Protein AF-0000000087671770 (afdb_homodimer)

Sequence (562 aa):
MTINLSKAALAAFFVLSLFALPAAAQTPSKLDEVLARGHLVLGTGSTNAPWHFKSADDKLQGFDIDMGHIIAKALFGDPDKIEFVNQSSDARIPNITTNKVDITCQFMTVTGERAQQIAFTIPYYREGVGLMLKADGQYADYAALKAAGSAVTISVLQNVYAESMVHAALPDAKVDQYDSVDLIYQALESGRSAAAATDQSSLAWYMTQNPGRYKDAGYGWNPQTYACGVKRGDQDWLNFVNTALHEAMTGVEFDFYAKSYKTWFGKDLAPPQIGFPVEYKMTINLSKAALAAFFVLSLFALPAAAQTPSKLDEVLARGHLVLGTGSTNAPWHFKSADDKLQGFDIDMGHIIAKALFGDPDKIEFVNQSSDARIPNITTNKVDITCQFMTVTGERAQQIAFTIPYYREGVGLMLKADGQYADYAALKAAGSAVTISVLQNVYAESMVHAALPDAKVDQYDSVDLIYQALESGRSAAAATDQSSLAWYMTQNPGRYKDAGYGWNPQTYACGVKRGDQDWLNFVNTALHEAMTGVEFDFYAKSYKTWFGKDLAPPQIGFPVEYK

Radius of gyration: 31.24 Å; Cα contacts (8 Å, |Δi|>4): 1085; chains: 2; bounding box: 127×88×53 Å

Solvent-accessible surface area (backbone atoms only — not comparable to full-atom values): 30451 Å² total; per-residue (Å²): 132,84,78,89,73,78,89,66,75,78,70,76,74,72,72,73,70,71,71,70,68,71,71,82,69,76,74,81,46,63,50,58,52,39,60,72,70,64,43,41,39,35,30,24,48,53,79,45,71,49,36,20,17,55,46,96,85,68,41,80,37,36,54,32,47,50,52,50,28,49,46,19,23,27,74,67,79,34,46,75,36,54,44,79,40,79,44,56,82,84,42,52,63,58,32,26,72,70,60,74,22,67,28,28,36,55,86,32,70,70,45,72,75,57,50,75,70,30,35,68,46,62,66,82,44,80,42,28,35,24,37,36,25,45,54,85,44,94,56,85,29,45,68,49,48,50,70,49,21,64,77,34,31,33,19,26,56,63,58,98,52,41,60,62,57,48,33,74,77,30,70,51,39,38,76,45,69,28,94,37,71,68,52,21,53,47,34,32,73,74,58,72,15,63,24,27,42,46,49,34,61,50,52,29,28,52,35,60,75,37,74,81,53,44,39,71,27,82,54,73,46,76,77,43,43,23,28,35,39,28,47,62,92,40,61,62,34,51,52,38,52,34,49,35,54,47,26,23,71,50,9,67,40,24,66,58,45,38,52,50,44,26,71,42,43,60,43,85,67,79,69,52,66,55,40,69,46,60,62,56,84,136,79,79,85,81,84,76,68,72,78,65,75,75,72,72,73,70,70,68,70,64,73,68,77,73,72,75,80,46,62,49,58,54,39,60,70,71,64,44,41,39,35,31,25,49,54,79,44,70,50,35,19,16,55,46,96,87,67,41,81,40,37,56,31,48,50,52,50,28,52,46,19,23,67,73,68,76,35,47,72,35,53,44,78,40,80,44,56,82,84,42,53,59,59,33,28,71,69,59,74,22,66,30,29,37,55,84,33,70,62,46,34,69,57,39,76,69,30,35,69,45,63,65,76,31,21,38,23,35,24,38,39,27,45,55,86,46,94,57,85,30,44,69,49,49,49,74,48,22,65,78,35,31,35,19,25,56,63,59,97,54,42,61,61,58,47,32,73,75,30,70,50,40,39,75,44,68,28,94,38,71,68,51,19,52,49,34,32,73,73,59,73,16,63,23,27,42,47,50,34,62,51,51,28,28,51,34,60,77,38,73,80,53,44,38,71,26,79,54,51,44,75,28,30,30,22,29,36,39,28,46,60,88,39,63,68,37,51,49,51,52,33,50,42,54,48,27,24,64,61,42,92,40,23,67,59,44,39,50,50,43,25,73,43,43,61,43,86,64,78,76,64,70,87,79,70,63,42,58,75,107

pLDDT: mean 91.3, std 18.32, range [25.52, 98.94]

InterPro domains:
  IPR001638 Solute-binding protein family 3/N-terminal domain of MltF [PF00497] (40-267)
  IPR001638 Solute-binding protein family 3/N-terminal domain of MltF [SM00062] (39-268)
  IPR018313 Solute-binding protein family 3, conserved site [PS01039] (62-75)
  IPR051455 Bacterial solute-binding protein 3 [PTHR30085] (9-272)

Structure (mmCIF, N/CA/C/O backbone):
data_AF-0000000087671770-model_v1
#
loop_
_entity.id
_entity.type
_entity.pdbx_description
1 polymer 'ABC transporter substrate-binding protein'
#
loop_
_atom_site.group_PDB
_atom_site.id
_atom_site.type_symbol
_atom_site.label_atom_id
_atom_site.label_alt_id
_atom_site.label_comp_id
_atom_site.label_asym_id
_atom_site.label_entity_id
_atom_site.label_seq_id
_atom_site.pdbx_PDB_ins_code
_atom_site.Cartn_x
_atom_site.Cartn_y
_atom_site.Cartn_z
_atom_site.occupancy
_atom_site.B_iso_or_equiv
_atom_site.auth_seq_id
_atom_site.auth_comp_id
_atom_site.auth_asym_id
_atom_site.auth_atom_id
_atom_site.pdbx_PDB_model_num
ATOM 1 N N . MET A 1 1 ? 83.062 46.969 -17.562 1 27.98 1 MET A N 1
ATOM 2 C CA . MET A 1 1 ? 83.75 45.938 -16.797 1 27.98 1 MET A CA 1
ATOM 3 C C . MET A 1 1 ? 82.688 44.875 -16.344 1 27.98 1 MET A C 1
ATOM 5 O O . MET A 1 1 ? 81.75 45.188 -15.641 1 27.98 1 MET A O 1
ATOM 9 N N . THR A 1 2 ? 82.312 43.938 -17.25 1 32.75 2 THR A N 1
ATOM 10 C CA . THR A 1 2 ? 81 43.531 -17.797 1 32.75 2 THR A CA 1
ATOM 11 C C . THR A 1 2 ? 80.375 42.438 -16.953 1 32.75 2 THR A C 1
ATOM 13 O O . THR A 1 2 ? 80.875 41.344 -16.828 1 32.75 2 THR A O 1
ATOM 16 N N . ILE A 1 3 ? 79.75 43 -15.742 1 35.75 3 ILE A N 1
ATOM 17 C CA . ILE A 1 3 ? 78.938 42.344 -14.727 1 35.75 3 ILE A CA 1
ATOM 18 C C . ILE A 1 3 ? 78 41.312 -15.383 1 35.75 3 ILE A C 1
ATOM 20 O O . ILE A 1 3 ? 77.312 41.625 -16.359 1 35.75 3 ILE A O 1
ATOM 24 N N . ASN A 1 4 ? 78.562 40.031 -15.383 1 28.97 4 ASN A N 1
ATOM 25 C CA . ASN A 1 4 ? 78 38.688 -15.609 1 28.97 4 ASN A CA 1
ATOM 26 C C . ASN A 1 4 ? 76.562 38.594 -15.039 1 28.97 4 ASN A C 1
ATOM 28 O O . ASN A 1 4 ? 76.375 38.688 -13.828 1 28.97 4 ASN A O 1
ATOM 32 N N . LEU A 1 5 ? 75.562 39 -15.828 1 27.34 5 LEU A N 1
ATOM 33 C CA . LEU A 1 5 ? 74.125 39.188 -15.891 1 27.34 5 LEU A CA 1
ATOM 34 C C . LEU A 1 5 ? 73.375 37.969 -15.336 1 27.34 5 LEU A C 1
ATOM 36 O O . LEU A 1 5 ? 72.5 38.125 -14.5 1 27.34 5 LEU A O 1
ATOM 40 N N . SER A 1 6 ? 73.125 36.812 -16.094 1 28.48 6 SER A N 1
ATOM 41 C CA . SER A 1 6 ? 71.812 36.438 -16.641 1 28.48 6 SER A CA 1
ATOM 42 C C . SER A 1 6 ? 71.125 35.438 -15.758 1 28.48 6 SER A C 1
ATOM 44 O O . SER A 1 6 ? 70.062 34.938 -16.109 1 28.48 6 SER A O 1
ATOM 46 N N . LYS A 1 7 ? 71.875 34.656 -14.867 1 34.53 7 LYS A N 1
ATOM 47 C CA . LYS A 1 7 ? 71.25 33.406 -14.469 1 34.53 7 LYS A CA 1
ATOM 48 C C . LYS A 1 7 ? 70 33.656 -13.641 1 34.53 7 LYS A C 1
ATOM 50 O O . LYS A 1 7 ? 70 33.5 -12.414 1 34.53 7 LYS A O 1
ATOM 55 N N . ALA A 1 8 ? 69.438 34.875 -13.766 1 25.52 8 ALA A N 1
ATOM 56 C CA . ALA A 1 8 ? 68.312 35.219 -12.891 1 25.52 8 ALA A CA 1
ATOM 57 C C . ALA A 1 8 ? 67.25 34.156 -12.938 1 25.52 8 ALA A C 1
ATOM 59 O O . ALA A 1 8 ? 66.812 33.656 -11.891 1 25.52 8 ALA A O 1
ATOM 60 N N . ALA A 1 9 ? 66.125 34.312 -13.789 1 27.47 9 ALA A N 1
ATOM 61 C CA . ALA A 1 9 ? 64.688 34.344 -13.461 1 27.47 9 ALA A CA 1
ATOM 62 C C . ALA A 1 9 ? 64.062 32.969 -13.648 1 27.47 9 ALA A C 1
ATOM 64 O O . ALA A 1 9 ? 63.562 32.656 -14.719 1 27.47 9 ALA A O 1
ATOM 65 N N . LEU A 1 10 ? 64.812 31.922 -13.734 1 28.8 10 LEU A N 1
ATOM 66 C CA . LEU A 1 10 ? 64 30.75 -14.016 1 28.8 10 LEU A CA 1
ATOM 67 C C . LEU A 1 10 ? 62.906 30.609 -12.992 1 28.8 10 LEU A C 1
ATOM 69 O O . LEU A 1 10 ? 63.125 30.25 -11.844 1 28.8 10 LEU A O 1
ATOM 73 N N . ALA A 1 11 ? 62.156 31.734 -12.75 1 30.91 11 ALA A N 1
ATOM 74 C CA . ALA A 1 11 ? 60.906 31.625 -11.977 1 30.91 11 ALA A CA 1
ATOM 75 C C . ALA A 1 11 ? 60.094 30.438 -12.445 1 30.91 11 ALA A C 1
ATOM 77 O O . ALA A 1 11 ? 59.656 30.375 -13.602 1 30.91 11 ALA A O 1
ATOM 78 N N . ALA A 1 12 ? 60.469 29.234 -12.062 1 29.27 12 ALA A N 1
ATOM 79 C CA . ALA A 1 12 ? 59.719 28 -12.125 1 29.27 12 ALA A CA 1
ATOM 80 C C . ALA A 1 12 ? 58.219 28.25 -11.82 1 29.27 12 ALA A C 1
ATOM 82 O O . ALA A 1 12 ? 57.875 28.703 -10.727 1 29.27 12 ALA A O 1
ATOM 83 N N . PHE A 1 13 ? 57.5 28.719 -12.844 1 34.47 13 PHE A N 1
ATOM 84 C CA . PHE A 1 13 ? 56.031 28.688 -12.883 1 34.47 13 PHE A CA 1
ATOM 85 C C . PHE A 1 13 ? 55.5 27.344 -12.406 1 34.47 13 PHE A C 1
ATOM 87 O O . PHE A 1 13 ? 55.688 26.328 -13.078 1 34.47 13 PHE A O 1
ATOM 94 N N . PHE A 1 14 ? 55.781 27 -11.172 1 36.31 14 PHE A N 1
ATOM 95 C CA . PHE A 1 14 ? 54.969 25.922 -10.648 1 36.31 14 PHE A CA 1
ATOM 96 C C . PHE A 1 14 ? 53.5 26.188 -10.953 1 36.31 14 PHE A C 1
ATOM 98 O O . PHE A 1 14 ? 52.875 27.094 -10.391 1 36.31 14 PHE A O 1
ATOM 105 N N . VAL A 1 15 ? 53.125 26.078 -12.211 1 36.25 15 VAL A N 1
ATOM 106 C CA . VAL A 1 15 ? 51.688 25.969 -12.508 1 36.25 15 VAL A CA 1
ATOM 107 C C . VAL A 1 15 ? 51.031 25 -11.539 1 36.25 15 VAL A C 1
ATOM 109 O O . VAL A 1 15 ? 51.312 23.797 -11.562 1 36.25 15 VAL A O 1
ATOM 112 N N . LEU A 1 16 ? 50.812 25.406 -10.258 1 37.56 16 LEU A N 1
ATOM 113 C CA . LEU A 1 16 ? 49.812 24.734 -9.43 1 37.56 16 LEU A CA 1
ATOM 114 C C . LEU A 1 16 ? 48.594 24.359 -10.258 1 37.56 16 LEU A C 1
ATOM 116 O O . LEU A 1 16 ? 47.844 25.25 -10.672 1 37.56 16 LEU A O 1
ATOM 120 N N . SER A 1 17 ? 48.75 23.484 -11.211 1 39.34 17 SER A N 1
ATOM 121 C CA . SER A 1 17 ? 47.531 22.875 -11.734 1 39.34 17 SER A CA 1
ATOM 122 C C . SER A 1 17 ? 46.531 22.609 -10.617 1 39.34 17 SER A C 1
ATOM 124 O O . SER A 1 17 ? 46.781 21.781 -9.742 1 39.34 17 SER A O 1
ATOM 126 N N . LEU A 1 18 ? 45.938 23.625 -10.094 1 38 18 LEU A N 1
ATOM 127 C CA . LEU A 1 18 ? 44.688 23.391 -9.367 1 38 18 LEU A CA 1
ATOM 128 C C . LEU A 1 18 ? 43.875 22.266 -9.992 1 38 18 LEU A C 1
ATOM 130 O O . LEU A 1 18 ? 43.344 22.406 -11.094 1 38 18 LEU A O 1
ATOM 134 N N . PHE A 1 19 ? 44.375 21.094 -9.852 1 38.56 19 PHE A N 1
ATOM 135 C CA . PHE A 1 19 ? 43.438 20 -10.086 1 38.56 19 PHE A CA 1
ATOM 136 C C . PHE A 1 19 ? 42.062 20.359 -9.531 1 38.56 19 PHE A C 1
ATOM 138 O O . PHE A 1 19 ? 41.875 20.484 -8.312 1 38.56 19 PHE A O 1
ATOM 145 N N . ALA A 1 20 ? 41.25 21.219 -10.203 1 37.53 20 ALA A N 1
ATOM 146 C CA . ALA A 1 20 ? 39.812 21.219 -9.953 1 37.53 20 ALA A CA 1
ATOM 147 C C . ALA A 1 20 ? 39.312 19.844 -9.547 1 37.53 20 ALA A C 1
ATOM 149 O O . ALA A 1 20 ? 39.344 18.906 -10.352 1 37.53 20 ALA A O 1
ATOM 150 N N . LEU A 1 21 ? 39.531 19.438 -8.344 1 39.88 21 LEU A N 1
ATOM 151 C CA . LEU A 1 21 ? 38.75 18.297 -7.871 1 39.88 21 LEU A CA 1
ATOM 152 C C . LEU A 1 21 ? 37.375 18.281 -8.508 1 39.88 21 LEU A C 1
ATOM 154 O O . LEU A 1 21 ? 36.625 19.266 -8.438 1 39.88 21 LEU A O 1
ATOM 158 N N . PRO A 1 22 ? 37.125 17.578 -9.641 1 40.12 22 PRO A N 1
ATOM 159 C CA . PRO A 1 22 ? 35.75 17.5 -10.086 1 40.12 22 PRO A CA 1
ATOM 160 C C . PRO A 1 22 ? 34.75 17.484 -8.922 1 40.12 22 PRO A C 1
ATOM 162 O O . PRO A 1 22 ? 35 16.828 -7.906 1 40.12 22 PRO A O 1
ATOM 165 N N . ALA A 1 23 ? 34.125 18.516 -8.562 1 36.34 23 ALA A N 1
ATOM 166 C CA . ALA A 1 23 ? 32.906 18.344 -7.797 1 36.34 23 ALA A CA 1
ATOM 167 C C . ALA A 1 23 ? 32.312 16.938 -7.996 1 36.34 23 ALA A C 1
ATOM 169 O O . ALA A 1 23 ? 32.125 16.5 -9.133 1 36.34 23 ALA A O 1
ATOM 170 N N . ALA A 1 24 ? 32.562 15.953 -7.227 1 40.19 24 ALA A N 1
ATOM 171 C CA . ALA A 1 24 ? 31.938 14.633 -7.238 1 40.19 24 ALA A CA 1
ATOM 172 C C . ALA A 1 24 ? 30.531 14.695 -7.828 1 40.19 24 ALA A C 1
ATOM 174 O O . ALA A 1 24 ? 29.594 15.117 -7.152 1 40.19 24 ALA A O 1
ATOM 175 N N . ALA A 1 25 ? 30.281 15.188 -9.125 1 43.53 25 ALA A N 1
ATOM 176 C CA . ALA A 1 25 ? 29.016 15.117 -9.867 1 43.53 25 ALA A CA 1
ATOM 177 C C . ALA A 1 25 ? 28.219 13.883 -9.461 1 43.53 25 ALA A C 1
ATOM 179 O O . ALA A 1 25 ? 28.703 12.758 -9.578 1 43.53 25 ALA A O 1
ATOM 180 N N . GLN A 1 26 ? 27.328 13.945 -8.523 1 53.81 26 GLN A N 1
ATOM 181 C CA . GLN A 1 26 ? 26.438 12.836 -8.156 1 53.81 26 GLN A CA 1
ATOM 182 C C . GLN A 1 26 ? 26 12.055 -9.383 1 53.81 26 GLN A C 1
ATOM 184 O O . GLN A 1 26 ? 25.594 12.641 -10.391 1 53.81 26 GLN A O 1
ATOM 189 N N . THR A 1 27 ? 26.609 10.922 -9.844 1 61.12 27 THR A N 1
ATOM 190 C CA . THR A 1 27 ? 26.125 10.039 -10.898 1 61.12 27 THR A CA 1
ATOM 191 C C . THR A 1 27 ? 24.594 10.055 -10.961 1 61.12 27 THR A C 1
ATOM 193 O O . THR A 1 27 ? 23.938 9.883 -9.945 1 61.12 27 THR A O 1
ATOM 196 N N . PRO A 1 28 ? 24.078 10.523 -12.148 1 79.31 28 PRO A N 1
ATOM 197 C CA . PRO A 1 28 ? 22.609 10.562 -12.289 1 79.31 28 PRO A CA 1
ATOM 198 C C . PRO A 1 28 ? 21.953 9.25 -11.891 1 79.31 28 PRO A C 1
ATOM 200 O O . PRO A 1 28 ? 22.484 8.172 -12.172 1 79.31 28 PRO A O 1
ATOM 203 N N . SER A 1 29 ? 20.891 9.336 -11.164 1 92.12 29 SER A N 1
ATOM 204 C CA . SER A 1 29 ? 20.094 8.195 -10.711 1 92.12 29 SER A CA 1
ATOM 205 C C . SER A 1 29 ? 19.391 7.512 -11.883 1 92.12 29 SER A C 1
ATOM 207 O O . SER A 1 29 ? 19.141 8.141 -12.914 1 92.12 29 SER A O 1
ATOM 209 N N . LYS A 1 30 ? 19.266 6.211 -11.844 1 96.56 30 LYS A N 1
ATOM 210 C CA . LYS A 1 30 ? 18.453 5.473 -12.812 1 96.56 30 LYS A CA 1
ATOM 211 C C . LYS A 1 30 ? 17.094 6.125 -13 1 96.56 30 LYS A C 1
ATOM 213 O O . LYS A 1 30 ? 16.547 6.129 -14.102 1 96.56 30 LYS A O 1
ATOM 218 N N . LEU A 1 31 ? 16.547 6.648 -11.945 1 98 31 LEU A N 1
ATOM 219 C CA . LEU A 1 31 ? 15.273 7.355 -12.031 1 98 31 LEU A CA 1
ATOM 220 C C . LEU A 1 31 ? 15.359 8.5 -13.031 1 98 31 LEU A C 1
ATOM 222 O O . LEU A 1 31 ? 14.5 8.625 -13.906 1 98 31 LEU A O 1
ATOM 226 N N . ASP A 1 32 ? 16.359 9.312 -12.961 1 97.44 32 ASP A N 1
ATOM 227 C CA . ASP A 1 32 ? 16.531 10.445 -13.867 1 97.44 32 ASP A CA 1
ATOM 228 C C . ASP A 1 32 ? 16.75 9.969 -15.297 1 97.44 32 ASP A C 1
ATOM 230 O O . ASP A 1 32 ? 16.219 10.562 -16.25 1 97.44 32 ASP A O 1
ATOM 234 N N . GLU A 1 33 ? 17.531 8.883 -15.422 1 97.62 33 GLU A N 1
ATOM 235 C CA . GLU A 1 33 ? 17.781 8.305 -16.734 1 97.62 33 GLU A CA 1
ATOM 236 C C . GLU A 1 33 ? 16.484 7.836 -17.391 1 97.62 33 GLU A C 1
ATOM 238 O O . GLU A 1 33 ? 16.234 8.125 -18.562 1 97.62 33 GLU A O 1
ATOM 243 N N . VAL A 1 34 ? 15.672 7.105 -16.656 1 98.62 34 VAL A N 1
ATOM 244 C CA . VAL A 1 34 ? 14.414 6.566 -17.188 1 98.62 34 VAL A CA 1
ATOM 245 C C . VAL A 1 34 ? 13.469 7.707 -17.547 1 98.62 34 VAL A C 1
ATOM 247 O O . VAL A 1 34 ? 12.836 7.68 -18.594 1 98.62 34 VAL A O 1
ATOM 250 N N . LEU A 1 35 ? 13.383 8.719 -16.688 1 98.25 35 LEU A N 1
ATOM 251 C CA . LEU A 1 35 ? 12.523 9.867 -16.953 1 98.25 35 LEU A CA 1
ATOM 252 C C . LEU A 1 35 ? 12.969 10.586 -18.219 1 98.25 35 LEU A C 1
ATOM 254 O O . LEU A 1 35 ? 12.133 10.953 -19.062 1 98.25 35 LEU A O 1
ATOM 258 N N . ALA A 1 36 ? 14.211 10.789 -18.391 1 97.81 36 ALA A N 1
ATOM 259 C CA . ALA A 1 36 ? 14.75 11.461 -19.562 1 97.81 36 ALA A CA 1
ATOM 260 C C . ALA A 1 36 ? 14.469 10.664 -20.828 1 97.81 36 ALA A C 1
ATOM 262 O O . ALA A 1 36 ? 14.164 11.234 -21.875 1 97.81 36 ALA A O 1
ATOM 263 N N . ARG A 1 37 ? 14.594 9.336 -20.766 1 98.12 37 ARG A N 1
ATOM 264 C CA . ARG A 1 37 ? 14.352 8.461 -21.922 1 98.12 37 ARG A CA 1
ATOM 265 C C . ARG A 1 37 ? 12.883 8.484 -22.328 1 98.12 37 ARG A C 1
ATOM 267 O O . ARG A 1 37 ? 12.555 8.344 -23.5 1 98.12 37 ARG A O 1
ATOM 274 N N . GLY A 1 38 ? 11.945 8.508 -21.359 1 98.5 38 GLY A N 1
ATOM 275 C CA . GLY A 1 38 ? 10.539 8.703 -21.656 1 98.5 38 GLY A CA 1
ATOM 276 C C . GLY A 1 38 ? 9.742 7.414 -21.656 1 98.5 38 GLY A C 1
ATOM 277 O O . GLY A 1 38 ? 8.562 7.402 -22.016 1 98.5 38 GLY A O 1
ATOM 278 N N . HIS A 1 39 ? 10.438 6.273 -21.344 1 98.81 39 HIS A N 1
ATOM 279 C CA . HIS A 1 39 ? 9.719 5.016 -21.156 1 98.81 39 HIS A CA 1
ATOM 280 C C . HIS A 1 39 ? 10.492 4.066 -20.25 1 98.81 39 HIS A C 1
ATOM 282 O O . HIS A 1 39 ? 11.711 4.188 -20.109 1 98.81 39 HIS A O 1
ATOM 288 N N . LEU A 1 40 ? 9.797 3.164 -19.594 1 98.88 40 LEU A N 1
ATOM 289 C CA . LEU A 1 40 ? 10.344 2.129 -18.734 1 98.88 40 LEU A CA 1
ATOM 290 C C . LEU A 1 40 ? 10.727 0.891 -19.531 1 98.88 40 LEU A C 1
ATOM 292 O O . LEU A 1 40 ? 9.977 0.467 -20.422 1 98.88 40 LEU A O 1
ATOM 296 N N . VAL A 1 41 ? 11.844 0.31 -19.312 1 98.94 41 VAL A N 1
ATOM 297 C CA . VAL A 1 41 ? 12.227 -0.979 -19.891 1 98.94 41 VAL A CA 1
ATOM 298 C C . VAL A 1 41 ? 12.164 -2.057 -18.812 1 98.94 41 VAL A C 1
ATOM 300 O O . VAL A 1 41 ? 12.953 -2.039 -17.859 1 98.94 41 VAL A O 1
ATOM 303 N N . LEU A 1 42 ? 11.25 -2.998 -18.953 1 98.94 42 LEU A N 1
ATOM 304 C CA . LEU A 1 42 ? 11.008 -4 -17.922 1 98.94 42 LEU A CA 1
ATOM 305 C C . LEU A 1 42 ? 11.227 -5.406 -18.469 1 98.94 42 LEU A C 1
ATOM 307 O O . LEU A 1 42 ? 10.656 -5.773 -19.5 1 98.94 42 LEU A O 1
ATOM 311 N N . GLY A 1 43 ? 12.102 -6.176 -17.797 1 98.94 43 GLY A N 1
ATOM 312 C CA . GLY A 1 43 ? 12.258 -7.586 -18.125 1 98.94 43 GLY A CA 1
ATOM 313 C C . GLY A 1 43 ? 11.172 -8.461 -17.516 1 98.94 43 GLY A C 1
ATOM 314 O O . GLY A 1 43 ? 10.859 -8.336 -16.344 1 98.94 43 GLY A O 1
ATOM 315 N N . THR A 1 44 ? 10.617 -9.344 -18.328 1 98.81 44 THR A N 1
ATOM 316 C CA . THR A 1 44 ? 9.594 -10.289 -17.891 1 98.81 44 THR A CA 1
ATOM 317 C C . THR A 1 44 ? 9.523 -11.492 -18.828 1 98.81 44 THR A C 1
ATOM 319 O O . THR A 1 44 ? 10.367 -11.641 -19.719 1 98.81 44 THR A O 1
ATOM 322 N N . GLY A 1 45 ? 8.641 -12.445 -18.5 1 98.38 45 GLY A N 1
ATOM 323 C CA . GLY A 1 45 ? 8.398 -13.586 -19.375 1 98.38 45 GLY A CA 1
ATOM 324 C C . GLY A 1 45 ? 7.086 -13.492 -20.141 1 98.38 45 GLY A C 1
ATOM 325 O O . GLY A 1 45 ? 6.418 -12.453 -20.109 1 98.38 45 GLY A O 1
ATOM 326 N N . SER A 1 46 ? 6.75 -14.609 -20.828 1 97.88 46 SER A N 1
ATOM 327 C CA . SER A 1 46 ? 5.539 -14.539 -21.641 1 97.88 46 SER A CA 1
ATOM 328 C C . SER A 1 46 ? 4.773 -15.859 -21.609 1 97.88 46 SER A C 1
ATOM 330 O O . SER A 1 46 ? 3.822 -16.047 -22.359 1 97.88 46 SER A O 1
ATOM 332 N N . THR A 1 47 ? 5.137 -16.844 -20.656 1 96.19 47 THR A N 1
ATOM 333 C CA . THR A 1 47 ? 4.566 -18.172 -20.812 1 96.19 47 THR A CA 1
ATOM 334 C C . THR A 1 47 ? 4.008 -18.672 -19.469 1 96.19 47 THR A C 1
ATOM 336 O O . THR A 1 47 ? 3.604 -19.828 -19.359 1 96.19 47 THR A O 1
ATOM 339 N N . ASN A 1 48 ? 3.998 -17.891 -18.484 1 96.25 48 ASN A N 1
ATOM 340 C CA . ASN A 1 48 ? 3.615 -18.344 -17.156 1 96.25 48 ASN A CA 1
ATOM 341 C C . ASN A 1 48 ? 2.365 -17.625 -16.656 1 96.25 48 ASN A C 1
ATOM 343 O O . ASN A 1 48 ? 2.463 -16.672 -15.867 1 96.25 48 ASN A O 1
ATOM 347 N N . ALA A 1 49 ? 1.239 -18.156 -16.953 1 96.19 49 ALA A N 1
ATOM 348 C CA . ALA A 1 49 ? -0.007 -17.609 -16.422 1 96.19 49 ALA A CA 1
ATOM 349 C C . ALA A 1 49 ? -0.146 -17.906 -14.938 1 96.19 49 ALA A C 1
ATOM 351 O O . ALA A 1 49 ? 0.222 -18.984 -14.477 1 96.19 49 ALA A O 1
ATOM 352 N N . PRO A 1 50 ? -0.668 -17 -14.203 1 98.12 50 PRO A N 1
ATOM 353 C CA . PRO A 1 50 ? -1.25 -15.711 -14.586 1 98.12 50 PRO A CA 1
ATOM 354 C C . PRO A 1 50 ? -0.274 -14.547 -14.422 1 98.12 50 PRO A C 1
ATOM 356 O O . PRO A 1 50 ? -0.695 -13.391 -14.32 1 98.12 50 PRO A O 1
ATOM 359 N N . TRP A 1 51 ? 0.969 -14.82 -14.375 1 98.56 51 TRP A N 1
ATOM 360 C CA . TRP A 1 51 ? 1.976 -13.828 -14.023 1 98.56 51 TRP A CA 1
ATOM 361 C C . TRP A 1 51 ? 2.406 -13.031 -15.25 1 98.56 51 TRP A C 1
ATOM 363 O O . TRP A 1 51 ? 2.447 -11.797 -15.211 1 98.56 51 TRP A O 1
ATOM 373 N N . HIS A 1 52 ? 2.807 -13.664 -16.25 1 98.75 52 HIS A N 1
ATOM 374 C CA . HIS A 1 52 ? 3.221 -13.133 -17.531 1 98.75 52 HIS A CA 1
ATOM 375 C C . HIS A 1 52 ? 2.988 -14.148 -18.656 1 98.75 52 HIS A C 1
ATOM 377 O O . HIS A 1 52 ? 3.641 -15.188 -18.688 1 98.75 52 HIS A O 1
ATOM 383 N N . PHE A 1 53 ? 2.119 -13.867 -19.562 1 98.12 53 PHE A N 1
ATOM 384 C CA . PHE A 1 53 ? 1.744 -14.773 -20.641 1 98.12 53 PHE A CA 1
ATOM 385 C C . PHE A 1 53 ? 1.061 -14.016 -21.766 1 98.12 53 PHE A C 1
ATOM 387 O O . PHE A 1 53 ? 0.739 -12.836 -21.625 1 98.12 53 PHE A O 1
ATOM 394 N N . LYS A 1 54 ? 0.868 -14.688 -22.844 1 98 54 LYS A N 1
ATOM 395 C CA . LYS A 1 54 ? 0.219 -14.078 -24 1 98 54 LYS A CA 1
ATOM 396 C C . LYS A 1 54 ? -1.263 -14.438 -24.062 1 98 54 LYS A C 1
ATOM 398 O O . LYS A 1 54 ? -1.637 -15.586 -23.812 1 98 54 LYS A O 1
ATOM 403 N N . SER A 1 55 ? -2.061 -13.484 -24.328 1 96.69 55 SER A N 1
ATOM 404 C CA . SER A 1 55 ? -3.471 -13.734 -24.609 1 96.69 55 SER A CA 1
ATOM 405 C C . SER A 1 55 ? -3.654 -14.422 -25.953 1 96.69 55 SER A C 1
ATOM 407 O O . SER A 1 55 ? -2.684 -14.641 -26.688 1 96.69 55 SER A O 1
ATOM 409 N N . ALA A 1 56 ? -4.914 -14.727 -26.25 1 94.56 56 ALA A N 1
ATOM 410 C CA . ALA A 1 56 ? -5.238 -15.32 -27.547 1 94.56 56 ALA A CA 1
ATOM 411 C C . ALA A 1 56 ? -4.875 -14.383 -28.688 1 94.56 56 ALA A C 1
ATOM 413 O O . ALA A 1 56 ? -4.523 -14.828 -29.781 1 94.56 56 ALA A O 1
ATOM 414 N N . ASP A 1 57 ? -4.93 -13.07 -28.516 1 95.81 57 ASP A N 1
ATOM 415 C CA . ASP A 1 57 ? -4.598 -12.062 -29.516 1 95.81 57 ASP A CA 1
ATOM 416 C C . ASP A 1 57 ? -3.115 -11.703 -29.453 1 95.81 57 ASP A C 1
ATOM 418 O O . ASP A 1 57 ? -2.711 -10.641 -29.922 1 95.81 57 ASP A O 1
ATOM 422 N N . ASP A 1 58 ? -2.32 -12.438 -28.734 1 95.88 58 ASP A N 1
ATOM 423 C CA . ASP A 1 58 ? -0.865 -12.344 -28.672 1 95.88 58 ASP A CA 1
ATOM 424 C C . ASP A 1 58 ? -0.423 -11.102 -27.906 1 95.88 58 ASP A C 1
ATOM 426 O O . ASP A 1 58 ? 0.631 -10.531 -28.188 1 95.88 58 ASP A O 1
ATOM 430 N N . LYS A 1 59 ? -1.304 -10.703 -27.031 1 97 59 LYS A N 1
ATOM 431 C CA . LYS A 1 59 ? -0.932 -9.578 -26.188 1 97 59 LYS A CA 1
ATOM 432 C C . LYS A 1 59 ? -0.375 -10.055 -24.844 1 97 59 LYS A C 1
ATOM 434 O O . LYS A 1 59 ? -0.927 -10.969 -24.234 1 97 59 LYS A O 1
ATOM 439 N N . LEU A 1 60 ? 0.732 -9.492 -24.484 1 98.44 60 LEU A N 1
ATOM 440 C CA . LEU A 1 60 ? 1.327 -9.805 -23.188 1 98.44 60 LEU A CA 1
ATOM 441 C C . LEU A 1 60 ? 0.444 -9.305 -22.047 1 98.44 60 LEU A C 1
ATOM 443 O O . LEU A 1 60 ? -0.014 -8.164 -22.078 1 98.44 60 LEU A O 1
ATOM 447 N N . GLN A 1 61 ? 0.198 -10.18 -21.078 1 98.62 61 GLN A N 1
ATOM 448 C CA . GLN A 1 61 ? -0.676 -9.852 -19.953 1 98.62 61 GLN A CA 1
ATOM 449 C C . GLN A 1 61 ? -0.291 -10.648 -18.703 1 98.62 61 GLN A C 1
ATOM 451 O O . GLN A 1 61 ? 0.565 -11.531 -18.766 1 98.62 61 GLN A O 1
ATOM 456 N N . GLY A 1 62 ? -0.913 -10.281 -17.578 1 98.75 62 GLY A N 1
ATOM 457 C CA . GLY A 1 62 ? -0.684 -10.969 -16.312 1 98.75 62 GLY A CA 1
ATOM 458 C C . GLY A 1 62 ? -0.325 -10.023 -15.188 1 98.75 62 GLY A C 1
ATOM 459 O O . GLY A 1 62 ? -0.145 -8.82 -15.406 1 98.75 62 GLY A O 1
ATOM 460 N N . PHE A 1 63 ? -0.156 -10.602 -14.031 1 98.88 63 PHE A N 1
ATOM 461 C CA . PHE A 1 63 ? 0.027 -9.812 -12.828 1 98.88 63 PHE A CA 1
ATOM 462 C C . PHE A 1 63 ? 1.371 -9.094 -12.844 1 98.88 63 PHE A C 1
ATOM 464 O O . PHE A 1 63 ? 1.468 -7.93 -12.445 1 98.88 63 PHE A O 1
ATOM 471 N N . ASP A 1 64 ? 2.432 -9.742 -13.312 1 98.94 64 ASP A N 1
ATOM 472 C CA . ASP A 1 64 ? 3.73 -9.094 -13.461 1 98.94 64 ASP A CA 1
ATOM 473 C C . ASP A 1 64 ? 3.648 -7.906 -14.422 1 98.94 64 ASP A C 1
ATOM 475 O O . ASP A 1 64 ? 4.254 -6.859 -14.172 1 98.94 64 ASP A O 1
ATOM 479 N N . ILE A 1 65 ? 2.971 -8.086 -15.5 1 98.94 65 ILE A N 1
ATOM 480 C CA . ILE A 1 65 ? 2.795 -7.043 -16.5 1 98.94 65 ILE A CA 1
ATOM 481 C C . ILE A 1 65 ? 2.059 -5.855 -15.891 1 98.94 65 ILE A C 1
ATOM 483 O O . ILE A 1 65 ? 2.445 -4.703 -16.094 1 98.94 65 ILE A O 1
ATOM 487 N N . ASP A 1 66 ? 1.037 -6.184 -15.117 1 98.94 66 ASP A N 1
ATOM 488 C CA . ASP A 1 66 ? 0.271 -5.129 -14.461 1 98.94 66 ASP A CA 1
ATOM 489 C C . ASP A 1 66 ? 1.144 -4.336 -13.484 1 98.94 66 ASP A C 1
ATOM 491 O O . ASP A 1 66 ? 0.986 -3.123 -13.344 1 98.94 66 ASP A O 1
ATOM 495 N N . MET A 1 67 ? 2.084 -5.023 -12.781 1 98.88 67 MET A N 1
ATOM 496 C CA . MET A 1 67 ? 3.033 -4.309 -11.93 1 98.88 67 MET A CA 1
ATOM 497 C C . MET A 1 67 ? 3.869 -3.334 -12.758 1 98.88 67 MET A C 1
ATOM 499 O O . MET A 1 67 ? 4.125 -2.209 -12.32 1 98.88 67 MET A O 1
ATOM 503 N N . GLY A 1 68 ? 4.273 -3.787 -13.922 1 98.88 68 GLY A N 1
ATOM 504 C CA . GLY A 1 68 ? 4.988 -2.896 -14.82 1 98.88 68 GLY A CA 1
ATOM 505 C C . GLY A 1 68 ? 4.199 -1.656 -15.195 1 98.88 68 GLY A C 1
ATOM 506 O O . GLY A 1 68 ? 4.73 -0.544 -15.164 1 98.88 68 GLY A O 1
ATOM 507 N N . HIS A 1 69 ? 2.943 -1.841 -15.516 1 98.88 69 HIS A N 1
ATOM 508 C CA . HIS A 1 69 ? 2.084 -0.722 -15.883 1 98.88 69 HIS A CA 1
ATOM 509 C C . HIS A 1 69 ? 1.903 0.242 -14.719 1 98.88 69 HIS A C 1
ATOM 511 O O . HIS A 1 69 ? 1.833 1.457 -14.914 1 98.88 69 HIS A O 1
ATOM 517 N N . ILE A 1 70 ? 1.814 -0.263 -13.508 1 98.81 70 ILE A N 1
ATOM 518 C CA . ILE A 1 70 ? 1.715 0.564 -12.312 1 98.81 70 ILE A CA 1
ATOM 519 C C . ILE A 1 70 ? 2.945 1.461 -12.203 1 98.81 70 ILE A C 1
ATOM 521 O O . ILE A 1 70 ? 2.824 2.666 -11.969 1 98.81 70 ILE A O 1
ATOM 525 N N . ILE A 1 71 ? 4.09 0.877 -12.422 1 98.94 71 ILE A N 1
ATOM 526 C CA . ILE A 1 71 ? 5.336 1.62 -12.289 1 98.94 71 ILE A CA 1
ATOM 527 C C . ILE A 1 71 ? 5.453 2.643 -13.414 1 98.94 71 ILE A C 1
ATOM 529 O O . ILE A 1 71 ? 5.844 3.787 -13.188 1 98.94 71 ILE A O 1
ATOM 533 N N . ALA A 1 72 ? 5.102 2.283 -14.633 1 98.94 72 ALA A N 1
ATOM 534 C CA . ALA A 1 72 ? 5.121 3.207 -15.758 1 98.94 72 ALA A CA 1
ATOM 535 C C . ALA A 1 72 ? 4.184 4.387 -15.523 1 98.94 72 ALA A C 1
ATOM 537 O O . ALA A 1 72 ? 4.535 5.535 -15.805 1 98.94 72 ALA A O 1
ATOM 538 N N . LYS A 1 73 ? 3.033 4.098 -15.07 1 98.81 73 LYS A N 1
ATOM 539 C CA . LYS A 1 73 ? 2.082 5.164 -14.766 1 98.81 73 LYS A CA 1
ATOM 540 C C . LYS A 1 73 ? 2.65 6.129 -13.734 1 98.81 73 LYS A C 1
ATOM 542 O O . LYS A 1 73 ? 2.482 7.344 -13.852 1 98.81 73 LYS A O 1
ATOM 547 N N . ALA A 1 74 ? 3.264 5.578 -12.688 1 98.69 74 ALA A N 1
ATOM 548 C CA . ALA A 1 74 ? 3.871 6.422 -11.664 1 98.69 74 ALA A CA 1
ATOM 549 C C . ALA A 1 74 ? 4.961 7.312 -12.258 1 98.69 74 ALA A C 1
ATOM 551 O O . ALA A 1 74 ? 5.156 8.445 -11.812 1 98.69 74 ALA A O 1
ATOM 552 N N . LEU A 1 75 ? 5.652 6.824 -13.25 1 98.62 75 LEU A N 1
ATOM 553 C CA . LEU A 1 75 ? 6.766 7.539 -13.859 1 98.62 75 LEU A CA 1
ATOM 554 C C . LEU A 1 75 ? 6.262 8.625 -14.797 1 98.62 75 LEU A C 1
ATOM 556 O O . LEU A 1 75 ? 6.82 9.727 -14.836 1 98.62 75 LEU A O 1
ATOM 560 N N . PHE A 1 76 ? 5.141 8.297 -15.57 1 98.5 76 PHE A N 1
ATOM 561 C CA . PHE A 1 76 ? 4.879 9.125 -16.734 1 98.5 76 PHE A CA 1
ATOM 562 C C . PHE A 1 76 ? 3.42 9.562 -16.781 1 98.5 76 PHE A C 1
ATOM 564 O O . PHE A 1 76 ? 3.008 10.289 -17.688 1 98.5 76 PHE A O 1
ATOM 571 N N . GLY A 1 77 ? 2.609 9.102 -15.844 1 97.62 77 GLY A N 1
ATOM 572 C CA . GLY A 1 77 ? 1.175 9.336 -15.906 1 97.62 77 GLY A CA 1
ATOM 573 C C . GLY A 1 77 ? 0.489 8.516 -16.984 1 97.62 77 GLY A C 1
ATOM 574 O O . GLY A 1 77 ? -0.712 8.672 -17.219 1 97.62 77 GLY A O 1
ATOM 575 N N . ASP A 1 78 ? 1.252 7.641 -17.625 1 98.31 78 ASP A N 1
ATOM 576 C CA . ASP A 1 78 ? 0.8 6.805 -18.719 1 98.31 78 ASP A CA 1
ATOM 577 C C . ASP A 1 78 ? 1.287 5.367 -18.562 1 98.31 78 ASP A C 1
ATOM 579 O O . ASP A 1 78 ? 2.479 5.086 -18.719 1 98.31 78 ASP A O 1
ATOM 583 N N . PRO A 1 79 ? 0.403 4.438 -18.281 1 98.56 79 PRO A N 1
ATOM 584 C CA . PRO A 1 79 ? 0.811 3.053 -18.031 1 98.56 79 PRO A CA 1
ATOM 585 C C . PRO A 1 79 ? 1.391 2.375 -19.281 1 98.56 79 PRO A C 1
ATOM 587 O O . PRO A 1 79 ? 1.987 1.3 -19.172 1 98.56 79 PRO A O 1
ATOM 590 N N . ASP A 1 80 ? 1.235 3.012 -20.453 1 98.44 80 ASP A N 1
ATOM 591 C CA . ASP A 1 80 ? 1.652 2.355 -21.688 1 98.44 80 ASP A CA 1
ATOM 592 C C . ASP A 1 80 ? 3.055 2.801 -22.094 1 98.44 80 ASP A C 1
ATOM 594 O O . ASP A 1 80 ? 3.611 2.293 -23.062 1 98.44 80 ASP A O 1
ATOM 598 N N . LYS A 1 81 ? 3.684 3.693 -21.359 1 98.81 81 LYS A N 1
ATOM 599 C CA . LYS A 1 81 ? 5.059 4.102 -21.625 1 98.81 81 LYS A CA 1
ATOM 600 C C . LYS A 1 81 ? 6.055 3.113 -21.031 1 98.81 81 LYS A C 1
ATOM 602 O O . LYS A 1 81 ? 6.844 3.469 -20.156 1 98.81 81 LYS A O 1
ATOM 607 N N . ILE A 1 82 ? 6.027 1.913 -21.594 1 98.88 82 ILE A N 1
ATOM 608 C CA . ILE A 1 82 ? 6.805 0.78 -21.109 1 98.88 82 ILE A CA 1
ATOM 609 C C . ILE A 1 82 ? 7.16 -0.142 -22.266 1 98.88 82 ILE A C 1
ATOM 611 O O . ILE A 1 82 ? 6.348 -0.362 -23.172 1 98.88 82 ILE A O 1
ATOM 615 N N . GLU A 1 83 ? 8.352 -0.55 -22.312 1 98.81 83 GLU A N 1
ATOM 616 C CA . GLU A 1 83 ? 8.844 -1.607 -23.188 1 98.81 83 GLU A CA 1
ATOM 617 C C . GLU A 1 83 ? 9.141 -2.881 -22.406 1 98.81 83 GLU A C 1
ATOM 619 O O . GLU A 1 83 ? 9.961 -2.875 -21.484 1 98.81 83 GLU A O 1
ATOM 624 N N . PHE A 1 84 ? 8.492 -3.945 -22.781 1 98.81 84 PHE A N 1
ATOM 625 C CA . PHE A 1 84 ? 8.742 -5.234 -22.156 1 98.81 84 PHE A CA 1
ATOM 626 C C . PHE A 1 84 ? 9.82 -6.008 -22.906 1 98.81 84 PHE A C 1
ATOM 628 O O . PHE A 1 84 ? 9.758 -6.133 -24.125 1 98.81 84 PHE A O 1
ATOM 635 N N . VAL A 1 85 ? 10.742 -6.473 -22.203 1 98.88 85 VAL A N 1
ATOM 636 C CA . VAL A 1 85 ? 11.773 -7.355 -22.734 1 98.88 85 VAL A CA 1
ATOM 637 C C . VAL A 1 85 ? 11.492 -8.797 -22.297 1 98.88 85 VAL A C 1
ATOM 639 O O . VAL A 1 85 ? 11.578 -9.125 -21.109 1 98.88 85 VAL A O 1
ATOM 642 N N . ASN A 1 86 ? 11.156 -9.594 -23.312 1 98.38 86 ASN A N 1
ATOM 643 C CA . ASN A 1 86 ? 10.945 -11.008 -23.016 1 98.38 86 ASN A CA 1
ATOM 644 C C . ASN A 1 86 ? 12.258 -11.711 -22.688 1 98.38 86 ASN A C 1
ATOM 646 O O . ASN A 1 86 ? 13.227 -11.625 -23.453 1 98.38 86 ASN A O 1
ATOM 650 N N . GLN A 1 87 ? 12.281 -12.328 -21.547 1 98.31 87 GLN A N 1
ATOM 651 C CA . GLN A 1 87 ? 13.516 -12.977 -21.109 1 98.31 87 GLN A CA 1
ATOM 652 C C . GLN A 1 87 ? 13.234 -14.305 -20.422 1 98.31 87 GLN A C 1
ATOM 654 O O . GLN A 1 87 ? 12.148 -14.508 -19.875 1 98.31 87 GLN A O 1
ATOM 659 N N . SER A 1 88 ? 14.203 -15.188 -20.516 1 96.94 88 SER A N 1
ATOM 660 C CA . SER A 1 88 ? 14.133 -16.438 -19.766 1 96.94 88 SER A CA 1
ATOM 661 C C . SER A 1 88 ? 14.391 -16.188 -18.281 1 96.94 88 SER A C 1
ATOM 663 O O . SER A 1 88 ? 14.867 -15.125 -17.891 1 96.94 88 SER A O 1
ATOM 665 N N . SER A 1 89 ? 14.055 -17.188 -17.484 1 95.25 89 SER A N 1
ATOM 666 C CA . SER A 1 89 ? 14.25 -17.078 -16.047 1 95.25 89 SER A CA 1
ATOM 667 C C . SER A 1 89 ? 15.719 -16.844 -15.703 1 95.25 89 SER A C 1
ATOM 669 O O . SER A 1 89 ? 16.031 -16.094 -14.781 1 95.25 89 SER A O 1
ATOM 671 N N . ASP A 1 90 ? 16.609 -17.422 -16.422 1 96.81 90 ASP A N 1
ATOM 672 C CA . ASP A 1 90 ? 18.031 -17.328 -16.125 1 96.81 90 ASP A CA 1
ATOM 673 C C . ASP A 1 90 ? 18.578 -15.961 -16.5 1 96.81 90 ASP A C 1
ATOM 675 O O . ASP A 1 90 ? 19.656 -15.578 -16.047 1 96.81 90 ASP A O 1
ATOM 679 N N . ALA A 1 91 ? 17.828 -15.227 -17.234 1 98.12 91 ALA A N 1
ATOM 680 C CA . ALA A 1 91 ? 18.297 -13.93 -17.719 1 98.12 91 ALA A CA 1
ATOM 681 C C . ALA A 1 91 ? 17.828 -12.805 -16.797 1 98.12 91 ALA A C 1
ATOM 683 O O . ALA A 1 91 ? 18.234 -11.648 -16.953 1 98.12 91 ALA A O 1
ATOM 684 N N . ARG A 1 92 ? 17.047 -13.062 -15.789 1 98.38 92 ARG A N 1
ATOM 685 C CA . ARG A 1 92 ? 16.453 -12.031 -14.938 1 98.38 92 ARG A CA 1
ATOM 686 C C . ARG A 1 92 ? 17.531 -11.18 -14.281 1 98.38 92 ARG A C 1
ATOM 688 O O . ARG A 1 92 ? 17.531 -9.953 -14.422 1 98.38 92 ARG A O 1
ATOM 695 N N . ILE A 1 93 ? 18.5 -11.836 -13.641 1 98.5 93 ILE A N 1
ATOM 696 C CA . ILE A 1 93 ? 19.5 -11.125 -12.859 1 98.5 93 ILE A CA 1
ATOM 697 C C . ILE A 1 93 ? 20.562 -10.523 -13.781 1 98.5 93 ILE A C 1
ATOM 699 O O . ILE A 1 93 ? 20.859 -9.328 -13.703 1 98.5 93 ILE A O 1
ATOM 703 N N . PRO A 1 94 ? 21.078 -11.289 -14.781 1 98.62 94 PRO A N 1
ATOM 704 C CA . PRO A 1 94 ? 22.047 -10.695 -15.695 1 98.62 94 PRO A CA 1
ATOM 705 C C . PRO A 1 94 ? 21.516 -9.469 -16.422 1 98.62 94 PRO A C 1
ATOM 707 O O . PRO A 1 94 ? 22.234 -8.484 -16.594 1 98.62 94 PRO A O 1
ATOM 710 N N . ASN A 1 95 ? 20.281 -9.445 -16.797 1 98.81 95 ASN A N 1
ATOM 711 C CA . ASN A 1 95 ? 19.719 -8.305 -17.531 1 98.81 95 ASN A CA 1
ATOM 712 C C . ASN A 1 95 ? 19.625 -7.066 -16.641 1 98.81 95 ASN A C 1
ATOM 714 O O . ASN A 1 95 ? 19.766 -5.941 -17.125 1 98.81 95 ASN A O 1
ATOM 718 N N . ILE A 1 96 ? 19.391 -7.23 -15.328 1 98.69 96 ILE A N 1
ATOM 719 C CA . ILE A 1 96 ? 19.391 -6.125 -14.383 1 98.69 96 ILE A CA 1
ATOM 720 C C . ILE A 1 96 ? 20.797 -5.578 -14.211 1 98.69 96 ILE A C 1
ATOM 722 O O . ILE A 1 96 ? 21.031 -4.375 -14.352 1 98.69 96 ILE A O 1
ATOM 726 N N . THR A 1 97 ? 21.797 -6.504 -14.023 1 98.31 97 THR A N 1
ATOM 727 C CA . THR A 1 97 ? 23.141 -6.094 -13.625 1 98.31 97 THR A CA 1
ATOM 728 C C . THR A 1 97 ? 23.891 -5.488 -14.805 1 98.31 97 THR A C 1
ATOM 730 O O . THR A 1 97 ? 24.797 -4.668 -14.609 1 98.31 97 THR A O 1
ATOM 733 N N . THR A 1 98 ? 23.5 -5.812 -16.016 1 98.06 98 THR A N 1
ATOM 734 C CA . THR A 1 98 ? 24.172 -5.281 -17.203 1 98.06 98 THR A CA 1
ATOM 735 C C . THR A 1 98 ? 23.406 -4.094 -17.766 1 98.06 98 THR A C 1
ATOM 737 O O . THR A 1 98 ? 23.734 -3.582 -18.844 1 98.06 98 THR A O 1
ATOM 740 N N . ASN A 1 99 ? 22.297 -3.736 -17.156 1 97.62 99 ASN A N 1
ATOM 741 C CA . ASN A 1 99 ? 21.5 -2.561 -17.5 1 97.62 99 ASN A CA 1
ATOM 742 C C . ASN A 1 99 ? 20.75 -2.756 -18.812 1 97.62 99 ASN A C 1
ATOM 744 O O . ASN A 1 99 ? 20.422 -1.785 -19.484 1 97.62 99 ASN A O 1
ATOM 748 N N . LYS A 1 100 ? 20.547 -3.998 -19.109 1 98.44 100 LYS A N 1
ATOM 749 C CA . LYS A 1 100 ? 19.688 -4.258 -20.266 1 98.44 100 LYS A CA 1
ATOM 750 C C . LYS A 1 100 ? 18.25 -3.865 -19.969 1 98.44 100 LYS A C 1
ATOM 752 O O . LYS A 1 100 ? 17.5 -3.514 -20.875 1 98.44 100 LYS A O 1
ATOM 757 N N . VAL A 1 101 ? 17.891 -3.984 -18.766 1 98.88 101 VAL A N 1
ATOM 758 C CA . VAL A 1 101 ? 16.562 -3.557 -18.312 1 98.88 101 VAL A CA 1
ATOM 759 C C . VAL A 1 101 ? 16.703 -2.645 -17.094 1 98.88 101 VAL A C 1
ATOM 761 O O . VAL A 1 101 ? 17.703 -2.699 -16.375 1 98.88 101 VAL A O 1
ATOM 764 N N . ASP A 1 102 ? 15.672 -1.812 -16.891 1 98.88 102 ASP A N 1
ATOM 765 C CA . ASP A 1 102 ? 15.641 -0.941 -15.719 1 98.88 102 ASP A CA 1
ATOM 766 C C . ASP A 1 102 ? 15.219 -1.714 -14.469 1 98.88 102 ASP A C 1
ATOM 768 O O . ASP A 1 102 ? 15.617 -1.367 -13.352 1 98.88 102 ASP A O 1
ATOM 772 N N . ILE A 1 103 ? 14.391 -2.67 -14.727 1 98.94 103 ILE A N 1
ATOM 773 C CA . ILE A 1 103 ? 13.742 -3.434 -13.672 1 98.94 103 ILE A CA 1
ATOM 774 C C . ILE A 1 103 ? 13.242 -4.77 -14.227 1 98.94 103 ILE A C 1
ATOM 776 O O . ILE A 1 103 ? 12.938 -4.875 -15.414 1 98.94 103 ILE A O 1
ATOM 780 N N . THR A 1 104 ? 13.211 -5.766 -13.391 1 98.94 104 THR A N 1
ATOM 781 C CA . THR A 1 104 ? 12.586 -7.043 -13.719 1 98.94 104 THR A CA 1
ATOM 782 C C . THR A 1 104 ? 11.43 -7.344 -12.773 1 98.94 104 THR A C 1
ATOM 784 O O . THR A 1 104 ? 11.57 -7.238 -11.555 1 98.94 104 THR A O 1
ATOM 787 N N . CYS A 1 105 ? 10.297 -7.617 -13.305 1 98.88 105 CYS A N 1
ATOM 788 C CA . CYS A 1 105 ? 9.156 -8.219 -12.617 1 98.88 105 CYS A CA 1
ATOM 789 C C . CYS A 1 105 ? 8.727 -9.508 -13.305 1 98.88 105 CYS A C 1
ATOM 791 O O . CYS A 1 105 ? 8.133 -9.477 -14.383 1 98.88 105 CYS A O 1
ATOM 793 N N . GLN A 1 106 ? 9.07 -10.57 -12.641 1 98.56 106 GLN A N 1
ATOM 794 C CA . GLN A 1 106 ? 8.906 -11.867 -13.297 1 98.56 106 GLN A CA 1
ATOM 795 C C . GLN A 1 106 ? 8.82 -12.992 -12.266 1 98.56 106 GLN A C 1
ATOM 797 O O . GLN A 1 106 ? 9.633 -13.922 -12.289 1 98.56 106 GLN A O 1
ATOM 802 N N . PHE A 1 107 ? 7.793 -12.945 -11.445 1 96.31 107 PHE A N 1
ATOM 803 C CA . PHE A 1 107 ? 7.527 -13.961 -10.438 1 96.31 107 PHE A CA 1
ATOM 804 C C . PHE A 1 107 ? 8.82 -14.453 -9.797 1 96.31 107 PHE A C 1
ATOM 806 O O . PHE A 1 107 ? 9.047 -15.656 -9.68 1 96.31 107 PHE A O 1
ATOM 813 N N . MET A 1 108 ? 9.641 -13.539 -9.492 1 97.5 108 MET A N 1
ATOM 814 C CA . MET A 1 108 ? 10.938 -13.883 -8.93 1 97.5 108 MET A CA 1
ATOM 815 C C . MET A 1 108 ? 10.859 -14.016 -7.414 1 97.5 108 MET A C 1
ATOM 817 O O . MET A 1 108 ? 10.477 -13.07 -6.723 1 97.5 108 MET A O 1
ATOM 821 N N . THR A 1 109 ? 11.219 -15.195 -6.949 1 98 109 THR A N 1
ATOM 822 C CA . THR A 1 109 ? 11.281 -15.43 -5.508 1 98 109 THR A CA 1
ATOM 823 C C . THR A 1 109 ? 12.43 -14.648 -4.883 1 98 109 THR A C 1
ATOM 825 O O . THR A 1 109 ? 13.539 -14.625 -5.422 1 98 109 THR A O 1
ATOM 828 N N . VAL A 1 110 ? 12.195 -13.977 -3.783 1 98.5 110 VAL A N 1
ATOM 829 C CA . VAL A 1 110 ? 13.227 -13.281 -3.02 1 98.5 110 VAL A CA 1
ATOM 830 C C . VAL A 1 110 ? 14.031 -14.289 -2.201 1 98.5 110 VAL A C 1
ATOM 832 O O . VAL A 1 110 ? 13.477 -15.023 -1.385 1 98.5 110 VAL A O 1
ATOM 835 N N . THR A 1 111 ? 15.352 -14.344 -2.443 1 98.06 111 THR A N 1
ATOM 836 C CA . THR A 1 111 ? 16.266 -15.18 -1.663 1 98.06 111 THR A CA 1
ATOM 837 C C . THR A 1 111 ? 17.516 -14.406 -1.29 1 98.06 111 THR A C 1
ATOM 839 O O . THR A 1 111 ? 17.828 -13.383 -1.899 1 98.06 111 THR A O 1
ATOM 842 N N . GLY A 1 112 ? 18.172 -14.945 -0.306 1 97.88 112 GLY A N 1
ATOM 843 C CA . GLY A 1 112 ? 19.438 -14.344 0.074 1 97.88 112 GLY A CA 1
ATOM 844 C C . GLY A 1 112 ? 20.469 -14.367 -1.037 1 97.88 112 GLY A C 1
ATOM 845 O O . GLY A 1 112 ? 21.188 -13.391 -1.249 1 97.88 112 GLY A O 1
ATOM 846 N N . GLU A 1 113 ? 20.516 -15.438 -1.728 1 97.56 113 GLU A N 1
ATOM 847 C CA . GLU A 1 113 ? 21.453 -15.578 -2.832 1 97.56 113 GLU A CA 1
ATOM 848 C C . GLU A 1 113 ? 21.203 -14.531 -3.91 1 97.56 113 GLU A C 1
ATOM 850 O O . GLU A 1 113 ? 22.141 -13.891 -4.391 1 97.56 113 GLU A O 1
ATOM 855 N N . ARG A 1 114 ? 20.031 -14.359 -4.352 1 98 114 ARG A N 1
ATOM 856 C CA . ARG A 1 114 ? 19.672 -13.375 -5.371 1 98 114 ARG A CA 1
ATOM 857 C C . ARG A 1 114 ? 19.891 -11.953 -4.855 1 98 114 ARG A C 1
ATOM 859 O O . ARG A 1 114 ? 20.344 -11.078 -5.605 1 98 114 ARG A O 1
ATOM 866 N N . ALA A 1 115 ? 19.609 -11.758 -3.553 1 98.44 115 ALA A N 1
ATOM 867 C CA . ALA A 1 115 ? 19.719 -10.43 -2.947 1 98.44 115 ALA A CA 1
ATOM 868 C C . ALA A 1 115 ? 21.172 -9.969 -2.875 1 98.44 115 ALA A C 1
ATOM 870 O O . ALA A 1 115 ? 21.438 -8.781 -2.699 1 98.44 115 ALA A O 1
ATOM 871 N N . GLN A 1 116 ? 22.109 -10.828 -2.994 1 98.25 116 GLN A N 1
ATOM 872 C CA . GLN A 1 116 ? 23.516 -10.461 -3.072 1 98.25 116 GLN A CA 1
ATOM 873 C C . GLN A 1 116 ? 23.828 -9.758 -4.391 1 98.25 116 GLN A C 1
ATOM 875 O O . GLN A 1 116 ? 24.797 -9 -4.484 1 98.25 116 GLN A O 1
ATOM 880 N N . GLN A 1 117 ? 23.031 -10.039 -5.309 1 98.31 117 GLN A N 1
ATOM 881 C CA . GLN A 1 117 ? 23.359 -9.625 -6.668 1 98.31 117 GLN A CA 1
ATOM 882 C C . GLN A 1 117 ? 22.516 -8.422 -7.09 1 98.31 117 GLN A C 1
ATOM 884 O O . GLN A 1 117 ? 22.953 -7.598 -7.891 1 98.31 117 GLN A O 1
ATOM 889 N N . ILE A 1 118 ? 21.328 -8.344 -6.637 1 98.75 118 ILE A N 1
ATOM 890 C CA . ILE A 1 118 ? 20.391 -7.281 -7.023 1 98.75 118 ILE A CA 1
ATOM 891 C C . ILE A 1 118 ? 19.688 -6.742 -5.785 1 98.75 118 ILE A C 1
ATOM 893 O O . ILE A 1 118 ? 19.812 -7.309 -4.695 1 98.75 118 ILE A O 1
ATOM 897 N N . ALA A 1 119 ? 19 -5.602 -5.914 1 98.75 119 ALA A N 1
ATOM 898 C CA . ALA A 1 119 ? 18.125 -5.07 -4.879 1 98.75 119 ALA A CA 1
ATOM 899 C C . ALA A 1 119 ? 16.672 -5.422 -5.16 1 98.75 119 ALA A C 1
ATOM 901 O O . ALA A 1 119 ? 16.172 -5.184 -6.262 1 98.75 119 ALA A O 1
ATOM 902 N N . PHE A 1 120 ? 16.031 -5.988 -4.156 1 98.88 120 PHE A N 1
ATOM 903 C CA . PHE A 1 120 ? 14.609 -6.309 -4.301 1 98.88 120 PHE A CA 1
ATOM 904 C C . PHE A 1 120 ? 13.742 -5.145 -3.84 1 98.88 120 PHE A C 1
ATOM 906 O O . PHE A 1 120 ? 14.086 -4.445 -2.887 1 98.88 120 PHE A O 1
ATOM 913 N N . THR A 1 121 ? 12.711 -4.977 -4.512 1 98.81 121 THR A N 1
ATOM 914 C CA . THR A 1 121 ? 11.656 -4.082 -4.047 1 98.81 121 THR A CA 1
ATOM 915 C C . THR A 1 121 ? 10.875 -4.711 -2.898 1 98.81 121 THR A C 1
ATOM 917 O O . THR A 1 121 ? 11.125 -5.859 -2.523 1 98.81 121 THR A O 1
ATOM 920 N N . ILE A 1 122 ? 9.898 -3.889 -2.35 1 97.81 122 ILE A N 1
ATOM 921 C CA . ILE A 1 122 ? 8.891 -4.5 -1.492 1 97.81 122 ILE A CA 1
ATOM 922 C C . ILE A 1 122 ? 8.117 -5.555 -2.279 1 97.81 122 ILE A C 1
ATOM 924 O O . ILE A 1 122 ? 8.055 -5.496 -3.51 1 97.81 122 ILE A O 1
ATOM 928 N N . PRO A 1 123 ? 7.598 -6.527 -1.564 1 97.75 123 PRO A N 1
ATOM 929 C CA . PRO A 1 123 ? 6.863 -7.582 -2.266 1 97.75 123 PRO A CA 1
ATOM 930 C C . PRO A 1 123 ? 5.543 -7.094 -2.855 1 97.75 123 PRO A C 1
ATOM 932 O O . PRO A 1 123 ? 4.902 -6.199 -2.291 1 97.75 123 PRO A O 1
ATOM 935 N N . TYR A 1 124 ? 5.176 -7.68 -3.988 1 98.25 124 TYR A N 1
ATOM 936 C CA . TYR A 1 124 ? 3.852 -7.387 -4.527 1 98.25 124 TYR A CA 1
ATOM 937 C C . TYR A 1 124 ? 2.953 -8.617 -4.465 1 98.25 124 TYR A C 1
ATOM 939 O O . TYR A 1 124 ? 1.757 -8.531 -4.758 1 98.25 124 TYR A O 1
ATOM 947 N N . TYR A 1 125 ? 3.545 -9.75 -4.012 1 98.25 125 TYR A N 1
ATOM 948 C CA . TYR A 1 125 ? 2.734 -10.953 -3.846 1 98.25 125 TYR A CA 1
ATOM 949 C C . TYR A 1 125 ? 3.416 -11.945 -2.914 1 98.25 125 TYR A C 1
ATOM 951 O O . TYR A 1 125 ? 4.633 -12.133 -2.98 1 98.25 125 TYR A O 1
ATOM 959 N N . ARG A 1 126 ? 2.648 -12.57 -2.025 1 97.12 126 ARG A N 1
ATOM 960 C CA . ARG A 1 126 ? 3.098 -13.695 -1.206 1 97.12 126 ARG A CA 1
ATOM 961 C C . ARG A 1 126 ? 2.549 -15.016 -1.736 1 97.12 126 ARG A C 1
ATOM 963 O O . ARG A 1 126 ? 1.339 -15.242 -1.706 1 97.12 126 ARG A O 1
ATOM 970 N N . GLU A 1 127 ? 3.467 -15.773 -2.146 1 97.25 127 GLU A N 1
ATOM 971 C CA . GLU A 1 127 ? 3.109 -17.062 -2.721 1 97.25 127 GLU A CA 1
ATOM 972 C C . GLU A 1 127 ? 3.256 -18.188 -1.693 1 97.25 127 GLU A C 1
ATOM 974 O O . GLU A 1 127 ? 3.893 -18 -0.654 1 97.25 127 GLU A O 1
ATOM 979 N N . GLY A 1 128 ? 2.66 -19.297 -2.018 1 97.31 128 GLY A N 1
ATOM 980 C CA . GLY A 1 128 ? 2.742 -20.547 -1.272 1 97.31 128 GLY A CA 1
ATOM 981 C C . GLY A 1 128 ? 2.037 -21.703 -1.959 1 97.31 128 GLY A C 1
ATOM 982 O O . GLY A 1 128 ? 1.588 -21.578 -3.1 1 97.31 128 GLY A O 1
ATOM 983 N N . VAL A 1 129 ? 2.023 -22.828 -1.275 1 97.81 129 VAL A N 1
ATOM 984 C CA . VAL A 1 129 ? 1.336 -24 -1.792 1 97.81 129 VAL A CA 1
ATOM 985 C C . VAL A 1 129 ? -0.09 -24.047 -1.246 1 97.81 129 VAL A C 1
ATOM 987 O O . VAL A 1 129 ? -0.33 -23.703 -0.089 1 97.81 129 VAL A O 1
ATOM 990 N N . GLY A 1 130 ? -1.032 -24.406 -2.119 1 98.12 130 GLY A N 1
ATOM 991 C CA . GLY A 1 130 ? -2.414 -24.594 -1.71 1 98.12 130 GLY A CA 1
ATOM 992 C C . GLY A 1 130 ? -2.986 -25.938 -2.148 1 98.12 130 GLY A C 1
ATOM 993 O O . GLY A 1 130 ? -2.283 -26.75 -2.746 1 98.12 130 GLY A O 1
ATOM 994 N N . LEU A 1 131 ? -4.211 -26.125 -1.785 1 98.69 131 LEU A N 1
ATOM 995 C CA . LEU A 1 131 ? -4.973 -27.312 -2.152 1 98.69 131 LEU A CA 1
ATOM 996 C C . LEU A 1 131 ? -6.266 -26.922 -2.863 1 98.69 131 LEU A C 1
ATOM 998 O O . LEU A 1 131 ? -7.02 -26.078 -2.377 1 98.69 131 LEU A O 1
ATOM 1002 N N . MET A 1 132 ? -6.465 -27.484 -3.977 1 98.69 132 MET A N 1
ATOM 1003 C CA . MET A 1 132 ? -7.707 -27.281 -4.715 1 98.69 132 MET A CA 1
ATOM 1004 C C . MET A 1 132 ? -8.594 -28.516 -4.656 1 98.69 132 MET A C 1
ATOM 1006 O O . MET A 1 132 ? -8.109 -29.641 -4.848 1 98.69 132 MET A O 1
ATOM 1010 N N . LEU A 1 133 ? -9.805 -28.344 -4.367 1 98.69 133 LEU A N 1
ATOM 1011 C CA . LEU A 1 133 ? -10.828 -29.375 -4.297 1 98.69 133 LEU A CA 1
ATOM 1012 C C . LEU A 1 133 ? -11.859 -29.203 -5.406 1 98.69 133 LEU A C 1
ATOM 1014 O O . LEU A 1 133 ? -12 -28.109 -5.965 1 98.69 133 LEU A O 1
ATOM 1018 N N . LYS A 1 134 ? -12.523 -30.266 -5.684 1 98.12 134 LYS A N 1
ATOM 1019 C CA . LYS A 1 134 ? -13.727 -30.109 -6.484 1 98.12 134 LYS A CA 1
ATOM 1020 C C . LYS A 1 134 ? -14.844 -29.453 -5.668 1 98.12 134 LYS A C 1
ATOM 1022 O O . LYS A 1 134 ? -15.016 -29.75 -4.484 1 98.12 134 LYS A O 1
ATOM 1027 N N . ALA A 1 135 ? -15.594 -28.609 -6.309 1 97.06 135 ALA A N 1
ATOM 1028 C CA . ALA A 1 135 ? -16.656 -27.891 -5.605 1 97.06 135 ALA A CA 1
ATOM 1029 C C . ALA A 1 135 ? -17.672 -28.875 -5.012 1 97.06 135 ALA A C 1
ATOM 1031 O O . ALA A 1 135 ? -18.188 -28.641 -3.92 1 97.06 135 ALA A O 1
ATOM 1032 N N . ASP A 1 136 ? -17.922 -29.953 -5.668 1 95.56 136 ASP A N 1
ATOM 1033 C CA . ASP A 1 136 ? -18.875 -30.953 -5.238 1 95.56 136 ASP A CA 1
ATOM 1034 C C . ASP A 1 136 ? -18.172 -32.188 -4.688 1 95.56 136 ASP A C 1
ATOM 1036 O O . ASP A 1 136 ? -18.766 -33.281 -4.656 1 95.56 136 ASP A O 1
ATOM 1040 N N . GLY A 1 137 ? -16.969 -32 -4.32 1 94.31 137 GLY A N 1
ATOM 1041 C CA . GLY A 1 137 ? -16.172 -33.125 -3.854 1 94.31 137 GLY A CA 1
ATOM 1042 C C . GLY A 1 137 ? -16.547 -33.594 -2.457 1 94.31 137 GLY A C 1
ATOM 1043 O O . GLY A 1 137 ? -17.375 -32.969 -1.797 1 94.31 137 GLY A O 1
ATOM 1044 N N . GLN A 1 138 ? -15.938 -34.656 -2.082 1 95.06 138 GLN A N 1
ATOM 1045 C CA . GLN A 1 138 ? -16.234 -35.312 -0.824 1 95.06 138 GLN A CA 1
ATOM 1046 C C . GLN A 1 138 ? -15.797 -34.469 0.371 1 95.06 138 GLN A C 1
ATOM 1048 O O . GLN A 1 138 ? -16.438 -34.5 1.422 1 95.06 138 GLN A O 1
ATOM 1053 N N . TYR A 1 139 ? -14.656 -33.781 0.25 1 97.5 139 TYR A N 1
ATOM 1054 C CA . TYR A 1 139 ? -14.07 -33.062 1.372 1 97.5 139 TYR A CA 1
ATOM 1055 C C . TYR A 1 139 ? -14.344 -31.562 1.265 1 97.5 139 TYR A C 1
ATOM 1057 O O . TYR A 1 139 ? -14.18 -30.969 0.196 1 97.5 139 TYR A O 1
ATOM 1065 N N . ALA A 1 140 ? -14.68 -31 2.381 1 96.94 140 ALA A N 1
ATOM 1066 C CA . ALA A 1 140 ? -15.164 -29.625 2.387 1 96.94 140 ALA A CA 1
ATOM 1067 C C . ALA A 1 140 ? -14.008 -28.641 2.363 1 96.94 140 ALA A C 1
ATOM 1069 O O . ALA A 1 140 ? -14.125 -27.547 1.78 1 96.94 140 ALA A O 1
ATOM 1070 N N . ASP A 1 141 ? -12.922 -29.016 3.053 1 98.19 141 ASP A N 1
ATOM 1071 C CA . ASP A 1 141 ? -11.836 -28.047 3.244 1 98.19 141 ASP A CA 1
ATOM 1072 C C . ASP A 1 141 ? -10.586 -28.734 3.785 1 98.19 141 ASP A C 1
ATOM 1074 O O . ASP A 1 141 ? -10.516 -29.969 3.83 1 98.19 141 ASP A O 1
ATOM 1078 N N . TYR A 1 142 ? -9.578 -27.953 4.117 1 98.5 142 TYR A N 1
ATOM 1079 C CA . TYR A 1 142 ? -8.297 -28.453 4.602 1 98.5 142 TYR A CA 1
ATOM 1080 C C . TYR A 1 142 ? -8.477 -29.297 5.859 1 98.5 142 TYR A C 1
ATOM 1082 O O . TYR A 1 142 ? -7.859 -30.344 6.004 1 98.5 142 TYR A O 1
ATOM 1090 N N . ALA A 1 143 ? -9.312 -28.797 6.758 1 98.44 143 ALA A N 1
ATOM 1091 C CA . ALA A 1 143 ? -9.539 -29.516 8.008 1 98.44 143 ALA A CA 1
ATOM 1092 C C . ALA A 1 143 ? -10.102 -30.906 7.742 1 98.44 143 ALA A C 1
ATOM 1094 O O . ALA A 1 143 ? -9.695 -31.875 8.391 1 98.44 143 ALA A O 1
ATOM 1095 N N . ALA A 1 144 ? -11.008 -31 6.828 1 98.38 144 ALA A N 1
ATOM 1096 C CA . ALA A 1 144 ? -11.586 -32.281 6.461 1 98.38 144 ALA A CA 1
ATOM 1097 C C . ALA A 1 144 ? -10.531 -33.219 5.867 1 98.38 144 ALA A C 1
ATOM 1099 O O . ALA A 1 144 ? -10.508 -34.406 6.164 1 98.38 144 ALA A O 1
ATOM 1100 N N . LEU A 1 145 ? -9.648 -32.688 5.031 1 98.5 145 LEU A N 1
ATOM 1101 C CA . LEU A 1 145 ? -8.57 -33.469 4.445 1 98.5 145 LEU A CA 1
ATOM 1102 C C . LEU A 1 145 ? -7.629 -34 5.531 1 98.5 145 LEU A C 1
ATOM 1104 O O . LEU A 1 145 ? -7.242 -35.188 5.508 1 98.5 145 LEU A O 1
ATOM 1108 N N . LYS A 1 146 ? -7.281 -33.094 6.406 1 98.19 146 LYS A N 1
ATOM 1109 C CA . LYS A 1 146 ? -6.367 -33.469 7.48 1 98.19 146 LYS A CA 1
ATOM 1110 C C . LYS A 1 146 ? -6.961 -34.562 8.359 1 98.19 146 LYS A C 1
ATOM 1112 O O . LYS A 1 146 ? -6.273 -35.531 8.719 1 98.19 146 LYS A O 1
ATOM 1117 N N . ALA A 1 147 ? -8.195 -34.438 8.68 1 98.12 147 ALA A N 1
ATOM 1118 C CA . ALA A 1 147 ? -8.891 -35.406 9.516 1 98.12 147 ALA A CA 1
ATOM 1119 C C . ALA A 1 147 ? -8.961 -36.781 8.82 1 98.12 147 ALA A C 1
ATOM 1121 O O . ALA A 1 147 ? -8.898 -37.812 9.477 1 98.12 147 ALA A O 1
ATOM 1122 N N . ALA A 1 148 ? -9.047 -36.844 7.535 1 97.88 148 ALA A N 1
ATOM 1123 C CA . ALA A 1 148 ? -9.18 -38.062 6.766 1 97.88 148 ALA A CA 1
ATOM 1124 C C . ALA A 1 148 ? -7.855 -38.844 6.734 1 97.88 148 ALA A C 1
ATOM 1126 O O . ALA A 1 148 ? -7.832 -40.031 6.477 1 97.88 148 ALA A O 1
ATOM 1127 N N . GLY A 1 149 ? -6.82 -38.062 6.902 1 96.94 149 GLY A N 1
ATOM 1128 C CA . GLY A 1 149 ? -5.523 -38.688 7.055 1 96.94 149 GLY A CA 1
ATOM 1129 C C . GLY A 1 149 ? -5.129 -39.531 5.859 1 96.94 149 GLY A C 1
ATOM 1130 O O . GLY A 1 149 ? -5.145 -39.062 4.723 1 96.94 149 GLY A O 1
ATOM 1131 N N . SER A 1 150 ? -4.949 -40.781 6.125 1 97.31 150 SER A N 1
ATOM 1132 C CA . SER A 1 150 ? -4.418 -41.688 5.109 1 97.31 150 SER A CA 1
ATOM 1133 C C . SER A 1 150 ? -5.492 -42.094 4.109 1 97.31 150 SER A C 1
ATOM 1135 O O . SER A 1 150 ? -5.203 -42.75 3.104 1 97.31 150 SER A O 1
ATOM 1137 N N . ALA A 1 151 ? -6.668 -41.656 4.238 1 97.56 151 ALA A N 1
ATOM 1138 C CA . ALA A 1 151 ? -7.754 -41.969 3.318 1 97.56 151 ALA A CA 1
ATOM 1139 C C . ALA A 1 151 ? -7.715 -41.062 2.086 1 97.56 151 ALA A C 1
ATOM 1141 O O . ALA A 1 151 ? -8.383 -41.344 1.088 1 97.56 151 ALA A O 1
ATOM 1142 N N . VAL A 1 152 ? -6.941 -40 2.17 1 97.81 152 VAL A N 1
ATOM 1143 C CA . VAL A 1 152 ? -6.961 -39.094 1.038 1 97.81 152 VAL A CA 1
ATOM 1144 C C . VAL A 1 152 ? -5.652 -39.188 0.259 1 97.81 152 VAL A C 1
ATOM 1146 O O . VAL A 1 152 ? -4.602 -39.469 0.837 1 97.81 152 VAL A O 1
ATOM 1149 N N . THR A 1 153 ? -5.785 -39 -1.005 1 98.56 153 THR A N 1
ATOM 1150 C CA . THR A 1 153 ? -4.664 -38.875 -1.933 1 98.56 153 THR A CA 1
ATOM 1151 C C . THR A 1 153 ? -4.578 -37.469 -2.508 1 98.56 153 THR A C 1
ATOM 1153 O O . THR A 1 153 ? -5.594 -36.906 -2.904 1 98.56 153 THR A O 1
ATOM 1156 N N . ILE A 1 154 ? -3.391 -36.969 -2.475 1 98.81 154 ILE A N 1
ATOM 1157 C CA . ILE A 1 154 ? -3.139 -35.625 -3.002 1 98.81 154 ILE A CA 1
ATOM 1158 C C . ILE A 1 154 ? -2.291 -35.719 -4.27 1 98.81 154 ILE A C 1
ATOM 1160 O O . ILE A 1 154 ? -1.245 -36.375 -4.277 1 98.81 154 ILE A O 1
ATOM 1164 N N . SER A 1 155 ? -2.746 -35.125 -5.34 1 98.69 155 SER A N 1
ATOM 1165 C CA . SER A 1 155 ? -1.952 -35.062 -6.566 1 98.69 155 SER A CA 1
ATOM 1166 C C . SER A 1 155 ? -1.005 -33.844 -6.551 1 98.69 155 SER A C 1
ATOM 1168 O O . SER A 1 155 ? -1.396 -32.75 -6.168 1 98.69 155 SER A O 1
ATOM 1170 N N . VAL A 1 156 ? 0.26 -34.062 -6.926 1 98.19 156 VAL A N 1
ATOM 1171 C CA . VAL A 1 156 ? 1.284 -33.031 -6.934 1 98.19 156 VAL A CA 1
ATOM 1172 C C . VAL A 1 156 ? 2.215 -33.219 -8.133 1 98.19 156 VAL A C 1
ATOM 1174 O O . VAL A 1 156 ? 2.252 -34.312 -8.719 1 98.19 156 VAL A O 1
ATOM 1177 N N . LEU A 1 157 ? 2.859 -32.156 -8.539 1 96.88 157 LEU A N 1
ATOM 1178 C CA . LEU A 1 157 ? 3.885 -32.281 -9.57 1 96.88 157 LEU A CA 1
ATOM 1179 C C . LEU A 1 157 ? 5.09 -33.062 -9.055 1 96.88 157 LEU A C 1
ATOM 1181 O O . LEU A 1 157 ? 5.523 -32.844 -7.918 1 96.88 157 LEU A O 1
ATOM 1185 N N . GLN A 1 158 ? 5.598 -33.844 -9.891 1 96.19 158 GLN A N 1
ATOM 1186 C CA . GLN A 1 158 ? 6.734 -34.688 -9.531 1 96.19 158 GLN A CA 1
ATOM 1187 C C . GLN A 1 158 ? 7.98 -33.844 -9.273 1 96.19 158 GLN A C 1
ATOM 1189 O O . GLN A 1 158 ? 8.328 -33 -10.086 1 96.19 158 GLN A O 1
ATOM 1194 N N . ASN A 1 159 ? 8.594 -34.062 -8.094 1 93.25 159 ASN A N 1
ATOM 1195 C CA . ASN A 1 159 ? 9.898 -33.5 -7.746 1 93.25 159 ASN A CA 1
ATOM 1196 C C . ASN A 1 159 ? 10.469 -34.156 -6.496 1 93.25 159 ASN A C 1
ATOM 1198 O O . ASN A 1 159 ? 9.805 -34.969 -5.852 1 93.25 159 ASN A O 1
ATOM 1202 N N . VAL A 1 160 ? 11.664 -33.906 -6.113 1 93 160 VAL A N 1
ATOM 1203 C CA . VAL A 1 160 ? 12.359 -34.625 -5.051 1 93 160 VAL A CA 1
ATOM 1204 C C . VAL A 1 160 ? 11.766 -34.25 -3.695 1 93 160 VAL A C 1
ATOM 1206 O O . VAL A 1 160 ? 11.953 -34.938 -2.707 1 93 160 VAL A O 1
ATOM 1209 N N . TYR A 1 161 ? 11.031 -33.125 -3.609 1 93.5 161 TYR A N 1
ATOM 1210 C CA . TYR A 1 161 ? 10.508 -32.688 -2.328 1 93.5 161 TYR A CA 1
ATOM 1211 C C . TYR A 1 161 ? 8.992 -32.812 -2.273 1 93.5 161 TYR A C 1
ATOM 1213 O O . TYR A 1 161 ? 8.352 -32.375 -1.316 1 93.5 161 TYR A O 1
ATOM 1221 N N . ALA A 1 162 ? 8.406 -33.406 -3.256 1 95.56 162 ALA A N 1
ATOM 1222 C CA . ALA A 1 162 ? 6.953 -33.438 -3.395 1 95.56 162 ALA A CA 1
ATOM 1223 C C . ALA A 1 162 ? 6.301 -34.062 -2.164 1 95.56 162 ALA A C 1
ATOM 1225 O O . ALA A 1 162 ? 5.371 -33.5 -1.593 1 95.56 162 ALA A O 1
ATOM 1226 N N . GLU A 1 163 ? 6.746 -35.188 -1.737 1 96.62 163 GLU A N 1
ATOM 1227 C CA . GLU A 1 163 ? 6.156 -35.906 -0.605 1 96.62 163 GLU A CA 1
ATOM 1228 C C . GLU A 1 163 ? 6.301 -35.094 0.684 1 96.62 163 GLU A C 1
ATOM 1230 O O . GLU A 1 163 ? 5.328 -34.938 1.422 1 96.62 163 GLU A O 1
ATOM 1235 N N . SER A 1 164 ? 7.508 -34.625 0.903 1 97.44 164 SER A N 1
ATOM 1236 C CA . SER A 1 164 ? 7.727 -33.844 2.121 1 97.44 164 SER A CA 1
ATOM 1237 C C . SER A 1 164 ? 6.898 -32.562 2.115 1 97.44 164 SER A C 1
ATOM 1239 O O . SER A 1 164 ? 6.41 -32.125 3.16 1 97.44 164 SER A O 1
ATOM 1241 N N . MET A 1 165 ? 6.785 -32.031 0.986 1 97.19 165 MET A N 1
ATOM 1242 C CA . MET A 1 165 ? 5.992 -30.797 0.856 1 97.19 165 MET A CA 1
ATOM 1243 C C . MET A 1 165 ? 4.535 -31.047 1.235 1 97.19 165 MET A C 1
ATOM 1245 O O . MET A 1 165 ? 3.961 -30.312 2.037 1 97.19 165 MET A O 1
ATOM 1249 N N . VAL A 1 166 ? 3.957 -32.125 0.749 1 98.31 166 VAL A N 1
ATOM 1250 C CA . VAL A 1 166 ? 2.564 -32.438 1.048 1 98.31 166 VAL A CA 1
ATOM 1251 C C . VAL A 1 166 ? 2.426 -32.812 2.52 1 98.31 166 VAL A C 1
ATOM 1253 O O . VAL A 1 166 ? 1.511 -32.344 3.205 1 98.31 166 VAL A O 1
ATOM 1256 N N . HIS A 1 167 ? 3.34 -33.562 3.02 1 98.19 167 HIS A N 1
ATOM 1257 C CA . HIS A 1 167 ? 3.254 -34.094 4.379 1 98.19 167 HIS A CA 1
ATOM 1258 C C . HIS A 1 167 ? 3.43 -32.969 5.406 1 98.19 167 HIS A C 1
ATOM 1260 O O . HIS A 1 167 ? 3.02 -33.125 6.559 1 98.19 167 HIS A O 1
ATOM 1266 N N . ALA A 1 168 ? 4.039 -31.891 5.02 1 98 168 ALA A N 1
ATOM 1267 C CA . ALA A 1 168 ? 4.152 -30.734 5.914 1 98 168 ALA A CA 1
ATOM 1268 C C . ALA A 1 168 ? 2.773 -30.203 6.293 1 98 168 ALA A C 1
ATOM 1270 O O . ALA A 1 168 ? 2.578 -29.703 7.402 1 98 168 ALA A O 1
ATOM 1271 N N . ALA A 1 169 ? 1.817 -30.391 5.438 1 98.19 169 ALA A N 1
ATOM 1272 C CA . ALA A 1 169 ? 0.462 -29.906 5.695 1 98.19 169 ALA A CA 1
ATOM 1273 C C . ALA A 1 169 ? -0.47 -31.062 6.055 1 98.19 169 ALA A C 1
ATOM 1275 O O . ALA A 1 169 ? -1.378 -30.906 6.875 1 98.19 169 ALA A O 1
ATOM 1276 N N . LEU A 1 170 ? -0.188 -32.188 5.355 1 98.5 170 LEU A N 1
ATOM 1277 C CA . LEU A 1 170 ? -1.006 -33.375 5.531 1 98.5 170 LEU A CA 1
ATOM 1278 C C . LEU A 1 170 ? -0.132 -34.594 5.809 1 98.5 170 LEU A C 1
ATOM 1280 O O . LEU A 1 170 ? 0.106 -35.406 4.91 1 98.5 170 LEU A O 1
ATOM 1284 N N . PRO A 1 171 ? 0.216 -34.75 7.066 1 98.12 171 PRO A N 1
ATOM 1285 C CA . PRO A 1 171 ? 1.254 -35.719 7.418 1 98.12 171 PRO A CA 1
ATOM 1286 C C . PRO A 1 171 ? 0.877 -37.156 7.043 1 98.12 171 PRO A C 1
ATOM 1288 O O . PRO A 1 171 ? 1.751 -37.938 6.723 1 98.12 171 PRO A O 1
ATOM 1291 N N . ASP A 1 172 ? -0.419 -37.438 7.023 1 98.06 172 ASP A N 1
ATOM 1292 C CA . ASP A 1 172 ? -0.809 -38.844 6.871 1 98.06 172 ASP A CA 1
ATOM 1293 C C . ASP A 1 172 ? -1.373 -39.094 5.477 1 98.06 172 ASP A C 1
ATOM 1295 O O . ASP A 1 172 ? -1.709 -40.25 5.137 1 98.06 172 ASP A O 1
ATOM 1299 N N . ALA A 1 173 ? -1.455 -38.094 4.621 1 98.62 173 ALA A N 1
ATOM 1300 C CA . ALA A 1 173 ? -2.066 -38.219 3.301 1 98.62 173 ALA A CA 1
ATOM 1301 C C . ALA A 1 173 ? -1.174 -39.062 2.373 1 98.62 173 ALA A C 1
ATOM 1303 O O . ALA A 1 173 ? 0.049 -39.062 2.531 1 98.62 173 ALA A O 1
ATOM 1304 N N . LYS A 1 174 ? -1.803 -39.688 1.439 1 98.44 174 LYS A N 1
ATOM 1305 C CA . LYS A 1 174 ? -1.059 -40.281 0.334 1 98.44 174 LYS A CA 1
ATOM 1306 C C . LYS A 1 174 ? -0.713 -39.25 -0.725 1 98.44 174 LYS A C 1
ATOM 1308 O O . LYS A 1 174 ? -1.451 -38.281 -0.914 1 98.44 174 LYS A O 1
ATOM 1313 N N . VAL A 1 175 ? 0.436 -39.438 -1.388 1 98.62 175 VAL A N 1
ATOM 1314 C CA . VAL A 1 175 ? 0.899 -38.469 -2.381 1 98.62 175 VAL A CA 1
ATOM 1315 C C . VAL A 1 175 ? 1.022 -39.156 -3.742 1 98.62 175 VAL A C 1
ATOM 1317 O O . VAL A 1 175 ? 1.701 -40.188 -3.875 1 98.62 175 VAL A O 1
ATOM 1320 N N . ASP A 1 176 ? 0.306 -38.688 -4.707 1 98.31 176 ASP A N 1
ATOM 1321 C CA . ASP A 1 176 ? 0.423 -39.125 -6.094 1 98.31 176 ASP A CA 1
ATOM 1322 C C . ASP A 1 176 ? 1.093 -38.062 -6.953 1 98.31 176 ASP A C 1
ATOM 1324 O O . ASP A 1 176 ? 0.631 -36.906 -7.004 1 98.31 176 ASP A O 1
ATOM 1328 N N . GLN A 1 177 ? 2.189 -38.406 -7.621 1 98.19 177 GLN A N 1
ATOM 1329 C CA . GLN A 1 177 ? 2.996 -37.469 -8.359 1 98.19 177 GLN A CA 1
ATOM 1330 C C . GLN A 1 177 ? 2.77 -37.594 -9.867 1 98.19 177 GLN A C 1
ATOM 1332 O O . GLN A 1 177 ? 2.65 -38.719 -10.383 1 98.19 177 GLN A O 1
ATOM 1337 N N . TYR A 1 178 ? 2.713 -36.562 -10.492 1 98 178 TYR A N 1
ATOM 1338 C CA . TYR A 1 178 ? 2.486 -36.5 -11.938 1 98 178 TYR A CA 1
ATOM 1339 C C . TYR A 1 178 ? 3.531 -35.656 -12.633 1 98 178 TYR A C 1
ATOM 1341 O O . TYR A 1 178 ? 4.199 -34.844 -11.984 1 98 178 TYR A O 1
ATOM 1349 N N . ASP A 1 179 ? 3.619 -35.719 -13.984 1 96.12 179 ASP A N 1
ATOM 1350 C CA . ASP A 1 179 ? 4.711 -35.094 -14.727 1 96.12 179 ASP A CA 1
ATOM 1351 C C . ASP A 1 179 ? 4.301 -33.75 -15.266 1 96.12 179 ASP A C 1
ATOM 1353 O O . ASP A 1 179 ? 5.121 -33.031 -15.852 1 96.12 179 ASP A O 1
ATOM 1357 N N . SER A 1 180 ? 3.012 -33.438 -15.094 1 94.5 180 SER A N 1
ATOM 1358 C CA . SER A 1 180 ? 2.561 -32.156 -15.586 1 94.5 180 SER A CA 1
ATOM 1359 C C . SER A 1 180 ? 1.404 -31.609 -14.75 1 94.5 180 SER A C 1
ATOM 1361 O O . SER A 1 180 ? 0.689 -32.375 -14.102 1 94.5 180 SER A O 1
ATOM 1363 N N . VAL A 1 181 ? 1.255 -30.297 -14.859 1 91.56 181 VAL A N 1
ATOM 1364 C CA . VAL A 1 181 ? 0.195 -29.625 -14.117 1 91.56 181 VAL A CA 1
ATOM 1365 C C . VAL A 1 181 ? -1.168 -30.078 -14.625 1 91.56 181 VAL A C 1
ATOM 1367 O O . VAL A 1 181 ? -2.09 -30.312 -13.844 1 91.56 181 VAL A O 1
ATOM 1370 N N . ASP A 1 182 ? -1.314 -30.281 -15.859 1 93.75 182 ASP A N 1
ATOM 1371 C CA . ASP A 1 182 ? -2.568 -30.75 -16.438 1 93.75 182 ASP A CA 1
ATOM 1372 C C . ASP A 1 182 ? -2.975 -32.094 -15.836 1 93.75 182 ASP A C 1
ATOM 1374 O O . ASP A 1 182 ? -4.148 -32.312 -15.531 1 93.75 182 ASP A O 1
ATOM 1378 N N . LEU A 1 183 ? -2.023 -32.906 -15.656 1 96.75 183 LEU A N 1
ATOM 1379 C CA . LEU A 1 183 ? -2.299 -34.25 -15.148 1 96.75 183 LEU A CA 1
ATOM 1380 C C . LEU A 1 183 ? -2.689 -34.219 -13.672 1 96.75 183 LEU A C 1
ATOM 1382 O O . LEU A 1 183 ? -3.496 -35.031 -13.211 1 96.75 183 LEU A O 1
ATOM 1386 N N . ILE A 1 184 ? -2.121 -33.281 -12.938 1 97.38 184 ILE A N 1
ATOM 1387 C CA . ILE A 1 184 ? -2.504 -33.156 -11.539 1 97.38 184 ILE A CA 1
ATOM 1388 C C . ILE A 1 184 ? -3.965 -32.719 -11.438 1 97.38 184 ILE A C 1
ATOM 1390 O O . ILE A 1 184 ? -4.707 -33.219 -10.578 1 97.38 184 ILE A O 1
ATOM 1394 N N . TYR A 1 185 ? -4.441 -31.906 -12.273 1 97.5 185 TYR A N 1
ATOM 1395 C CA . TYR A 1 185 ? -5.828 -31.453 -12.281 1 97.5 185 TYR A CA 1
ATOM 1396 C C . TYR A 1 185 ? -6.754 -32.562 -12.781 1 97.5 185 TYR A C 1
ATOM 1398 O O . TYR A 1 185 ? -7.875 -32.688 -12.297 1 97.5 185 TYR A O 1
ATOM 1406 N N . GLN A 1 186 ? -6.273 -33.312 -13.758 1 97.19 186 GLN A N 1
ATOM 1407 C CA . GLN A 1 186 ? -7.059 -34.438 -14.273 1 97.19 186 GLN A CA 1
ATOM 1408 C C . GLN A 1 186 ? -7.281 -35.5 -13.195 1 97.19 186 GLN A C 1
ATOM 1410 O O . GLN A 1 186 ? -8.352 -36.094 -13.125 1 97.19 186 GLN A O 1
ATOM 1415 N N . ALA A 1 187 ? -6.246 -35.719 -12.422 1 98.06 187 ALA A N 1
ATOM 1416 C CA . ALA A 1 187 ? -6.379 -36.656 -11.32 1 98.06 187 ALA A CA 1
ATOM 1417 C C . ALA A 1 187 ? -7.48 -36.219 -10.352 1 98.06 187 ALA A C 1
ATOM 1419 O O . ALA A 1 187 ? -8.258 -37.031 -9.883 1 98.06 187 ALA A O 1
ATOM 1420 N N . LEU A 1 188 ? -7.559 -34.969 -10.07 1 98.25 188 LEU A N 1
ATOM 1421 C CA . LEU A 1 188 ? -8.617 -34.438 -9.219 1 98.25 188 LEU A CA 1
ATOM 1422 C C . LEU A 1 188 ? -9.977 -34.562 -9.898 1 98.25 188 LEU A C 1
ATOM 1424 O O . LEU A 1 188 ? -10.938 -35 -9.273 1 98.25 188 LEU A O 1
ATOM 1428 N N . GLU A 1 189 ? -10.039 -34.25 -11.156 1 96.62 189 GLU A N 1
ATOM 1429 C CA . GLU A 1 189 ? -11.289 -34.281 -11.914 1 96.62 189 GLU A CA 1
ATOM 1430 C C . GLU A 1 189 ? -11.867 -35.688 -11.961 1 96.62 189 GLU A C 1
ATOM 1432 O O . GLU A 1 189 ? -13.086 -35.875 -11.836 1 96.62 189 GLU A O 1
ATOM 1437 N N . SER A 1 190 ? -11.047 -36.656 -12.078 1 96.25 190 SER A N 1
ATOM 1438 C CA . SER A 1 190 ? -11.477 -38.031 -12.227 1 96.25 190 SER A CA 1
ATOM 1439 C C . SER A 1 190 ? -11.766 -38.688 -10.875 1 96.25 190 SER A C 1
ATOM 1441 O O . SER A 1 190 ? -12.266 -39.812 -10.812 1 96.25 190 SER A O 1
ATOM 1443 N N . GLY A 1 191 ? -11.32 -38 -9.828 1 96 191 GLY A N 1
ATOM 1444 C CA . GLY A 1 191 ? -11.57 -38.531 -8.5 1 96 191 GLY A CA 1
ATOM 1445 C C . GLY A 1 191 ? -10.445 -39.406 -7.988 1 96 191 GLY A C 1
ATOM 1446 O O . GLY A 1 191 ? -10.547 -40 -6.914 1 96 191 GLY A O 1
ATOM 1447 N N . ARG A 1 192 ? -9.406 -39.469 -8.734 1 97 192 ARG A N 1
ATOM 1448 C CA . ARG A 1 192 ? -8.234 -40.219 -8.305 1 97 192 ARG A CA 1
ATOM 1449 C C . ARG A 1 192 ? -7.551 -39.562 -7.113 1 97 192 ARG A C 1
ATOM 1451 O O . ARG A 1 192 ? -6.895 -40.25 -6.316 1 97 192 ARG A O 1
ATOM 1458 N N . SER A 1 193 ? -7.66 -38.312 -7.031 1 98.44 193 SER A N 1
ATOM 1459 C CA . SER A 1 193 ? -7.164 -37.562 -5.879 1 98.44 193 SER A CA 1
ATOM 1460 C C . SER A 1 193 ? -8.266 -36.719 -5.25 1 98.44 193 SER A C 1
ATOM 1462 O O . SER A 1 193 ? -9.242 -36.344 -5.918 1 98.44 193 SER A O 1
ATOM 1464 N N . ALA A 1 194 ? -8.07 -36.5 -3.992 1 98.5 194 ALA A N 1
ATOM 1465 C CA . ALA A 1 194 ? -9.039 -35.719 -3.25 1 98.5 194 ALA A CA 1
ATOM 1466 C C . ALA A 1 194 ? -8.781 -34.219 -3.438 1 98.5 194 ALA A C 1
ATOM 1468 O O . ALA A 1 194 ? -9.695 -33.406 -3.312 1 98.5 194 ALA A O 1
ATOM 1469 N N . ALA A 1 195 ? -7.551 -33.875 -3.688 1 98.75 195 ALA A N 1
ATOM 1470 C CA . ALA A 1 195 ? -7.125 -32.5 -3.912 1 98.75 195 ALA A CA 1
ATOM 1471 C C . ALA A 1 195 ? -5.863 -32.438 -4.77 1 98.75 195 ALA A C 1
ATOM 1473 O O . ALA A 1 195 ? -5.125 -33.438 -4.855 1 98.75 195 ALA A O 1
ATOM 1474 N N . ALA A 1 196 ? -5.688 -31.375 -5.422 1 98.69 196 ALA A N 1
ATOM 1475 C CA . ALA A 1 196 ? -4.441 -31.062 -6.117 1 98.69 196 ALA A CA 1
ATOM 1476 C C . ALA A 1 196 ? -3.635 -30.031 -5.344 1 98.69 196 ALA A C 1
ATOM 1478 O O . ALA A 1 196 ? -4.188 -29.031 -4.855 1 98.69 196 ALA A O 1
ATOM 1479 N N . ALA A 1 197 ? -2.326 -30.281 -5.203 1 98.44 197 ALA A N 1
ATOM 1480 C CA . ALA A 1 197 ? -1.455 -29.344 -4.496 1 98.44 197 ALA A CA 1
ATOM 1481 C C . ALA A 1 197 ? -0.428 -28.719 -5.441 1 98.44 197 ALA A C 1
ATOM 1483 O O . ALA A 1 197 ? 0.298 -29.438 -6.133 1 98.44 197 ALA A O 1
ATOM 1484 N N . THR A 1 198 ? -0.357 -27.469 -5.527 1 97 198 THR A N 1
ATOM 1485 C CA . THR A 1 198 ? 0.659 -26.703 -6.23 1 97 198 THR A CA 1
ATOM 1486 C C . THR A 1 198 ? 0.624 -25.234 -5.793 1 97 198 THR A C 1
ATOM 1488 O O . THR A 1 198 ? 0.036 -24.906 -4.758 1 97 198 THR A O 1
ATOM 1491 N N . ASP A 1 199 ? 1.312 -24.344 -6.477 1 96.44 199 ASP A N 1
ATOM 1492 C CA . ASP A 1 199 ? 1.321 -22.922 -6.137 1 96.44 199 ASP A CA 1
ATOM 1493 C C . ASP A 1 199 ? -0.1 -22.375 -6.043 1 96.44 199 ASP A C 1
ATOM 1495 O O . ASP A 1 199 ? -0.912 -22.578 -6.949 1 96.44 199 ASP A O 1
ATOM 1499 N N . GLN A 1 200 ? -0.355 -21.734 -4.961 1 97.31 200 GLN A N 1
ATOM 1500 C CA . GLN A 1 200 ? -1.701 -21.219 -4.719 1 97.31 200 GLN A CA 1
ATOM 1501 C C . GLN A 1 200 ? -2.135 -20.266 -5.828 1 97.31 200 GLN A C 1
ATOM 1503 O O . GLN A 1 200 ? -3.312 -20.219 -6.188 1 97.31 200 GLN A O 1
ATOM 1508 N N . SER A 1 201 ? -1.244 -19.484 -6.395 1 97.62 201 SER A N 1
ATOM 1509 C CA . SER A 1 201 ? -1.574 -18.578 -7.488 1 97.62 201 SER A CA 1
ATOM 1510 C C . SER A 1 201 ? -2.037 -19.344 -8.719 1 97.62 201 SER A C 1
ATOM 1512 O O . SER A 1 201 ? -2.965 -18.906 -9.414 1 97.62 201 SER A O 1
ATOM 1514 N N . SER A 1 202 ? -1.384 -20.438 -8.992 1 96.56 202 SER A N 1
ATOM 1515 C CA . SER A 1 202 ? -1.782 -21.281 -10.117 1 96.56 202 SER A CA 1
ATOM 1516 C C . SER A 1 202 ? -3.176 -21.859 -9.898 1 96.56 202 SER A C 1
ATOM 1518 O O . SER A 1 202 ? -3.984 -21.906 -10.828 1 96.56 202 SER A O 1
ATOM 1520 N N . LEU A 1 203 ? -3.439 -22.328 -8.688 1 98 203 LEU A N 1
ATOM 1521 C CA . LEU A 1 203 ? -4.758 -22.859 -8.352 1 98 203 LEU A CA 1
ATOM 1522 C C . LEU A 1 203 ? -5.832 -21.781 -8.508 1 98 203 LEU A C 1
ATOM 1524 O O . LEU A 1 203 ? -6.887 -22.031 -9.086 1 98 203 LEU A O 1
ATOM 1528 N N . ALA A 1 204 ? -5.527 -20.578 -7.98 1 98.06 204 ALA A N 1
ATOM 1529 C CA . ALA A 1 204 ? -6.473 -19.469 -8.086 1 98.06 204 ALA A CA 1
ATOM 1530 C C . ALA A 1 204 ? -6.785 -19.156 -9.547 1 98.06 204 ALA A C 1
ATOM 1532 O O . ALA A 1 204 ? -7.945 -18.953 -9.906 1 98.06 204 ALA A O 1
ATOM 1533 N N . TRP A 1 205 ? -5.773 -19.125 -10.367 1 97.75 205 TRP A N 1
ATOM 1534 C CA . TRP A 1 205 ? -5.949 -18.859 -11.789 1 97.75 205 TRP A CA 1
ATOM 1535 C C . TRP A 1 205 ? -6.809 -19.938 -12.445 1 97.75 205 TRP A C 1
ATOM 1537 O O . TRP A 1 205 ? -7.723 -19.625 -13.211 1 97.75 205 TRP A O 1
ATOM 1547 N N . TYR A 1 206 ? -6.512 -21.188 -12.141 1 97.56 206 TYR A N 1
ATOM 1548 C CA . TYR A 1 206 ? -7.281 -22.281 -12.703 1 97.56 206 TYR A CA 1
ATOM 1549 C C . TYR A 1 206 ? -8.75 -22.172 -12.312 1 97.56 206 TYR A C 1
ATOM 1551 O O . TYR A 1 206 ? -9.633 -22.406 -13.148 1 97.56 206 TYR A O 1
ATOM 1559 N N . MET A 1 207 ? -9.008 -21.859 -11.133 1 97.69 207 MET A N 1
ATOM 1560 C CA . MET A 1 207 ? -10.383 -21.703 -10.664 1 97.69 207 MET A CA 1
ATOM 1561 C C . MET A 1 207 ? -11.078 -20.547 -11.375 1 97.69 207 MET A C 1
ATOM 1563 O O . MET A 1 207 ? -12.273 -20.625 -11.664 1 97.69 207 MET A O 1
ATOM 1567 N N . THR A 1 208 ? -10.336 -19.438 -11.594 1 97.19 208 THR A N 1
ATOM 1568 C CA . THR A 1 208 ? -10.898 -18.312 -12.336 1 97.19 208 THR A CA 1
ATOM 1569 C C . THR A 1 208 ? -11.297 -18.75 -13.742 1 97.19 208 THR A C 1
ATOM 1571 O O . THR A 1 208 ? -12.273 -18.25 -14.297 1 97.19 208 THR A O 1
ATOM 1574 N N . GLN A 1 209 ? -10.539 -19.672 -14.297 1 96.25 209 GLN A N 1
ATOM 1575 C CA . GLN A 1 209 ? -10.797 -20.141 -15.648 1 96.25 209 GLN A CA 1
ATOM 1576 C C . GLN A 1 209 ? -11.938 -21.156 -15.672 1 96.25 209 GLN A C 1
ATOM 1578 O O . GLN A 1 209 ? -12.477 -21.484 -16.734 1 96.25 209 GLN A O 1
ATOM 1583 N N . ASN A 1 210 ? -12.242 -21.734 -14.555 1 96.75 210 ASN A N 1
ATOM 1584 C CA . ASN A 1 210 ? -13.266 -22.766 -14.422 1 96.75 210 ASN A CA 1
ATOM 1585 C C . ASN A 1 210 ? -14.25 -22.453 -13.297 1 96.75 210 ASN A C 1
ATOM 1587 O O . ASN A 1 210 ? -14.32 -23.172 -12.305 1 96.75 210 ASN A O 1
ATOM 1591 N N . PRO A 1 211 ? -15.039 -21.422 -13.477 1 96.38 211 PRO A N 1
ATOM 1592 C CA . PRO A 1 211 ? -15.898 -20.922 -12.398 1 96.38 211 PRO A CA 1
ATOM 1593 C C . PRO A 1 211 ? -16.875 -21.984 -11.891 1 96.38 211 PRO A C 1
ATOM 1595 O O . PRO A 1 211 ? -17.516 -22.672 -12.695 1 96.38 211 PRO A O 1
ATOM 1598 N N . GLY A 1 212 ? -16.875 -22.125 -10.594 1 96.69 212 GLY A N 1
ATOM 1599 C CA . GLY A 1 212 ? -17.875 -22.953 -9.93 1 96.69 212 GLY A CA 1
ATOM 1600 C C . GLY A 1 212 ? -17.5 -24.422 -9.867 1 96.69 212 GLY A C 1
ATOM 1601 O O . GLY A 1 212 ? -18.188 -25.219 -9.242 1 96.69 212 GLY A O 1
ATOM 1602 N N . ARG A 1 213 ? -16.391 -24.844 -10.484 1 97.25 213 ARG A N 1
ATOM 1603 C CA . ARG A 1 213 ? -16.047 -26.266 -10.602 1 97.25 213 ARG A CA 1
ATOM 1604 C C . ARG A 1 213 ? -15.133 -26.703 -9.469 1 97.25 213 ARG A C 1
ATOM 1606 O O . ARG A 1 213 ? -15.133 -27.875 -9.086 1 97.25 213 ARG A O 1
ATOM 1613 N N . TYR A 1 214 ? -14.375 -25.734 -8.977 1 98.19 214 TYR A N 1
ATOM 1614 C CA . TYR A 1 214 ? -13.383 -26.047 -7.949 1 98.19 214 TYR A CA 1
ATOM 1615 C C . TYR A 1 214 ? -13.461 -25.047 -6.801 1 98.19 214 TYR A C 1
ATOM 1617 O O . TYR A 1 214 ? -14.133 -24.016 -6.906 1 98.19 214 TYR A O 1
ATOM 1625 N N . LYS A 1 215 ? -12.797 -25.406 -5.695 1 97.69 215 LYS A N 1
ATOM 1626 C CA . LYS A 1 215 ? -12.711 -24.5 -4.559 1 97.69 215 LYS A CA 1
ATOM 1627 C C . LYS A 1 215 ? -11.383 -24.656 -3.83 1 97.69 215 LYS A C 1
ATOM 1629 O O . LYS A 1 215 ? -10.758 -25.719 -3.881 1 97.69 215 LYS A O 1
ATOM 1634 N N . ASP A 1 216 ? -10.938 -23.609 -3.244 1 98 216 ASP A N 1
ATOM 1635 C CA . ASP A 1 216 ? -9.758 -23.594 -2.393 1 98 216 ASP A CA 1
ATOM 1636 C C . ASP A 1 216 ? -10.031 -24.266 -1.052 1 98 216 ASP A C 1
ATOM 1638 O O . ASP A 1 216 ? -11.094 -24.062 -0.455 1 98 216 ASP A O 1
ATOM 1642 N N . ALA A 1 217 ? -9.117 -25.031 -0.599 1 98.38 217 ALA A N 1
ATOM 1643 C CA . ALA A 1 217 ? -9.312 -25.766 0.647 1 98.38 217 ALA A CA 1
ATOM 1644 C C . ALA A 1 217 ? -9.203 -24.844 1.854 1 98.38 217 ALA A C 1
ATOM 1646 O O . ALA A 1 217 ? -9.586 -25.219 2.967 1 98.38 217 ALA A O 1
ATOM 1647 N N . GLY A 1 218 ? -8.617 -23.703 1.689 1 97.5 218 GLY A N 1
ATOM 1648 C CA . GLY A 1 218 ? -8.625 -22.703 2.738 1 97.5 218 GLY A CA 1
ATOM 1649 C C . GLY A 1 218 ? -7.363 -22.703 3.58 1 97.5 218 GLY A C 1
ATOM 1650 O O . GLY A 1 218 ? -7.367 -22.203 4.711 1 97.5 218 GLY A O 1
ATOM 1651 N N . TYR A 1 219 ? -6.273 -23.297 3.031 1 97.75 219 TYR A N 1
ATOM 1652 C CA . TYR A 1 219 ? -5.008 -23.359 3.756 1 97.75 219 TYR A CA 1
ATOM 1653 C C . TYR A 1 219 ? -3.826 -23.234 2.801 1 97.75 219 TYR A C 1
ATOM 1655 O O . TYR A 1 219 ? -3.83 -23.812 1.713 1 97.75 219 TYR A O 1
ATOM 1663 N N . GLY A 1 220 ? -2.834 -22.438 3.197 1 97.56 220 GLY A N 1
ATOM 1664 C CA . GLY A 1 220 ? -1.592 -22.266 2.461 1 97.56 220 GLY A CA 1
ATOM 1665 C C . GLY A 1 220 ? -0.357 -22.453 3.32 1 97.56 220 GLY A C 1
ATOM 1666 O O . GLY A 1 220 ? -0.374 -22.172 4.52 1 97.56 220 GLY A O 1
ATOM 1667 N N . TRP A 1 221 ? 0.67 -23.031 2.734 1 97.81 221 TRP A N 1
ATOM 1668 C CA . TRP A 1 221 ? 1.922 -23.234 3.457 1 97.81 221 TRP A CA 1
ATOM 1669 C C . TRP A 1 221 ? 3.121 -23.062 2.529 1 97.81 221 TRP A C 1
ATOM 1671 O O . TRP A 1 221 ? 2.957 -22.828 1.329 1 97.81 221 TRP A O 1
ATOM 1681 N N . ASN A 1 222 ? 4.359 -23.031 3.104 1 96.06 222 ASN A N 1
ATOM 1682 C CA . ASN A 1 222 ? 5.59 -22.812 2.355 1 96.06 222 ASN A CA 1
ATOM 1683 C C . ASN A 1 222 ? 5.609 -21.438 1.694 1 96.06 222 ASN A C 1
ATOM 1685 O O . ASN A 1 222 ? 5.738 -21.344 0.473 1 96.06 222 ASN A O 1
ATOM 1689 N N . PRO A 1 223 ? 5.531 -20.469 2.523 1 96.5 223 PRO A N 1
ATOM 1690 C CA . PRO A 1 223 ? 5.457 -19.109 1.973 1 96.5 223 PRO A CA 1
ATOM 1691 C C . PRO A 1 223 ? 6.715 -18.719 1.197 1 96.5 223 PRO A C 1
ATOM 1693 O O . PRO A 1 223 ? 7.824 -19.09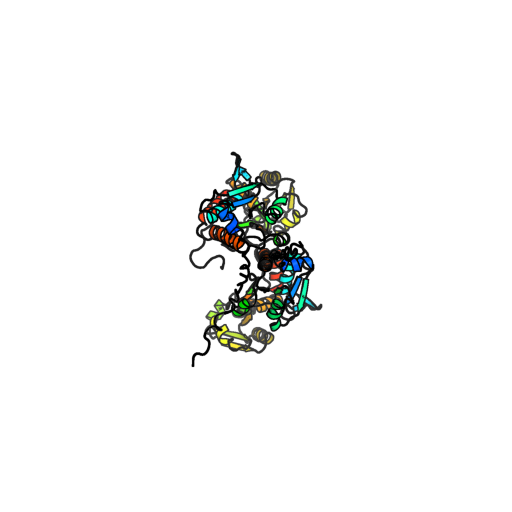4 1.579 1 96.5 223 PRO A O 1
ATOM 1696 N N . GLN A 1 224 ? 6.508 -18 0.093 1 96.56 224 GLN A N 1
ATOM 1697 C CA . GLN A 1 224 ? 7.527 -17.359 -0.73 1 96.56 224 GLN A CA 1
ATOM 1698 C C . GLN A 1 224 ? 7.133 -15.922 -1.085 1 96.56 224 GLN A C 1
ATOM 1700 O O . GLN A 1 224 ? 5.949 -15.617 -1.234 1 96.56 224 GLN A O 1
ATOM 1705 N N . THR A 1 225 ? 8.164 -15.078 -1.234 1 97.88 225 THR A N 1
ATOM 1706 C CA . THR A 1 225 ? 7.918 -13.68 -1.571 1 97.88 225 THR A CA 1
ATOM 1707 C C . THR A 1 225 ? 8.281 -13.406 -3.027 1 97.88 225 THR A C 1
ATOM 1709 O O . THR A 1 225 ? 9.344 -13.82 -3.498 1 97.88 225 THR A O 1
ATOM 1712 N N . TYR A 1 226 ? 7.355 -12.797 -3.721 1 98.44 226 TYR A N 1
ATOM 1713 C CA . TYR A 1 226 ? 7.66 -12.281 -5.055 1 98.44 226 TYR A CA 1
ATOM 1714 C C . TYR A 1 226 ? 7.828 -10.773 -5.035 1 98.44 226 TYR A C 1
ATOM 1716 O O . TYR A 1 226 ? 6.992 -10.055 -4.48 1 98.44 226 TYR A O 1
ATOM 1724 N N . ALA A 1 227 ? 8.883 -10.305 -5.582 1 98.88 227 ALA A N 1
ATOM 1725 C CA . ALA A 1 227 ? 9.211 -8.891 -5.707 1 98.88 227 ALA A CA 1
ATOM 1726 C C . ALA A 1 227 ? 9.859 -8.594 -7.059 1 98.88 227 ALA A C 1
ATOM 1728 O O . ALA A 1 227 ? 10.289 -9.516 -7.762 1 98.88 227 ALA A O 1
ATOM 1729 N N . CYS A 1 228 ? 9.898 -7.348 -7.465 1 98.88 228 CYS A N 1
ATOM 1730 C CA . CYS A 1 228 ? 10.734 -6.926 -8.586 1 98.88 228 CYS A CA 1
ATOM 1731 C C . CYS A 1 228 ? 12.188 -6.777 -8.156 1 98.88 228 CYS A C 1
ATOM 1733 O O . CYS A 1 228 ? 12.477 -6.703 -6.961 1 98.88 228 CYS A O 1
ATOM 1735 N N . GLY A 1 229 ? 13.008 -6.805 -9.133 1 98.88 229 GLY A N 1
ATOM 1736 C CA . GLY A 1 229 ? 14.43 -6.605 -8.891 1 98.88 229 GLY A CA 1
ATOM 1737 C C . GLY A 1 229 ? 15.016 -5.445 -9.68 1 98.88 229 GLY A C 1
ATOM 1738 O O . GLY A 1 229 ? 14.648 -5.227 -10.836 1 98.88 229 GLY A O 1
ATOM 1739 N N . VAL A 1 230 ? 15.914 -4.68 -9.078 1 98.88 230 VAL A N 1
ATOM 1740 C CA . VAL A 1 230 ? 16.641 -3.605 -9.742 1 98.88 230 VAL A CA 1
ATOM 1741 C C . VAL A 1 230 ? 18.125 -3.723 -9.43 1 98.88 230 VAL A C 1
ATOM 1743 O O . VAL A 1 230 ? 18.531 -4.5 -8.562 1 98.88 230 VAL A O 1
ATOM 1746 N N . LYS A 1 231 ? 18.891 -2.996 -10.18 1 98.44 231 LYS A N 1
ATOM 1747 C CA . LYS A 1 231 ? 20.328 -2.984 -9.93 1 98.44 231 LYS A CA 1
ATOM 1748 C C . LYS A 1 231 ? 20.641 -2.371 -8.57 1 98.44 231 LYS A C 1
ATOM 1750 O O . LYS A 1 231 ? 20.031 -1.382 -8.172 1 98.44 231 LYS A O 1
ATOM 1755 N N . ARG A 1 232 ? 21.625 -2.928 -7.875 1 97.19 232 ARG A N 1
ATOM 1756 C CA . ARG A 1 232 ? 22.078 -2.35 -6.609 1 97.19 232 ARG A CA 1
ATOM 1757 C C . ARG A 1 232 ? 22.734 -0.991 -6.832 1 97.19 232 ARG A C 1
ATOM 1759 O O . ARG A 1 232 ? 23.219 -0.699 -7.93 1 97.19 232 ARG A O 1
ATOM 1766 N N . GLY A 1 233 ? 22.719 -0.151 -5.688 1 95.12 233 GLY A N 1
ATOM 1767 C CA . GLY A 1 233 ? 23.547 1.041 -5.695 1 95.12 233 GLY A CA 1
ATOM 1768 C C . GLY A 1 233 ? 22.781 2.311 -5.988 1 95.12 233 GLY A C 1
ATOM 1769 O O . GLY A 1 233 ? 23.312 3.414 -5.883 1 95.12 233 GLY A O 1
ATOM 1770 N N . ASP A 1 234 ? 21.578 2.17 -6.422 1 95.62 234 ASP A N 1
ATOM 1771 C CA . ASP A 1 234 ? 20.781 3.354 -6.703 1 95.62 234 ASP A CA 1
ATOM 1772 C C . ASP A 1 234 ? 19.547 3.408 -5.801 1 95.62 234 ASP A C 1
ATOM 1774 O O . ASP A 1 234 ? 18.453 3.002 -6.207 1 95.62 234 ASP A O 1
ATOM 1778 N N . GLN A 1 235 ? 19.703 4.059 -4.703 1 95.69 235 GLN A N 1
ATOM 1779 C CA . GLN A 1 235 ? 18.625 4.074 -3.705 1 95.69 235 GLN A CA 1
ATOM 1780 C C . GLN A 1 235 ? 17.469 4.945 -4.156 1 95.69 235 GLN A C 1
ATOM 1782 O O . GLN A 1 235 ? 16.312 4.68 -3.807 1 95.69 235 GLN A O 1
ATOM 1787 N N . ASP A 1 236 ? 17.688 5.949 -4.891 1 96.62 236 ASP A N 1
ATOM 1788 C CA . ASP A 1 236 ? 16.609 6.785 -5.395 1 96.62 236 ASP A CA 1
ATOM 1789 C C . ASP A 1 236 ? 15.664 5.98 -6.281 1 96.62 236 ASP A C 1
ATOM 1791 O O . ASP A 1 236 ? 14.438 6.098 -6.16 1 96.62 236 ASP A O 1
ATOM 1795 N N . TRP A 1 237 ? 16.25 5.145 -7.145 1 98.25 237 TRP A N 1
ATOM 1796 C CA . TRP A 1 237 ? 15.453 4.293 -8.023 1 98.25 237 TRP A CA 1
ATOM 1797 C C . TRP A 1 237 ? 14.656 3.27 -7.223 1 98.25 237 TRP A C 1
ATOM 1799 O O . TRP A 1 237 ? 13.445 3.133 -7.406 1 98.25 237 TRP A O 1
ATOM 1809 N N . LEU A 1 238 ? 15.312 2.637 -6.301 1 98.56 238 LEU A N 1
ATOM 1810 C CA . LEU A 1 238 ? 14.641 1.64 -5.473 1 98.56 238 LEU A CA 1
ATOM 1811 C C . LEU A 1 238 ? 13.531 2.277 -4.641 1 98.56 238 LEU A C 1
ATOM 1813 O O . LEU A 1 238 ? 12.43 1.735 -4.555 1 98.56 238 LEU A O 1
ATOM 1817 N N . ASN A 1 239 ? 13.773 3.471 -4.078 1 98.25 239 ASN A N 1
ATOM 1818 C CA . ASN A 1 239 ? 12.773 4.172 -3.287 1 98.25 239 ASN A CA 1
ATOM 1819 C C . ASN A 1 239 ? 11.555 4.543 -4.129 1 98.25 239 ASN A C 1
ATOM 1821 O O . ASN A 1 239 ? 10.414 4.422 -3.67 1 98.25 239 ASN A O 1
ATOM 1825 N N . PHE A 1 240 ? 11.828 4.984 -5.359 1 98.62 240 PHE A N 1
ATOM 1826 C CA . PHE A 1 240 ? 10.734 5.359 -6.242 1 98.62 240 PHE A CA 1
ATOM 1827 C C . PHE A 1 240 ? 9.844 4.16 -6.539 1 98.62 240 PHE A C 1
ATOM 1829 O O . PHE A 1 240 ? 8.617 4.238 -6.402 1 98.62 240 PHE A O 1
ATOM 1836 N N . VAL A 1 241 ? 10.477 3.027 -6.91 1 98.88 241 VAL A N 1
ATOM 1837 C CA . VAL A 1 241 ? 9.711 1.84 -7.273 1 98.88 241 VAL A CA 1
ATOM 1838 C C . VAL A 1 241 ? 8.945 1.328 -6.055 1 98.88 241 VAL A C 1
ATOM 1840 O O . VAL A 1 241 ? 7.777 0.943 -6.164 1 98.88 241 VAL A O 1
ATOM 1843 N N . ASN A 1 242 ? 9.594 1.338 -4.891 1 98.62 242 ASN A N 1
ATOM 1844 C CA . ASN A 1 242 ? 8.906 0.949 -3.662 1 98.62 242 ASN A CA 1
ATOM 1845 C C . ASN A 1 242 ? 7.688 1.822 -3.398 1 98.62 242 ASN A C 1
ATOM 1847 O O . ASN A 1 242 ? 6.637 1.321 -2.986 1 98.62 242 ASN A O 1
ATOM 1851 N N . THR A 1 243 ? 7.805 3.096 -3.637 1 98.62 243 THR A N 1
ATOM 1852 C CA . THR A 1 243 ? 6.695 4.02 -3.438 1 98.62 243 THR A CA 1
ATOM 1853 C C . THR A 1 243 ? 5.547 3.699 -4.391 1 98.62 243 THR A C 1
ATOM 1855 O O . THR A 1 243 ? 4.387 3.65 -3.977 1 98.62 243 THR A O 1
ATOM 1858 N N . ALA A 1 244 ? 5.879 3.467 -5.652 1 98.69 244 ALA A N 1
ATOM 1859 C CA . ALA A 1 244 ? 4.863 3.135 -6.645 1 98.69 244 ALA A CA 1
ATOM 1860 C C . ALA A 1 244 ? 4.105 1.867 -6.254 1 98.69 244 ALA A C 1
ATOM 1862 O O . ALA A 1 244 ? 2.873 1.837 -6.285 1 98.69 244 ALA A O 1
ATOM 1863 N N . LEU A 1 245 ? 4.859 0.839 -5.84 1 98.62 245 LEU A N 1
ATOM 1864 C CA . LEU A 1 245 ? 4.234 -0.427 -5.473 1 98.62 245 LEU A CA 1
ATOM 1865 C C . LEU A 1 245 ? 3.451 -0.29 -4.172 1 98.62 245 LEU A C 1
ATOM 1867 O O . LEU A 1 245 ? 2.369 -0.865 -4.031 1 98.62 245 LEU A O 1
ATOM 1871 N N . HIS A 1 246 ? 3.982 0.463 -3.248 1 97.81 246 HIS A N 1
ATOM 1872 C CA . HIS A 1 246 ? 3.279 0.693 -1.991 1 97.81 246 HIS A CA 1
ATOM 1873 C C . HIS A 1 246 ? 1.929 1.362 -2.23 1 97.81 246 HIS A C 1
ATOM 1875 O O . HIS A 1 246 ? 0.91 0.922 -1.692 1 97.81 246 HIS A O 1
ATOM 1881 N N . GLU A 1 247 ? 1.887 2.414 -3.035 1 97.62 247 GLU A N 1
ATOM 1882 C CA . GLU A 1 247 ? 0.653 3.152 -3.291 1 97.62 247 GLU A CA 1
ATOM 1883 C C . GLU A 1 247 ? -0.33 2.316 -4.105 1 97.62 247 GLU A C 1
ATOM 1885 O O . GLU A 1 247 ? -1.545 2.496 -3.996 1 97.62 247 GLU A O 1
ATOM 1890 N N . ALA A 1 248 ? 0.223 1.377 -4.883 1 97.94 248 ALA A N 1
ATOM 1891 C CA . ALA A 1 248 ? -0.64 0.438 -5.594 1 97.94 248 ALA A CA 1
ATOM 1892 C C . ALA A 1 248 ? -1.371 -0.481 -4.617 1 97.94 248 ALA A C 1
ATOM 1894 O O . ALA A 1 248 ? -2.51 -0.88 -4.867 1 97.94 248 ALA A O 1
ATOM 1895 N N . MET A 1 249 ? -0.762 -0.768 -3.504 1 96.88 249 MET A N 1
ATOM 1896 C CA . MET A 1 249 ? -1.327 -1.773 -2.609 1 96.88 249 MET A CA 1
ATOM 1897 C C . MET A 1 249 ? -2.117 -1.116 -1.482 1 96.88 249 MET A C 1
ATOM 1899 O O . MET A 1 249 ? -3.027 -1.727 -0.919 1 96.88 249 MET A O 1
ATOM 1903 N N . THR A 1 250 ? -1.796 0.229 -1.217 1 96.31 250 THR A N 1
ATOM 1904 C CA . THR A 1 250 ? -2.42 0.789 -0.023 1 96.31 250 THR A CA 1
ATOM 1905 C C . THR A 1 250 ? -2.916 2.207 -0.287 1 96.31 250 THR A C 1
ATOM 1907 O O . THR A 1 250 ? -3.596 2.801 0.555 1 96.31 250 THR A O 1
ATOM 1910 N N . GLY A 1 251 ? -2.594 2.738 -1.446 1 96.38 251 GLY A N 1
ATOM 1911 C CA . GLY A 1 251 ? -2.812 4.164 -1.628 1 96.38 251 GLY A CA 1
ATOM 1912 C C . GLY A 1 251 ? -3.59 4.492 -2.889 1 96.38 251 GLY A C 1
ATOM 1913 O O . GLY A 1 251 ? -4.574 3.822 -3.209 1 96.38 251 GLY A O 1
ATOM 1914 N N . VAL A 1 252 ? -3.166 5.539 -3.562 1 96.19 252 VAL A N 1
ATOM 1915 C CA . VAL A 1 252 ? -3.939 6.219 -4.598 1 96.19 252 VAL A CA 1
ATOM 1916 C C . VAL A 1 252 ? -4.168 5.273 -5.773 1 96.19 252 VAL A C 1
ATOM 1918 O O . VAL A 1 252 ? -5.125 5.438 -6.535 1 96.19 252 VAL A O 1
ATOM 1921 N N . GLU A 1 253 ? -3.309 4.258 -5.883 1 96.75 253 GLU A N 1
ATOM 1922 C CA . GLU A 1 253 ? -3.418 3.365 -7.031 1 96.75 253 GLU A CA 1
ATOM 1923 C C . GLU A 1 253 ? -4.012 2.02 -6.629 1 96.75 253 GLU A C 1
ATOM 1925 O O . GLU A 1 253 ? -3.885 1.035 -7.359 1 96.75 253 GLU A O 1
ATOM 1930 N N . PHE A 1 254 ? -4.695 1.921 -5.484 1 97.56 254 PHE A N 1
ATOM 1931 C CA . PHE A 1 254 ? -5.195 0.667 -4.934 1 97.56 254 PHE A CA 1
ATOM 1932 C C . PHE A 1 254 ? -6.195 0.018 -5.883 1 97.56 254 PHE A C 1
ATOM 1934 O O . PHE A 1 254 ? -6.176 -1.199 -6.074 1 97.56 254 PHE A O 1
ATOM 1941 N N . ASP A 1 255 ? -7.059 0.793 -6.535 1 95.88 255 ASP A N 1
ATOM 1942 C CA . ASP A 1 255 ? -8.125 0.255 -7.367 1 95.88 255 ASP A CA 1
ATOM 1943 C C . ASP A 1 255 ? -7.566 -0.541 -8.539 1 95.88 255 ASP A C 1
ATOM 1945 O O . ASP A 1 255 ? -8.117 -1.58 -8.914 1 95.88 255 ASP A O 1
ATOM 1949 N N . PHE A 1 256 ? -6.48 -0.022 -9.07 1 97.19 256 PHE A N 1
ATOM 1950 C CA . PHE A 1 256 ? -5.871 -0.737 -10.188 1 97.19 256 PHE A CA 1
ATOM 1951 C C . PHE A 1 256 ? -5.312 -2.08 -9.727 1 97.19 256 PHE A C 1
ATOM 1953 O O . PHE A 1 256 ? -5.547 -3.105 -10.367 1 97.19 256 PHE A O 1
ATOM 1960 N N . TYR A 1 257 ? -4.555 -2.088 -8.656 1 98.44 257 TYR A N 1
ATOM 1961 C CA . TYR A 1 257 ? -3.992 -3.322 -8.117 1 98.44 257 TYR A CA 1
ATOM 1962 C C . TYR A 1 257 ? -5.094 -4.309 -7.754 1 98.44 257 TYR A C 1
ATOM 1964 O O . TYR A 1 257 ? -5.012 -5.492 -8.094 1 98.44 257 TYR A O 1
ATOM 1972 N N . ALA A 1 258 ? -6.117 -3.836 -7.129 1 98.12 258 ALA A N 1
ATOM 1973 C CA . ALA A 1 258 ? -7.223 -4.684 -6.695 1 98.12 258 ALA A CA 1
ATOM 1974 C C . ALA A 1 258 ? -7.938 -5.309 -7.895 1 98.12 258 ALA A C 1
ATOM 1976 O O . ALA A 1 258 ? -8.289 -6.488 -7.867 1 98.12 258 ALA A O 1
ATOM 1977 N N . LYS A 1 259 ? -8.172 -4.508 -8.891 1 98 259 LYS A N 1
ATOM 1978 C CA . LYS A 1 259 ? -8.797 -5.027 -10.109 1 98 259 LYS A CA 1
ATOM 1979 C C . LYS A 1 259 ? -7.93 -6.105 -10.75 1 98 259 LYS A C 1
ATOM 1981 O O . LYS A 1 259 ? -8.438 -7.145 -11.188 1 98 259 LYS A O 1
ATOM 1986 N N . SER A 1 260 ? -6.645 -5.848 -10.859 1 98.62 260 SER A N 1
ATOM 1987 C CA . SER A 1 260 ? -5.711 -6.836 -11.398 1 98.62 260 SER A CA 1
ATOM 1988 C C . SER A 1 260 ? -5.734 -8.117 -10.578 1 98.62 260 SER A C 1
ATOM 1990 O O . SER A 1 260 ? -5.812 -9.219 -11.133 1 98.62 260 SER A O 1
ATOM 1992 N N . TYR A 1 261 ? -5.676 -7.988 -9.234 1 98.69 261 TYR A N 1
ATOM 1993 C CA . TYR A 1 261 ? -5.691 -9.125 -8.32 1 98.69 261 TYR A CA 1
ATOM 1994 C C . TYR A 1 261 ? -6.938 -9.984 -8.539 1 98.69 261 TYR A C 1
ATOM 1996 O O . TYR A 1 261 ? -6.848 -11.211 -8.602 1 98.69 261 TYR A O 1
ATOM 2004 N N . LYS A 1 262 ? -8.047 -9.344 -8.711 1 98.31 262 LYS A N 1
ATOM 2005 C CA . LYS A 1 262 ? -9.305 -10.055 -8.953 1 98.31 262 LYS A CA 1
ATOM 2006 C C . LYS A 1 262 ? -9.281 -10.758 -10.305 1 98.31 262 LYS A C 1
ATOM 2008 O O . LYS A 1 262 ? -9.719 -11.906 -10.422 1 98.31 262 LYS A O 1
ATOM 2013 N N . THR A 1 263 ? -8.773 -10.055 -11.25 1 98.31 263 THR A N 1
ATOM 2014 C CA . THR A 1 263 ? -8.734 -10.602 -12.602 1 98.31 263 THR A CA 1
ATOM 2015 C C . THR A 1 263 ? -7.922 -11.891 -12.648 1 98.31 263 THR A C 1
ATOM 2017 O O . THR A 1 263 ? -8.359 -12.891 -13.227 1 98.31 263 THR A O 1
ATOM 2020 N N . TRP A 1 264 ? -6.805 -11.875 -11.945 1 98.44 264 TRP A N 1
ATOM 2021 C CA . TRP A 1 264 ? -5.859 -12.961 -12.156 1 98.44 264 TRP A CA 1
ATOM 2022 C C . TRP A 1 264 ? -6.008 -14.031 -11.078 1 98.44 264 TRP A C 1
ATOM 2024 O O . TRP A 1 264 ? -5.711 -15.203 -11.305 1 98.44 264 TRP A O 1
ATOM 2034 N N . PHE A 1 265 ? -6.543 -13.695 -9.898 1 98.06 265 PHE A N 1
ATOM 2035 C CA . PHE A 1 265 ? -6.547 -14.648 -8.797 1 98.06 265 PHE A CA 1
ATOM 2036 C C . PHE A 1 265 ? -7.953 -14.836 -8.25 1 98.06 265 PHE A C 1
ATOM 2038 O O . PHE A 1 265 ? -8.164 -15.625 -7.32 1 98.06 265 PHE A O 1
ATOM 2045 N N . GLY A 1 266 ? -8.93 -14.031 -8.711 1 97.31 266 GLY A N 1
ATOM 2046 C CA . GLY A 1 266 ? -10.336 -14.289 -8.492 1 97.31 266 GLY A CA 1
ATOM 2047 C C . GLY A 1 266 ? -10.828 -13.828 -7.129 1 97.31 266 GLY A C 1
ATOM 2048 O O . GLY A 1 266 ? -11.906 -14.227 -6.684 1 97.31 266 GLY A O 1
ATOM 2049 N N . LYS A 1 267 ? -10.062 -13.055 -6.488 1 96.31 267 LYS A N 1
ATOM 2050 C CA . LYS A 1 267 ? -10.445 -12.625 -5.145 1 96.31 267 LYS A CA 1
ATOM 2051 C C . LYS A 1 267 ? -10.562 -11.109 -5.062 1 96.31 267 LYS A C 1
ATOM 2053 O O . LYS A 1 267 ? -9.727 -10.383 -5.613 1 96.31 267 LYS A O 1
ATOM 2058 N N . ASP A 1 268 ? -11.602 -10.648 -4.375 1 96 268 ASP A N 1
ATOM 2059 C CA . ASP A 1 268 ? -11.766 -9.227 -4.082 1 96 268 ASP A CA 1
ATOM 2060 C C . ASP A 1 268 ? -10.922 -8.812 -2.879 1 96 268 ASP A C 1
ATOM 2062 O O . ASP A 1 268 ? -10.859 -9.531 -1.881 1 96 268 ASP A O 1
ATOM 2066 N N . LEU A 1 269 ? -10.32 -7.68 -3.033 1 95.94 269 LEU A N 1
ATOM 2067 C CA . LEU A 1 269 ? -9.578 -7.102 -1.916 1 95.94 269 LEU A CA 1
ATOM 2068 C C . LEU A 1 269 ? -10.375 -5.977 -1.262 1 95.94 269 LEU A C 1
ATOM 2070 O O . LEU A 1 269 ? -10.922 -5.113 -1.953 1 95.94 269 LEU A O 1
ATOM 2074 N N . ALA A 1 270 ? -10.438 -6.016 0.051 1 92.5 270 ALA A N 1
ATOM 2075 C CA . ALA A 1 270 ? -11.023 -4.883 0.762 1 92.5 270 ALA A CA 1
ATOM 2076 C C . ALA A 1 270 ? -10.109 -3.66 0.689 1 92.5 270 ALA A C 1
ATOM 2078 O O . ALA A 1 270 ? -8.891 -3.787 0.785 1 92.5 270 ALA A O 1
ATOM 2079 N N . PRO A 1 271 ? -10.703 -2.477 0.545 1 92.44 271 PRO A N 1
ATOM 2080 C CA . PRO A 1 271 ? -9.844 -1.288 0.572 1 92.44 271 PRO A CA 1
ATOM 2081 C C . PRO A 1 271 ? -9.117 -1.116 1.902 1 92.44 271 PRO A C 1
ATOM 2083 O O . PRO A 1 271 ? -9.625 -1.522 2.947 1 92.44 271 PRO A O 1
ATOM 2086 N N . PRO A 1 272 ? -7.934 -0.475 1.776 1 93.62 272 PRO A N 1
ATOM 2087 C CA . PRO A 1 272 ? -7.223 -0.202 3.025 1 93.62 272 PRO A CA 1
ATOM 2088 C C . PRO A 1 272 ? -8.031 0.664 3.99 1 93.62 272 PRO A C 1
ATOM 2090 O O . PRO A 1 272 ? -8.688 1.614 3.564 1 93.62 272 PRO A O 1
ATOM 2093 N N . GLN A 1 273 ? -7.98 0.285 5.227 1 92.38 273 GLN A N 1
ATOM 2094 C CA . GLN A 1 273 ? -8.664 1.069 6.25 1 92.38 273 GLN A CA 1
ATOM 2095 C C . GLN A 1 273 ? -8.07 2.473 6.355 1 92.38 273 GLN A C 1
ATOM 2097 O O . GLN A 1 273 ? -6.852 2.641 6.332 1 92.38 273 GLN A O 1
ATOM 2102 N N . ILE A 1 274 ? -8.945 3.408 6.461 1 93.69 274 ILE A N 1
ATOM 2103 C CA . ILE A 1 274 ? -8.523 4.801 6.566 1 93.69 274 ILE A CA 1
ATOM 2104 C C . ILE A 1 274 ? -8.133 5.117 8.008 1 93.69 274 ILE A C 1
ATOM 2106 O O . ILE A 1 274 ? -8.727 4.586 8.945 1 93.69 274 ILE A O 1
ATOM 2110 N N . GLY A 1 275 ? -7.141 6.027 8.234 1 95.12 275 GLY A N 1
ATOM 2111 C CA . GLY A 1 275 ? -6.633 6.395 9.547 1 95.12 275 GLY A CA 1
ATOM 2112 C C . GLY A 1 275 ? -5.191 5.969 9.766 1 95.12 275 GLY A C 1
ATOM 2113 O O . GLY A 1 275 ? -4.312 6.305 8.969 1 95.12 275 GLY A O 1
ATOM 2114 N N . PHE A 1 276 ? -5.031 5.227 10.859 1 94.25 276 PHE A N 1
ATOM 2115 C CA . PHE A 1 276 ? -3.721 4.68 11.188 1 94.25 276 PHE A CA 1
ATOM 2116 C C . PHE A 1 276 ? -3.248 3.725 10.102 1 94.25 276 PHE A C 1
ATOM 2118 O O . PHE A 1 276 ? -3.994 2.84 9.672 1 94.25 276 PHE A O 1
ATOM 2125 N N . PRO A 1 277 ? -1.996 3.912 9.57 1 93.38 277 PRO A N 1
ATOM 2126 C CA . PRO A 1 277 ? -1.533 3.043 8.484 1 93.38 277 PRO A CA 1
ATOM 2127 C C . PRO A 1 277 ? -1.528 1.566 8.875 1 93.38 277 PRO A C 1
ATOM 2129 O O . PRO A 1 277 ? -0.828 1.174 9.812 1 93.38 277 PRO A O 1
ATOM 2132 N N . VAL A 1 278 ? -2.207 0.781 8.125 1 85.81 278 VAL A N 1
ATOM 2133 C CA . VAL A 1 278 ? -2.535 -0.598 8.477 1 85.81 278 VAL A CA 1
ATOM 2134 C C . VAL A 1 278 ? -1.26 -1.438 8.516 1 85.81 278 VAL A C 1
ATOM 2136 O O . VAL A 1 278 ? -1.202 -2.459 9.203 1 85.81 278 VAL A O 1
ATOM 2139 N N . GLU A 1 279 ? -0.283 -1.038 7.766 1 86.94 279 GLU A N 1
ATOM 2140 C CA . GLU A 1 279 ? 0.987 -1.7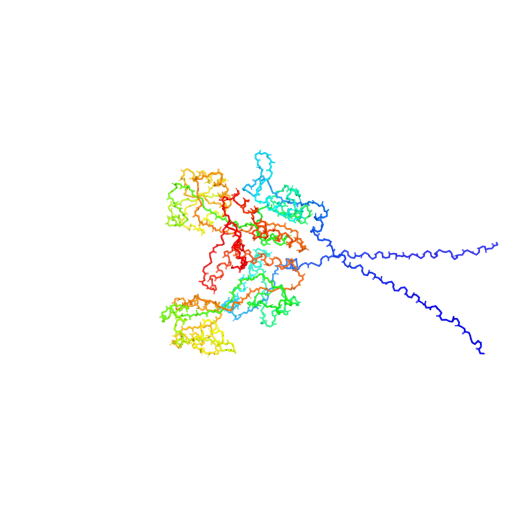6 7.77 1 86.94 279 GLU A CA 1
ATOM 2141 C C . GLU A 1 279 ? 1.618 -1.763 9.156 1 86.94 279 GLU A C 1
ATOM 2143 O O . GLU A 1 279 ? 2.492 -2.582 9.445 1 86.94 279 GLU A O 1
ATOM 2148 N N . TYR A 1 280 ? 1.172 -0.935 10.023 1 86.19 280 TYR A N 1
ATOM 2149 C CA . TYR A 1 280 ? 1.758 -0.833 11.352 1 86.19 280 TYR A CA 1
ATOM 2150 C C . TYR A 1 280 ? 0.75 -1.235 12.422 1 86.19 280 TYR A C 1
ATOM 2152 O O . TYR A 1 280 ? 0.921 -0.906 13.602 1 86.19 280 TYR A O 1
ATOM 2160 N N . LYS A 1 281 ? -0.379 -1.851 12.008 1 79.25 281 LYS A N 1
ATOM 2161 C CA . LYS A 1 281 ? -1.417 -2.256 12.945 1 79.25 281 LYS A CA 1
ATOM 2162 C C . LYS A 1 281 ? -1.52 -3.777 13.031 1 79.25 281 LYS A C 1
ATOM 2164 O O . LYS A 1 281 ? -1.28 -4.477 12.047 1 79.25 281 LYS A O 1
ATOM 2169 N N . MET B 1 1 ? 94.75 -1.697 0.031 1 26.62 1 MET B N 1
ATOM 2170 C CA . MET B 1 1 ? 93.562 -2.295 0.635 1 26.62 1 MET B CA 1
ATOM 2171 C C . MET B 1 1 ? 92.562 -1.225 1.012 1 26.62 1 MET B C 1
ATOM 2173 O O . MET B 1 1 ? 91.562 -1.516 1.67 1 26.62 1 MET B O 1
ATOM 2177 N N . THR B 1 2 ? 92.938 -0.005 0.793 1 28.56 2 THR B N 1
ATOM 2178 C CA . THR B 1 2 ? 92.375 1.269 1.216 1 28.56 2 THR B CA 1
ATOM 2179 C C . THR 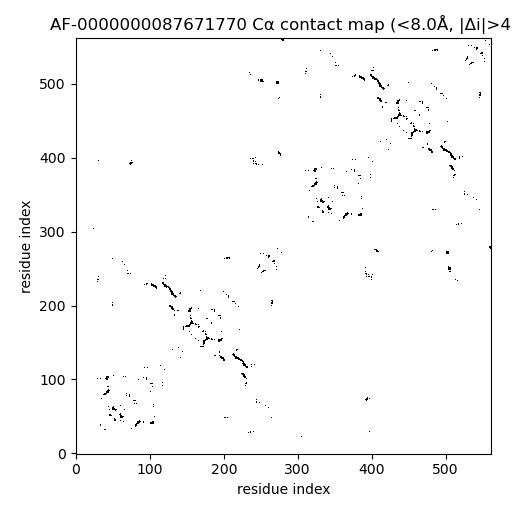B 1 2 ? 91.125 1.626 0.364 1 28.56 2 THR B C 1
ATOM 2181 O O . THR B 1 2 ? 91.25 2.438 -0.559 1 28.56 2 THR B O 1
ATOM 2184 N N . ILE B 1 3 ? 90.562 0.49 -0.395 1 29.97 3 ILE B N 1
ATOM 2185 C CA . ILE B 1 3 ? 89.438 0.998 -1.24 1 29.97 3 ILE B CA 1
ATOM 2186 C C . ILE B 1 3 ? 88.5 1.866 -0.41 1 29.97 3 ILE B C 1
ATOM 2188 O O . ILE B 1 3 ? 88.375 1.633 0.789 1 29.97 3 ILE B O 1
ATOM 2192 N N . ASN B 1 4 ? 88 2.873 -1.057 1 28.47 4 ASN B N 1
ATOM 2193 C CA . ASN B 1 4 ? 87.062 4 -1.304 1 28.47 4 ASN B CA 1
ATOM 2194 C C . ASN B 1 4 ? 85.625 3.672 -0.92 1 28.47 4 ASN B C 1
ATOM 2196 O O . ASN B 1 4 ? 85.062 2.711 -1.43 1 28.47 4 ASN B O 1
ATOM 2200 N N . LEU B 1 5 ? 85.188 4.199 0.244 1 29.98 5 LEU B N 1
ATOM 2201 C CA . LEU B 1 5 ? 83.938 4.234 1.062 1 29.98 5 LEU B CA 1
ATOM 2202 C C . LEU B 1 5 ? 82.75 4.59 0.217 1 29.98 5 LEU B C 1
ATOM 2204 O O . LEU B 1 5 ? 81.688 3.924 0.298 1 29.98 5 LEU B O 1
ATOM 2208 N N . SER B 1 6 ? 82.5 5.922 -0.281 1 29.06 6 SER B N 1
ATOM 2209 C CA . SER B 1 6 ? 81.312 6.746 0.112 1 29.06 6 SER B CA 1
ATOM 2210 C C . SER B 1 6 ? 80.188 6.629 -0.891 1 29.06 6 SER B C 1
ATOM 2212 O O . SER B 1 6 ? 79.875 7.574 -1.625 1 29.06 6 SER B O 1
ATOM 2214 N N . LYS B 1 7 ? 80.125 5.801 -1.883 1 31.14 7 LYS B N 1
ATOM 2215 C CA . LYS B 1 7 ? 79.125 5.863 -2.939 1 31.14 7 LYS B CA 1
ATOM 2216 C C . LYS B 1 7 ? 77.75 5.758 -2.365 1 31.14 7 LYS B C 1
ATOM 2218 O O . LYS B 1 7 ? 76.75 5.727 -3.111 1 31.14 7 LYS B O 1
ATOM 2223 N N . ALA B 1 8 ? 77.625 5.262 -1.177 1 27.48 8 ALA B N 1
ATOM 2224 C CA . ALA B 1 8 ? 76.375 4.613 -0.926 1 27.48 8 ALA B CA 1
ATOM 2225 C C . ALA B 1 8 ? 75.188 5.637 -0.872 1 27.48 8 ALA B C 1
ATOM 2227 O O . ALA B 1 8 ? 74.062 5.293 -1.067 1 27.48 8 ALA B O 1
ATOM 2228 N N . ALA B 1 9 ? 75.375 6.828 -0.306 1 29.09 9 ALA B N 1
ATOM 2229 C CA . ALA B 1 9 ? 74.25 7.312 0.449 1 29.09 9 ALA B CA 1
ATOM 2230 C C . ALA B 1 9 ? 73.188 7.914 -0.479 1 29.09 9 ALA B C 1
ATOM 2232 O O . ALA B 1 9 ? 72.25 8.531 -0.019 1 29.09 9 ALA B O 1
ATOM 2233 N N . LEU B 1 10 ? 73.562 8.203 -1.734 1 30.03 10 LEU B N 1
ATOM 2234 C CA . LEU B 1 10 ? 72.562 9.086 -2.301 1 30.03 10 LEU B CA 1
ATOM 2235 C C . LEU B 1 10 ? 71.188 8.367 -2.402 1 30.03 10 LEU B C 1
ATOM 2237 O O . LEU B 1 10 ? 71 7.562 -3.311 1 30.03 10 LEU B O 1
ATOM 2241 N N . ALA B 1 11 ? 70.938 7.531 -1.462 1 31.78 11 ALA B N 1
ATOM 2242 C CA . ALA B 1 11 ? 69.562 6.973 -1.557 1 31.78 11 ALA B CA 1
ATOM 2243 C C . ALA B 1 11 ? 68.562 8.07 -1.834 1 31.78 11 ALA B C 1
ATOM 2245 O O . ALA B 1 11 ? 68.5 9.07 -1.117 1 31.78 11 ALA B O 1
ATOM 2246 N N . ALA B 1 12 ? 68.25 8.242 -3.141 1 31.38 12 ALA B N 1
ATOM 2247 C CA . ALA B 1 12 ? 67.125 8.938 -3.756 1 31.38 12 ALA B CA 1
ATOM 2248 C C . ALA B 1 12 ? 65.875 8.812 -2.895 1 31.38 12 ALA B C 1
ATOM 2250 O O . ALA B 1 12 ? 65.375 7.703 -2.598 1 31.38 12 ALA B O 1
ATOM 2251 N N . PHE B 1 13 ? 65.75 9.695 -1.918 1 34.34 13 PHE B N 1
ATOM 2252 C CA . PHE B 1 13 ? 64.5 10.008 -1.221 1 34.34 13 PHE B CA 1
ATOM 2253 C C . PHE B 1 13 ? 63.312 10.133 -2.205 1 34.34 13 PHE B C 1
ATOM 2255 O O . PHE B 1 13 ? 63.25 11.117 -2.939 1 34.34 13 PHE B O 1
ATOM 2262 N N . PHE B 1 14 ? 63.125 9.062 -3.088 1 38.19 14 PHE B N 1
ATOM 2263 C CA . PHE B 1 14 ? 61.812 9.148 -3.742 1 38.19 14 PHE B CA 1
ATOM 2264 C C . PHE B 1 14 ? 60.75 9.523 -2.738 1 38.19 14 PHE B C 1
ATOM 2266 O O . PHE B 1 14 ? 60.438 8.75 -1.826 1 38.19 14 PHE B O 1
ATOM 2273 N N . VAL B 1 15 ? 60.594 10.789 -2.404 1 36.34 15 VAL B N 1
ATOM 2274 C CA . VAL B 1 15 ? 59.406 11.305 -1.758 1 36.34 15 VAL B CA 1
ATOM 2275 C C . VAL B 1 15 ? 58.156 10.711 -2.42 1 36.34 15 VAL B C 1
ATOM 2277 O O . VAL B 1 15 ? 57.875 10.984 -3.588 1 36.34 15 VAL B O 1
ATOM 2280 N N . LEU B 1 16 ? 57.875 9.414 -2.191 1 40.22 16 LEU B N 1
ATOM 2281 C CA . LEU B 1 16 ? 56.5 8.93 -2.4 1 40.22 16 LEU B CA 1
ATOM 2282 C C . LEU B 1 16 ? 55.469 10 -2.037 1 40.22 16 LEU B C 1
ATOM 2284 O O . LEU B 1 16 ? 55.312 10.328 -0.86 1 40.22 16 LEU B O 1
ATOM 2288 N N . SER B 1 17 ? 55.406 11.039 -2.799 1 38.62 17 SER B N 1
ATOM 2289 C CA . SER B 1 17 ? 54.188 11.828 -2.693 1 38.62 17 SER B CA 1
ATOM 2290 C C . SER B 1 17 ? 52.938 10.938 -2.648 1 38.62 17 SER B C 1
ATOM 2292 O O . SER B 1 17 ? 52.594 10.312 -3.646 1 38.62 17 SER B O 1
ATOM 2294 N N . LEU B 1 18 ? 52.812 10.188 -1.593 1 39.81 18 LEU B N 1
ATOM 2295 C CA . LEU B 1 18 ? 51.469 9.68 -1.33 1 39.81 18 LEU B CA 1
ATOM 2296 C C . LEU B 1 18 ? 50.438 10.711 -1.725 1 39.81 18 LEU B C 1
ATOM 2298 O O . LEU B 1 18 ? 50.281 11.734 -1.058 1 39.81 18 LEU B O 1
ATOM 2302 N N . PHE B 1 19 ? 50.312 10.93 -2.984 1 42.12 19 PHE B N 1
ATOM 2303 C CA . PHE B 1 19 ? 49.062 11.578 -3.357 1 42.12 19 PHE B CA 1
ATOM 2304 C C . PHE B 1 19 ? 47.906 11.078 -2.49 1 42.12 19 PHE B C 1
ATOM 2306 O O . PHE B 1 19 ? 47.531 9.914 -2.561 1 42.12 19 PHE B O 1
ATOM 2313 N N . ALA B 1 20 ? 47.781 11.586 -1.22 1 40.75 20 ALA B N 1
ATOM 2314 C CA . ALA B 1 20 ? 46.5 11.484 -0.534 1 40.75 20 ALA B CA 1
ATOM 2315 C C . ALA B 1 20 ? 45.344 11.547 -1.526 1 40.75 20 ALA B C 1
ATOM 2317 O O . ALA B 1 20 ? 45.062 12.609 -2.086 1 40.75 20 ALA B O 1
ATOM 2318 N N . LEU B 1 21 ? 45.188 10.594 -2.381 1 41.53 21 LEU B N 1
ATOM 2319 C CA . LEU B 1 21 ? 43.875 10.562 -2.979 1 41.53 21 LEU B CA 1
ATOM 2320 C C . LEU B 1 21 ? 42.844 11.125 -2.016 1 41.53 21 LEU B C 1
ATOM 2322 O O . LEU B 1 21 ? 42.75 10.703 -0.86 1 41.53 21 LEU B O 1
ATOM 2326 N N . PRO B 1 22 ? 42.469 12.461 -1.974 1 37.69 22 PRO B N 1
ATOM 2327 C CA . PRO B 1 22 ? 41.375 12.805 -1.044 1 37.69 22 PRO B CA 1
ATOM 2328 C C . PRO B 1 22 ? 40.375 11.672 -0.872 1 37.69 22 PRO B C 1
ATOM 2330 O O . PRO B 1 22 ? 39.969 11.055 -1.856 1 37.69 22 PRO B O 1
ATOM 2333 N N . ALA B 1 23 ? 40.438 10.797 0.13 1 40.34 23 ALA B N 1
ATOM 2334 C CA . ALA B 1 23 ? 39.219 10.07 0.502 1 40.34 23 ALA B CA 1
ATOM 2335 C C . ALA B 1 23 ? 38 10.758 -0.052 1 40.34 23 ALA B C 1
ATOM 2337 O O . ALA B 1 23 ? 37.812 11.961 0.133 1 40.34 23 ALA B O 1
ATOM 2338 N N . ALA B 1 24 ? 37.5 10.438 -1.169 1 43.75 24 ALA B N 1
ATOM 2339 C CA . ALA B 1 24 ? 36.219 10.961 -1.593 1 43.75 24 ALA B CA 1
ATOM 2340 C C . ALA B 1 24 ? 35.406 11.477 -0.401 1 43.75 24 ALA B C 1
ATOM 2342 O O . ALA B 1 24 ? 35 10.695 0.449 1 43.75 24 ALA B O 1
ATOM 2343 N N . ALA B 1 25 ? 35.719 12.508 0.271 1 44.47 25 ALA B N 1
ATOM 2344 C CA . ALA B 1 25 ? 34.969 13.164 1.338 1 44.47 25 ALA B CA 1
ATOM 2345 C C . ALA B 1 25 ? 33.469 12.93 1.177 1 44.47 25 ALA B C 1
ATOM 2347 O O . ALA B 1 25 ? 32.875 13.359 0.183 1 44.47 25 ALA B O 1
ATOM 2348 N N . GLN B 1 26 ? 32.906 11.773 1.518 1 52.34 26 GLN B N 1
ATOM 2349 C CA . GLN B 1 26 ? 31.469 11.531 1.548 1 52.34 26 GLN B CA 1
ATOM 2350 C C . GLN B 1 26 ? 30.719 12.797 1.927 1 52.34 26 GLN B C 1
ATOM 2352 O O . GLN B 1 26 ? 31.078 13.492 2.881 1 52.34 26 GLN B O 1
ATOM 2357 N N . THR B 1 27 ? 30.156 13.602 1 1 62.16 27 THR B N 1
ATOM 2358 C CA . THR B 1 27 ? 29.281 14.734 1.267 1 62.16 27 THR B CA 1
ATOM 2359 C C . THR B 1 27 ? 28.469 14.5 2.543 1 62.16 27 THR B C 1
ATOM 2361 O O . THR B 1 27 ? 27.859 13.445 2.719 1 62.16 27 THR B O 1
ATOM 2364 N N . PRO B 1 28 ? 28.734 15.383 3.568 1 77.88 28 PRO B N 1
ATOM 2365 C CA . PRO B 1 28 ? 27.984 15.211 4.812 1 77.88 28 PRO B CA 1
ATOM 2366 C C . PRO B 1 28 ? 26.484 15.023 4.574 1 77.88 28 PRO B C 1
ATOM 2368 O O . PRO B 1 28 ? 25.922 15.633 3.666 1 77.88 28 PRO B O 1
ATOM 2371 N N . SER B 1 29 ? 25.891 14.062 5.312 1 91.81 29 SER B N 1
ATOM 2372 C CA . SER B 1 29 ? 24.469 13.766 5.25 1 91.81 29 SER B CA 1
ATOM 2373 C C . SER B 1 29 ? 23.641 14.906 5.832 1 91.81 29 SER B C 1
ATOM 2375 O O . SER B 1 29 ? 24.141 15.688 6.652 1 91.81 29 SER B O 1
ATOM 2377 N N . LYS B 1 30 ? 22.484 15.133 5.34 1 96.56 30 LYS B N 1
ATOM 2378 C CA . LYS B 1 30 ? 21.531 16.078 5.91 1 96.56 30 LYS B CA 1
ATOM 2379 C C . LYS B 1 30 ? 21.359 15.852 7.41 1 96.56 30 LYS B C 1
ATOM 2381 O O . LYS B 1 30 ? 21.188 16.812 8.172 1 96.56 30 LYS B O 1
ATOM 2386 N N . LEU B 1 31 ? 21.422 14.641 7.836 1 97.88 31 LEU B N 1
ATOM 2387 C CA . LEU B 1 31 ? 21.328 14.312 9.258 1 97.88 31 LEU B CA 1
ATOM 2388 C C . LEU B 1 31 ? 22.422 15.016 10.047 1 97.88 31 LEU B C 1
ATOM 2390 O O . LEU B 1 31 ? 22.156 15.664 11.062 1 97.88 31 LEU B O 1
ATOM 2394 N N . ASP B 1 32 ? 23.641 14.922 9.562 1 97.56 32 ASP B N 1
ATOM 2395 C CA . ASP B 1 32 ? 24.75 15.562 10.242 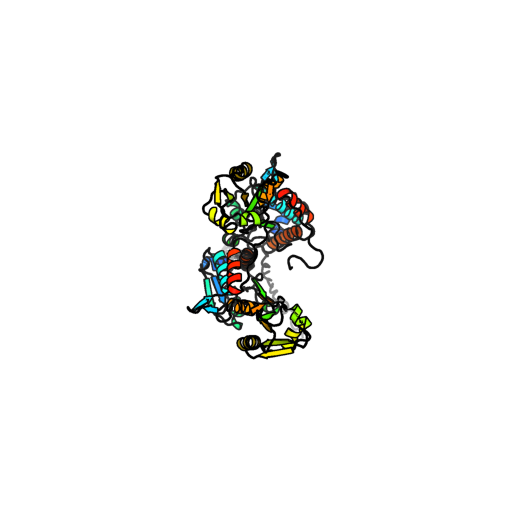1 97.56 32 ASP B CA 1
ATOM 2396 C C . ASP B 1 32 ? 24.609 17.078 10.242 1 97.56 32 ASP B C 1
ATOM 2398 O O . ASP B 1 32 ? 24.891 17.734 11.25 1 97.56 32 ASP B O 1
ATOM 2402 N N . GLU B 1 33 ? 24.172 17.578 9.109 1 97.44 33 GLU B N 1
ATOM 2403 C CA . GLU B 1 33 ? 23.953 19.016 8.992 1 97.44 33 GLU B CA 1
ATOM 2404 C C . GLU B 1 33 ? 22.922 19.5 10.008 1 97.44 33 GLU B C 1
ATOM 2406 O O . GLU B 1 33 ? 23.141 20.516 10.68 1 97.44 33 GLU B O 1
ATOM 2411 N N . VAL B 1 34 ? 21.797 18.828 10.125 1 98.62 34 VAL B N 1
ATOM 2412 C CA . VAL B 1 34 ? 20.719 19.219 11.023 1 98.62 34 VAL B CA 1
ATOM 2413 C C . VAL B 1 34 ? 21.188 19.109 12.469 1 98.62 34 VAL B C 1
ATOM 2415 O O . VAL B 1 34 ? 20.922 20 13.281 1 98.62 34 VAL B O 1
ATOM 2418 N N . LEU B 1 35 ? 21.891 18.062 12.781 1 98.25 35 LEU B N 1
ATOM 2419 C CA . LEU B 1 35 ? 22.422 17.875 14.133 1 98.25 35 LEU B CA 1
ATOM 2420 C C . LEU B 1 35 ? 23.375 19.016 14.5 1 98.25 35 LEU B C 1
ATOM 2422 O O . LEU B 1 35 ? 23.297 19.562 15.602 1 98.25 35 LEU B O 1
ATOM 2426 N N . ALA B 1 36 ? 24.203 19.328 13.594 1 97.75 36 ALA B N 1
ATOM 2427 C CA . ALA B 1 36 ? 25.172 20.391 13.836 1 97.75 36 ALA B CA 1
ATOM 2428 C C . ALA B 1 36 ? 24.484 21.734 14.031 1 97.75 36 ALA B C 1
ATOM 2430 O O . ALA B 1 36 ? 24.891 22.531 14.867 1 97.75 36 ALA B O 1
ATOM 2431 N N . ARG B 1 37 ? 23.469 22 13.266 1 98.12 37 ARG B N 1
ATOM 2432 C CA . ARG B 1 37 ? 22.734 23.25 13.359 1 98.12 37 ARG B CA 1
ATOM 2433 C C . ARG B 1 37 ? 22 23.344 14.695 1 98.12 37 ARG B C 1
ATOM 2435 O O . ARG B 1 37 ? 21.812 24.453 15.227 1 98.12 37 ARG B O 1
ATOM 2442 N N . GLY B 1 38 ? 21.391 22.266 15.18 1 98.56 38 GLY B N 1
ATOM 2443 C CA . GLY B 1 38 ? 20.812 22.234 16.516 1 98.56 38 GLY B CA 1
ATOM 2444 C C . GLY B 1 38 ? 19.297 22.391 16.516 1 98.56 38 GLY B C 1
ATOM 2445 O O . GLY B 1 38 ? 18.688 22.516 17.578 1 98.56 38 GLY B O 1
ATOM 2446 N N . HIS B 1 39 ? 18.703 22.469 15.328 1 98.81 39 HIS B N 1
ATOM 2447 C CA . HIS B 1 39 ? 17.25 22.469 15.227 1 98.81 39 HIS B CA 1
ATOM 2448 C C . HIS B 1 39 ? 16.797 21.984 13.859 1 98.81 39 HIS B C 1
ATOM 2450 O O . HIS B 1 39 ? 17.547 22.047 12.883 1 98.81 39 HIS B O 1
ATOM 2456 N N . LEU B 1 40 ? 15.578 21.453 13.82 1 98.88 40 LEU B N 1
ATOM 2457 C CA . LEU B 1 40 ? 14.93 20.984 12.602 1 98.88 40 LEU B CA 1
ATOM 2458 C C . LEU B 1 40 ? 14.195 22.125 11.898 1 98.88 40 LEU B C 1
ATOM 2460 O O . LEU B 1 40 ? 13.523 22.922 12.555 1 98.88 40 LEU B O 1
ATOM 2464 N N . VAL B 1 41 ? 14.32 22.25 10.641 1 98.94 41 VAL B N 1
ATOM 2465 C CA . VAL B 1 41 ? 13.516 23.172 9.844 1 98.94 41 VAL B CA 1
ATOM 2466 C C . VAL B 1 41 ? 12.477 22.391 9.039 1 98.94 41 VAL B C 1
ATOM 2468 O O . VAL B 1 41 ? 12.828 21.641 8.125 1 98.94 41 VAL B O 1
ATOM 2471 N N . LEU B 1 42 ? 11.195 22.594 9.359 1 98.94 42 LEU B N 1
ATOM 2472 C CA . LEU B 1 42 ? 10.117 21.812 8.766 1 98.94 42 LEU B CA 1
ATOM 2473 C C . LEU B 1 42 ? 9.125 22.719 8.039 1 98.94 42 LEU B C 1
ATOM 2475 O O . LEU B 1 42 ? 8.625 23.672 8.617 1 98.94 42 LEU B O 1
ATOM 2479 N N . GLY B 1 43 ? 8.914 22.406 6.738 1 98.94 43 GLY B N 1
ATOM 2480 C CA . GLY B 1 43 ? 7.855 23.078 5.996 1 98.94 43 GLY B CA 1
ATOM 2481 C C . GLY B 1 43 ? 6.48 22.516 6.277 1 98.94 43 GLY B C 1
ATOM 2482 O O . GLY B 1 43 ? 6.289 21.297 6.27 1 98.94 43 GLY B O 1
ATOM 2483 N N . THR B 1 44 ? 5.504 23.406 6.52 1 98.81 44 THR B N 1
ATOM 2484 C CA . THR B 1 44 ? 4.117 23.016 6.754 1 98.81 44 THR B CA 1
ATOM 2485 C C . THR B 1 44 ? 3.178 24.188 6.477 1 98.81 44 THR B C 1
ATOM 2487 O O . THR B 1 44 ? 3.605 25.234 5.973 1 98.81 44 THR B O 1
ATOM 2490 N N . GLY B 1 45 ? 1.864 23.969 6.625 1 98.31 45 GLY B N 1
ATOM 2491 C CA . GLY B 1 45 ? 0.874 25.016 6.5 1 98.31 45 GLY B CA 1
ATOM 2492 C C . GLY B 1 45 ? 0.312 25.469 7.832 1 98.31 45 GLY B C 1
ATOM 2493 O O . GLY B 1 45 ? 0.815 25.078 8.891 1 98.31 45 GLY B O 1
ATOM 2494 N N . SER B 1 46 ? -0.746 26.359 7.715 1 97.88 46 SER B N 1
ATOM 2495 C CA . SER B 1 46 ? -1.277 26.891 8.969 1 97.88 46 SER B CA 1
ATOM 2496 C C . SER B 1 46 ? -2.795 27.031 8.906 1 97.88 46 SER B C 1
ATOM 2498 O O . SER B 1 46 ? -3.404 27.641 9.797 1 97.88 46 SER B O 1
ATOM 2500 N N . THR B 1 47 ? -3.498 26.406 7.848 1 96.31 47 THR B N 1
ATOM 2501 C CA . THR B 1 47 ? -4.902 26.766 7.664 1 96.31 47 THR B CA 1
ATOM 2502 C C . THR B 1 47 ? -5.758 25.516 7.5 1 96.31 47 THR B C 1
ATOM 2504 O O . THR B 1 47 ? -6.953 25.609 7.219 1 96.31 47 THR B O 1
ATOM 2507 N N . ASN B 1 48 ? -5.207 24.375 7.629 1 96.25 48 ASN B N 1
ATOM 2508 C CA . ASN B 1 48 ? -5.938 23.156 7.336 1 96.25 48 ASN B CA 1
ATOM 2509 C C . ASN B 1 48 ? -6.078 22.266 8.57 1 96.25 48 ASN B C 1
ATOM 2511 O O . ASN B 1 48 ? -5.301 21.328 8.766 1 96.25 48 ASN B O 1
ATOM 2515 N N . ALA B 1 49 ? -7.086 22.516 9.336 1 96.12 49 ALA B N 1
ATOM 2516 C CA . ALA B 1 49 ? -7.383 21.641 10.469 1 96.12 49 ALA B CA 1
ATOM 2517 C C . ALA B 1 49 ? -7.855 20.266 9.992 1 96.12 49 ALA B C 1
ATOM 2519 O O . ALA B 1 49 ? -8.609 20.172 9.023 1 96.12 49 ALA B O 1
ATOM 2520 N N . PRO B 1 50 ? -7.484 19.25 10.648 1 98 50 PRO B N 1
ATOM 2521 C CA . PRO B 1 50 ? -6.699 19.188 11.883 1 98 50 PRO B CA 1
ATOM 2522 C C . PRO B 1 50 ? -5.215 18.922 11.625 1 98 50 PRO B C 1
ATOM 2524 O O . PRO B 1 50 ? -4.504 18.469 12.516 1 98 50 PRO B O 1
ATOM 2527 N N . TRP B 1 51 ? -4.754 19.172 10.469 1 98.56 51 TRP B N 1
ATOM 2528 C CA . TRP B 1 51 ? -3.412 18.781 10.055 1 98.56 51 TRP B CA 1
ATOM 2529 C C . TRP B 1 51 ? -2.387 19.828 10.461 1 98.56 51 TRP B C 1
ATOM 2531 O O . TRP B 1 51 ? -1.343 19.5 11.023 1 98.56 51 TRP B O 1
ATOM 2541 N N . HIS B 1 52 ? -2.598 21.031 10.094 1 98.81 52 HIS B N 1
ATOM 2542 C CA . HIS B 1 52 ? -1.803 22.203 10.406 1 98.81 52 HIS B CA 1
ATOM 2543 C C . HIS B 1 52 ? -2.664 23.469 10.406 1 98.81 52 HIS B C 1
ATOM 2545 O O . HIS B 1 52 ? -3.172 23.875 9.367 1 98.81 52 HIS B O 1
ATOM 2551 N N . PHE B 1 53 ? -2.814 24.094 11.516 1 98.12 53 PHE B N 1
ATOM 2552 C CA . PHE B 1 53 ? -3.666 25.266 11.68 1 98.12 53 PHE B CA 1
ATOM 2553 C C . PHE B 1 53 ? -3.301 26.031 12.945 1 98.12 53 PHE B C 1
ATOM 2555 O O . PHE B 1 53 ? -2.52 25.547 13.766 1 98.12 53 PHE B O 1
ATOM 2562 N N . LYS B 1 54 ? -3.842 27.203 13.055 1 98 54 LYS B N 1
ATOM 2563 C CA . LYS B 1 54 ? -3.572 28.031 14.227 1 98 54 LYS B CA 1
ATOM 2564 C C . LYS B 1 54 ? -4.684 27.891 15.258 1 98 54 LYS B C 1
ATOM 2566 O O . LYS B 1 54 ? -5.863 27.875 14.914 1 98 54 LYS B O 1
ATOM 2571 N N . SER B 1 55 ? -4.297 27.781 16.469 1 96.56 55 SER B N 1
ATOM 2572 C CA . SER B 1 55 ? -5.254 27.844 17.578 1 96.56 55 SER B CA 1
ATOM 2573 C C . SER B 1 55 ? -5.77 29.266 17.766 1 96.56 55 SER B C 1
ATOM 2575 O O . SER B 1 55 ? -5.348 30.188 17.078 1 96.56 55 SER B O 1
ATOM 2577 N N . ALA B 1 56 ? -6.707 29.359 18.734 1 94.5 56 ALA B N 1
ATOM 2578 C CA . ALA B 1 56 ? -7.242 30.672 19.078 1 94.5 56 ALA B CA 1
ATOM 2579 C C . ALA B 1 56 ? -6.141 31.594 19.594 1 94.5 56 ALA B C 1
ATOM 2581 O O . ALA B 1 56 ? -6.199 32.812 19.391 1 94.5 56 ALA B O 1
ATOM 2582 N N . ASP B 1 57 ? -5.105 31.109 20.234 1 95.62 57 ASP B N 1
ATOM 2583 C CA . ASP B 1 57 ? -3.98 31.891 20.75 1 95.62 57 ASP B CA 1
ATOM 2584 C C . ASP B 1 57 ? -2.875 32.031 19.719 1 95.62 57 ASP B C 1
ATOM 2586 O O . ASP B 1 57 ? -1.724 32.312 20.047 1 95.62 57 ASP B O 1
ATOM 2590 N N . ASP B 1 58 ? -3.133 31.641 18.469 1 95.81 58 ASP B N 1
ATOM 2591 C CA . ASP B 1 58 ? -2.268 31.844 17.312 1 95.81 58 ASP B CA 1
ATOM 2592 C C . ASP B 1 58 ? -1.073 30.891 17.344 1 95.81 58 ASP B C 1
ATOM 2594 O O . ASP B 1 58 ? 0.006 31.219 16.844 1 95.81 58 ASP B O 1
ATOM 2598 N N . LYS B 1 59 ? -1.346 29.797 18 1 97.19 59 LYS B N 1
ATOM 2599 C CA . LYS B 1 59 ? -0.296 28.781 18.016 1 97.19 59 LYS B CA 1
ATOM 2600 C C . LYS B 1 59 ? -0.522 27.734 16.938 1 97.19 59 LYS B C 1
ATOM 2602 O O . LYS B 1 59 ? -1.647 27.281 16.734 1 97.19 59 LYS B O 1
ATOM 2607 N N . LEU B 1 60 ? 0.559 27.469 16.25 1 98.25 60 LEU B N 1
ATOM 2608 C CA . LEU B 1 60 ? 0.493 26.422 15.234 1 98.25 60 LEU B CA 1
ATOM 2609 C C . LEU B 1 60 ? 0.313 25.047 15.875 1 98.25 60 LEU B C 1
ATOM 2611 O O . LEU B 1 60 ? 1.022 24.703 16.828 1 98.25 60 LEU B O 1
ATOM 2615 N N . GLN B 1 61 ? -0.649 24.281 15.352 1 98.5 61 GLN B N 1
ATOM 2616 C CA . GLN B 1 61 ? -0.976 22.969 15.898 1 98.5 61 GLN B CA 1
ATOM 2617 C C . GLN B 1 61 ? -1.55 22.047 14.82 1 98.5 61 GLN B C 1
ATOM 2619 O O . GLN B 1 61 ? -1.812 22.484 13.703 1 98.5 61 GLN B O 1
ATOM 2624 N N . GLY B 1 62 ? -1.708 20.75 15.211 1 98.69 62 GLY B N 1
ATOM 2625 C CA . GLY B 1 62 ? -2.279 19.766 14.312 1 98.69 62 GLY B CA 1
ATOM 2626 C C . GLY B 1 62 ? -1.417 18.531 14.164 1 98.69 62 GLY B C 1
ATOM 2627 O O . GLY B 1 62 ? -0.306 18.469 14.695 1 98.69 62 GLY B O 1
ATOM 2628 N N . PHE B 1 63 ? -1.916 17.609 13.43 1 98.88 63 PHE B N 1
ATOM 2629 C CA . PHE B 1 63 ? -1.283 16.297 13.328 1 98.88 63 PHE B CA 1
ATOM 2630 C C . PHE B 1 63 ? 0.055 16.406 12.609 1 98.88 63 PHE B C 1
ATOM 2632 O O . PHE B 1 63 ? 1.028 15.758 12.992 1 98.88 63 PHE B O 1
ATOM 2639 N N . ASP B 1 64 ? 0.16 17.203 11.547 1 98.88 64 ASP B N 1
ATOM 2640 C CA . ASP B 1 64 ? 1.428 17.422 10.859 1 98.88 64 ASP B CA 1
ATOM 2641 C C . ASP B 1 64 ? 2.463 18.047 11.805 1 98.88 64 ASP B C 1
ATOM 2643 O O . ASP B 1 64 ? 3.637 17.672 11.766 1 98.88 64 ASP B O 1
ATOM 2647 N N . ILE B 1 65 ? 2.061 19 12.555 1 98.88 65 ILE B N 1
ATOM 2648 C CA . ILE B 1 65 ? 2.932 19.672 13.516 1 98.88 65 ILE B CA 1
ATOM 2649 C C . ILE B 1 65 ? 3.451 18.656 14.531 1 98.88 65 ILE B C 1
ATOM 2651 O O . ILE B 1 65 ? 4.641 18.656 14.859 1 98.88 65 ILE B O 1
ATOM 2655 N N . ASP B 1 66 ? 2.541 17.812 14.984 1 98.88 66 ASP B N 1
ATOM 2656 C CA . ASP B 1 66 ? 2.926 16.781 15.945 1 98.88 66 ASP B CA 1
ATOM 2657 C C . ASP B 1 66 ? 3.957 15.828 15.352 1 98.88 66 ASP B C 1
ATOM 2659 O O . ASP B 1 66 ? 4.863 15.375 16.047 1 98.88 66 ASP B O 1
ATOM 2663 N N . MET B 1 67 ? 3.854 15.484 14.062 1 98.81 67 MET B N 1
ATOM 2664 C CA . MET B 1 67 ? 4.883 14.68 13.406 1 98.81 67 MET B CA 1
ATOM 2665 C C . MET B 1 67 ? 6.23 15.391 13.438 1 98.81 67 MET B C 1
ATOM 2667 O O . MET B 1 67 ? 7.262 14.75 13.664 1 98.81 67 MET B O 1
ATOM 2671 N N . GLY B 1 68 ? 6.191 16.703 13.203 1 98.88 68 GLY B N 1
ATOM 2672 C CA . GLY B 1 68 ? 7.414 17.469 13.32 1 98.88 68 GLY B CA 1
ATOM 2673 C C . GLY B 1 68 ? 8.055 17.375 14.695 1 98.88 68 GLY B C 1
ATOM 2674 O O . GLY B 1 68 ? 9.26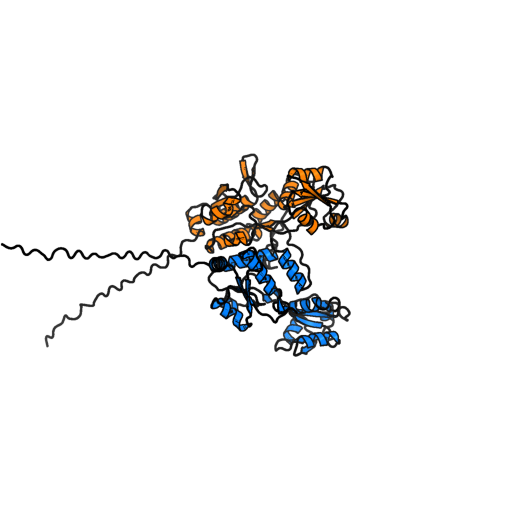6 17.188 14.805 1 98.88 68 GLY B O 1
ATOM 2675 N N . HIS B 1 69 ? 7.266 17.516 15.727 1 98.88 69 HIS B N 1
ATOM 2676 C CA . HIS B 1 69 ? 7.77 17.438 17.094 1 98.88 69 HIS B CA 1
ATOM 2677 C C . HIS B 1 69 ? 8.344 16.047 17.391 1 98.88 69 HIS B C 1
ATOM 2679 O O . HIS B 1 69 ? 9.344 15.93 18.094 1 98.88 69 HIS B O 1
ATOM 2685 N N . ILE B 1 70 ? 7.73 15.008 16.875 1 98.81 70 ILE B N 1
ATOM 2686 C CA . ILE B 1 70 ? 8.242 13.648 17.016 1 98.81 70 ILE B CA 1
ATOM 2687 C C . ILE B 1 70 ? 9.648 13.562 16.422 1 98.81 70 ILE B C 1
ATOM 2689 O O . ILE B 1 70 ? 10.562 13.023 17.062 1 98.81 70 ILE B O 1
ATOM 2693 N N . ILE B 1 71 ? 9.844 14.125 15.25 1 98.88 71 ILE B N 1
ATOM 2694 C CA . ILE B 1 71 ? 11.125 14.055 14.562 1 98.88 71 ILE B CA 1
ATOM 2695 C C . ILE B 1 71 ? 12.156 14.906 15.305 1 98.88 71 ILE B C 1
ATOM 2697 O O . ILE B 1 71 ? 13.297 14.484 15.492 1 98.88 71 ILE B O 1
ATOM 2701 N N . ALA B 1 72 ? 11.789 16.078 15.75 1 98.88 72 ALA B N 1
ATOM 2702 C CA . ALA B 1 72 ? 12.688 16.938 16.516 1 98.88 72 ALA B CA 1
ATOM 2703 C C . ALA B 1 72 ? 13.141 16.25 17.797 1 98.88 72 ALA B C 1
ATOM 2705 O O . ALA B 1 72 ? 14.312 16.312 18.172 1 98.88 72 ALA B O 1
ATOM 2706 N N . LYS B 1 73 ? 12.211 15.664 18.484 1 98.75 73 LYS B N 1
ATOM 2707 C CA . LYS B 1 73 ? 12.555 14.945 19.703 1 98.75 73 LYS B CA 1
ATOM 2708 C C . LYS B 1 73 ? 13.555 13.828 19.422 1 98.75 73 LYS B C 1
ATOM 2710 O O . LYS B 1 73 ? 14.484 13.617 20.203 1 98.75 73 LYS B O 1
ATOM 2715 N N . ALA B 1 74 ? 13.312 13.109 18.359 1 98.75 74 ALA B N 1
ATOM 2716 C CA . ALA B 1 74 ? 14.234 12.039 18 1 98.75 74 ALA B CA 1
ATOM 2717 C C . ALA B 1 74 ? 15.625 12.594 17.719 1 98.75 74 ALA B C 1
ATOM 2719 O O . ALA B 1 74 ? 16.625 11.938 18 1 98.75 74 ALA B O 1
ATOM 2720 N N . LEU B 1 75 ? 15.711 13.766 17.156 1 98.56 75 LEU B N 1
ATOM 2721 C CA . LEU B 1 75 ? 16.984 14.375 16.781 1 98.56 75 LEU B CA 1
ATOM 2722 C C . LEU B 1 75 ? 17.703 14.914 18.016 1 98.56 75 LEU B C 1
ATOM 2724 O O . LEU B 1 75 ? 18.922 14.75 18.141 1 98.56 75 LEU B O 1
ATOM 2728 N N . PHE B 1 76 ? 16.938 15.523 18.953 1 98.62 76 PHE B N 1
ATOM 2729 C CA . PHE B 1 76 ? 17.609 16.391 19.906 1 98.62 76 PHE B CA 1
ATOM 2730 C C . PHE B 1 76 ? 17.188 16.062 21.344 1 98.62 76 PHE B C 1
ATOM 2732 O O . PHE B 1 76 ? 17.688 16.656 22.297 1 98.62 76 PHE B O 1
ATOM 2739 N N . GLY B 1 77 ? 16.203 15.141 21.547 1 98 77 GLY B N 1
ATOM 2740 C CA . GLY B 1 77 ? 15.625 14.883 22.859 1 98 77 GLY B CA 1
ATOM 2741 C C . GLY B 1 77 ? 14.68 15.977 23.312 1 98 77 GLY B C 1
ATOM 2742 O O . GLY B 1 77 ? 14.18 15.945 24.438 1 98 77 GLY B O 1
ATOM 2743 N N . ASP B 1 78 ? 14.453 16.922 22.422 1 98.56 78 ASP B N 1
ATOM 2744 C CA . ASP B 1 78 ? 13.625 18.094 22.703 1 98.56 78 ASP B CA 1
ATOM 2745 C C . ASP B 1 78 ? 12.68 18.375 21.547 1 98.56 78 ASP B C 1
ATOM 2747 O O . ASP B 1 78 ? 13.109 18.828 20.484 1 98.56 78 ASP B O 1
ATOM 2751 N N . PRO B 1 79 ? 11.367 18.172 21.719 1 98.5 79 PRO B N 1
ATOM 2752 C CA . PRO B 1 79 ? 10.414 18.344 20.625 1 98.5 79 PRO B CA 1
ATOM 2753 C C . PRO B 1 79 ? 10.289 19.797 20.172 1 98.5 79 PRO B C 1
ATOM 2755 O O . PRO B 1 79 ? 9.711 20.078 19.109 1 98.5 79 PRO B O 1
ATOM 2758 N N . ASP B 1 80 ? 10.883 20.703 20.938 1 98.44 80 ASP B N 1
ATOM 2759 C CA . ASP B 1 80 ? 10.695 22.109 20.625 1 98.44 80 ASP B CA 1
ATOM 2760 C C . ASP B 1 80 ? 11.875 22.656 19.828 1 98.44 80 ASP B C 1
ATOM 2762 O O . ASP B 1 80 ? 11.859 23.812 19.406 1 98.44 80 ASP B O 1
ATOM 2766 N N . LYS B 1 81 ? 12.859 21.859 19.547 1 98.75 81 LYS B N 1
ATOM 2767 C CA . LYS B 1 81 ? 13.977 22.281 18.719 1 98.75 81 LYS B CA 1
ATOM 2768 C C . LYS B 1 81 ? 13.641 22.141 17.234 1 98.75 81 LYS B C 1
ATOM 2770 O O . LYS B 1 81 ? 14.281 21.375 16.516 1 98.75 81 LYS B O 1
ATOM 2775 N N . ILE B 1 82 ? 12.672 22.953 16.844 1 98.88 82 ILE B N 1
ATOM 2776 C CA . ILE B 1 82 ? 12.109 22.906 15.508 1 98.88 82 ILE B CA 1
ATOM 2777 C C . ILE B 1 82 ? 11.656 24.297 15.086 1 98.88 82 ILE B C 1
ATOM 2779 O O . ILE B 1 82 ? 11.109 25.047 15.898 1 98.88 82 ILE B O 1
ATOM 2783 N N . GLU B 1 83 ? 12 24.641 13.922 1 98.81 83 GLU B N 1
ATOM 2784 C CA . GLU B 1 83 ? 11.484 25.828 13.242 1 98.81 83 GLU B CA 1
ATOM 2785 C C . GLU B 1 83 ? 10.508 25.453 12.133 1 98.81 83 GLU B C 1
ATOM 2787 O O . GLU B 1 83 ? 10.867 24.734 11.203 1 98.81 83 GLU B O 1
ATOM 2792 N N . PHE B 1 84 ? 9.297 25.969 12.242 1 98.81 84 PHE B N 1
ATOM 2793 C CA . PHE B 1 84 ? 8.297 25.719 11.211 1 98.81 84 PHE B CA 1
ATOM 2794 C C . PHE B 1 84 ? 8.32 26.828 10.156 1 98.81 84 PHE B C 1
ATOM 2796 O O . PHE B 1 84 ? 8.32 28.016 10.492 1 98.81 84 PHE B O 1
ATOM 2803 N N . VAL B 1 85 ? 8.359 26.438 8.969 1 98.81 85 VAL B N 1
ATOM 2804 C CA . VAL B 1 85 ? 8.242 27.359 7.836 1 98.81 85 VAL B CA 1
ATOM 2805 C C . VAL B 1 85 ? 6.848 27.234 7.219 1 98.81 85 VAL B C 1
ATOM 2807 O O . VAL B 1 85 ? 6.5 26.188 6.656 1 98.81 85 VAL B O 1
ATOM 2810 N N . ASN B 1 86 ? 6.098 28.328 7.383 1 98.25 86 ASN B N 1
ATOM 2811 C CA . ASN B 1 86 ? 4.777 28.344 6.762 1 98.25 86 ASN B CA 1
ATOM 2812 C C . ASN B 1 86 ? 4.875 28.438 5.242 1 98.25 86 ASN B C 1
ATOM 2814 O O . ASN B 1 86 ? 5.551 29.328 4.715 1 98.25 86 ASN B O 1
ATOM 2818 N N . GLN B 1 87 ? 4.27 27.516 4.582 1 98.19 87 GLN B N 1
ATOM 2819 C CA . GLN B 1 87 ? 4.367 27.484 3.125 1 98.19 87 GLN B CA 1
ATOM 2820 C C . GLN B 1 87 ? 3.035 27.094 2.492 1 98.19 87 GLN B C 1
ATOM 2822 O O . GLN B 1 87 ? 2.217 26.422 3.121 1 98.19 87 GLN B O 1
ATOM 2827 N N . SER B 1 88 ? 2.834 27.578 1.285 1 97 88 SER B N 1
ATOM 2828 C CA . SER B 1 88 ? 1.689 27.141 0.493 1 97 88 SER B CA 1
ATOM 2829 C C . SER B 1 88 ? 1.878 25.719 -0.011 1 97 88 SER B C 1
ATOM 2831 O O . SER B 1 88 ? 2.984 25.172 0.038 1 97 88 SER B O 1
ATOM 2833 N N . SER B 1 89 ? 0.784 25.188 -0.469 1 95 89 SER B N 1
ATOM 2834 C CA . SER B 1 89 ? 0.824 23.812 -0.997 1 95 89 SER B CA 1
ATOM 2835 C C . SER B 1 89 ? 1.786 23.719 -2.174 1 95 89 SER B C 1
ATOM 2837 O O . SER B 1 89 ? 2.484 22.703 -2.322 1 95 89 SER B O 1
ATOM 2839 N N . ASP B 1 90 ? 1.88 24.688 -2.988 1 96.75 90 ASP B N 1
ATOM 2840 C CA . ASP B 1 90 ? 2.707 24.641 -4.191 1 96.75 90 ASP B CA 1
ATOM 2841 C C . ASP B 1 90 ? 4.188 24.75 -3.842 1 96.75 90 ASP B C 1
ATOM 2843 O O . ASP B 1 90 ? 5.051 24.438 -4.664 1 96.75 90 ASP B O 1
ATOM 2847 N N . ALA B 1 91 ? 4.461 25.172 -2.631 1 98.06 91 ALA B N 1
ATOM 2848 C CA . ALA B 1 91 ? 5.848 25.391 -2.227 1 98.06 91 ALA B CA 1
ATOM 2849 C C . ALA B 1 91 ? 6.434 24.156 -1.559 1 98.06 91 ALA B C 1
ATOM 2851 O O . ALA B 1 91 ? 7.633 24.094 -1.272 1 98.06 91 ALA B O 1
ATOM 2852 N N . ARG B 1 92 ? 5.684 23.094 -1.318 1 98.31 92 ARG B N 1
ATOM 2853 C CA . ARG B 1 92 ? 6.125 21.922 -0.568 1 98.31 92 ARG B CA 1
ATOM 2854 C C . ARG B 1 92 ? 7.352 21.281 -1.213 1 98.31 92 ARG B C 1
ATOM 2856 O O . ARG B 1 92 ? 8.383 21.109 -0.561 1 98.31 92 ARG B O 1
ATOM 2863 N N . ILE B 1 93 ? 7.27 21.047 -2.521 1 98.38 93 ILE B N 1
ATOM 2864 C CA . ILE B 1 93 ? 8.32 20.312 -3.203 1 98.38 93 ILE B CA 1
ATOM 2865 C C . ILE B 1 93 ? 9.492 21.234 -3.512 1 98.38 93 ILE B C 1
ATOM 2867 O O . ILE B 1 93 ? 10.641 20.922 -3.189 1 98.38 93 ILE B O 1
ATOM 2871 N N . PRO B 1 94 ? 9.234 22.469 -4.047 1 98.62 94 PRO B N 1
ATOM 2872 C CA . PRO B 1 94 ? 10.352 23.391 -4.285 1 98.62 94 PRO B CA 1
ATOM 2873 C C . PRO B 1 94 ? 11.156 23.672 -3.02 1 98.62 94 PRO B C 1
ATOM 2875 O O . PRO B 1 94 ? 12.391 23.734 -3.066 1 98.62 94 PRO B O 1
ATOM 2878 N N . ASN B 1 95 ? 10.547 23.797 -1.882 1 98.75 95 ASN B N 1
ATOM 2879 C CA . ASN B 1 95 ? 11.266 24.109 -0.651 1 98.75 95 ASN B CA 1
ATOM 2880 C C . ASN B 1 95 ? 12.141 22.953 -0.2 1 98.75 95 ASN B C 1
ATOM 2882 O O . ASN B 1 95 ? 13.211 23.156 0.382 1 98.75 95 ASN B O 1
ATOM 2886 N N . ILE B 1 96 ? 11.711 21.688 -0.484 1 98.56 96 ILE B N 1
ATOM 2887 C CA . ILE B 1 96 ? 12.523 20.516 -0.2 1 98.56 96 ILE B CA 1
ATOM 2888 C C . ILE B 1 96 ? 13.727 20.484 -1.136 1 98.56 96 ILE B C 1
ATOM 2890 O O . ILE B 1 96 ? 14.867 20.359 -0.685 1 98.56 96 ILE B O 1
ATOM 2894 N N . THR B 1 97 ? 13.484 20.703 -2.455 1 97.94 97 THR B N 1
ATOM 2895 C CA . THR B 1 97 ? 14.508 20.453 -3.461 1 97.94 97 THR B CA 1
ATOM 2896 C C . THR B 1 97 ? 15.555 21.562 -3.445 1 97.94 97 THR B C 1
ATOM 2898 O O . THR B 1 97 ? 16.703 21.359 -3.83 1 97.94 97 THR B O 1
ATOM 2901 N N . THR B 1 98 ? 15.219 22.797 -2.893 1 97.88 98 THR B N 1
ATOM 2902 C CA . THR B 1 98 ? 16.141 23.906 -2.83 1 97.88 98 THR B CA 1
ATOM 2903 C C . THR B 1 98 ? 16.766 24.031 -1.439 1 97.88 98 THR B C 1
ATOM 2905 O O . THR B 1 98 ? 17.484 24.984 -1.151 1 97.88 98 THR B O 1
ATOM 2908 N N . ASN B 1 99 ? 16.406 23.125 -0.576 1 97.31 99 ASN B N 1
ATOM 2909 C CA . ASN B 1 99 ? 16.984 23.031 0.758 1 97.31 99 ASN B CA 1
ATOM 2910 C C . ASN B 1 99 ? 16.547 24.188 1.651 1 97.31 99 ASN B C 1
ATOM 2912 O O . ASN B 1 99 ? 17.266 24.547 2.586 1 97.31 99 ASN B O 1
ATOM 2916 N N . LYS B 1 100 ? 15.461 24.719 1.281 1 98.38 100 LYS B N 1
ATOM 2917 C CA . LYS B 1 100 ? 14.906 25.734 2.18 1 98.38 100 LYS B CA 1
ATOM 2918 C C . LYS B 1 100 ? 14.414 25.094 3.479 1 98.38 100 LYS B C 1
ATOM 2920 O O . LYS B 1 100 ? 14.398 25.75 4.523 1 98.38 100 LYS B O 1
ATOM 2925 N N . VAL B 1 101 ? 13.961 23.906 3.377 1 98.88 101 VAL B N 1
ATOM 2926 C CA . VAL B 1 101 ? 13.562 23.125 4.543 1 98.88 101 VAL B CA 1
ATOM 2927 C C . VAL B 1 101 ? 14.273 21.781 4.531 1 98.88 101 VAL B C 1
ATOM 2929 O O . VAL B 1 101 ? 14.703 21.312 3.475 1 98.88 101 VAL B O 1
ATOM 2932 N N . ASP B 1 102 ? 14.367 21.172 5.746 1 98.81 102 ASP B N 1
ATOM 2933 C CA . ASP B 1 102 ? 14.953 19.844 5.875 1 98.81 102 ASP B CA 1
ATOM 2934 C C . ASP B 1 102 ? 13.961 18.766 5.473 1 98.81 102 ASP B C 1
ATOM 2936 O O . ASP B 1 102 ? 14.352 17.688 5.004 1 98.81 102 ASP B O 1
ATOM 2940 N N . ILE B 1 103 ? 12.75 19.062 5.77 1 98.88 103 ILE B N 1
ATOM 2941 C CA . ILE B 1 103 ? 11.648 18.125 5.617 1 98.88 103 ILE B CA 1
ATOM 2942 C C . ILE B 1 103 ? 10.328 18.891 5.516 1 98.88 103 ILE B C 1
ATOM 2944 O O . ILE B 1 103 ? 10.195 19.984 6.043 1 98.88 103 ILE B O 1
ATOM 2948 N N . THR B 1 104 ? 9.414 18.328 4.777 1 98.94 104 THR B N 1
ATOM 2949 C CA . THR B 1 104 ? 8.039 18.828 4.742 1 98.94 104 THR B CA 1
ATOM 2950 C C . THR B 1 104 ? 7.066 17.781 5.27 1 98.94 104 THR B C 1
ATOM 2952 O O . THR B 1 104 ? 7.102 16.625 4.848 1 98.94 104 THR B O 1
ATOM 2955 N N . CYS B 1 105 ? 6.258 18.125 6.227 1 98.81 105 CYS B N 1
ATOM 2956 C CA . CYS B 1 105 ? 5.066 17.391 6.66 1 98.81 105 CYS B CA 1
ATOM 2957 C C . CYS B 1 105 ? 3.826 18.281 6.562 1 98.81 105 CYS B C 1
ATOM 2959 O O . CYS B 1 105 ? 3.635 19.172 7.383 1 98.81 105 CYS B O 1
ATOM 2961 N N . GLN B 1 106 ? 3.07 18 5.578 1 98.56 106 GLN B N 1
ATOM 2962 C CA . GLN B 1 106 ? 1.972 18.906 5.246 1 98.56 106 GLN B CA 1
ATOM 2963 C C . GLN B 1 106 ? 0.884 18.172 4.457 1 98.56 106 GLN B C 1
ATOM 2965 O O . GLN B 1 106 ? 0.561 18.562 3.334 1 98.56 106 GLN B O 1
ATOM 2970 N N . PHE B 1 107 ? 0.292 17.172 5.078 1 96.38 107 PHE B N 1
ATOM 2971 C CA . PHE B 1 107 ? -0.787 16.375 4.504 1 96.38 107 PHE B CA 1
ATOM 2972 C C . PHE B 1 107 ? -0.547 16.125 3.018 1 96.38 107 PHE B C 1
ATOM 2974 O O . PHE B 1 107 ? -1.447 16.328 2.197 1 96.38 107 PHE B O 1
ATOM 2981 N N . MET B 1 108 ? 0.62 15.836 2.715 1 97.5 108 MET B N 1
ATOM 2982 C CA . MET B 1 108 ? 0.99 15.617 1.32 1 97.5 108 MET B CA 1
ATOM 2983 C C . MET B 1 108 ? 0.672 14.188 0.887 1 97.5 108 MET B C 1
ATOM 2985 O O . MET B 1 108 ? 1.187 13.234 1.467 1 97.5 108 MET B O 1
ATOM 2989 N N . THR B 1 109 ? -0.193 14.117 -0.132 1 98.12 109 THR B N 1
ATOM 2990 C CA . THR B 1 109 ? -0.512 12.82 -0.715 1 98.12 109 THR B CA 1
ATOM 2991 C C . THR B 1 109 ? 0.699 12.242 -1.441 1 98.12 109 THR B C 1
ATOM 2993 O O . THR B 1 109 ? 1.393 12.953 -2.17 1 98.12 109 THR B O 1
ATOM 2996 N N . VAL B 1 110 ? 1.009 11 -1.187 1 98.56 110 VAL B N 1
ATOM 2997 C CA . VAL B 1 110 ? 2.064 10.281 -1.9 1 98.56 110 VAL B CA 1
ATOM 2998 C C . VAL B 1 110 ? 1.569 9.883 -3.289 1 98.56 110 VAL B C 1
ATOM 3000 O O . VAL B 1 110 ? 0.585 9.156 -3.418 1 98.56 110 VAL B O 1
ATOM 3003 N N . THR B 1 111 ? 2.223 10.422 -4.348 1 97.88 111 THR B N 1
ATOM 3004 C CA . THR B 1 111 ? 1.93 10.055 -5.73 1 97.88 111 THR B CA 1
ATOM 3005 C C . THR B 1 111 ? 3.215 9.75 -6.492 1 97.88 111 THR B C 1
ATOM 3007 O O . THR B 1 111 ? 4.309 10.109 -6.051 1 97.88 111 THR B O 1
ATOM 3010 N N . GLY B 1 112 ? 3.037 9.07 -7.648 1 97.31 112 GLY B N 1
ATOM 3011 C CA . GLY B 1 112 ? 4.188 8.836 -8.508 1 97.31 112 GLY B CA 1
ATOM 3012 C C . GLY B 1 112 ? 4.848 10.109 -8.992 1 97.31 112 GLY B C 1
ATOM 3013 O O . GLY B 1 112 ? 6.074 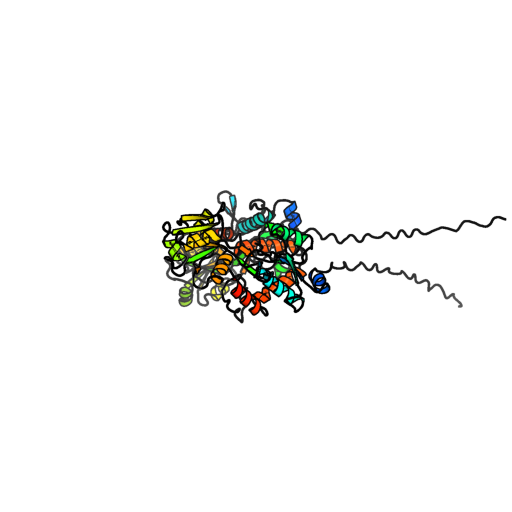10.219 -9 1 97.31 112 GLY B O 1
ATOM 3014 N N . GLU B 1 113 ? 4.043 11.023 -9.383 1 97.06 113 GLU B N 1
ATOM 3015 C CA . GLU B 1 113 ? 4.551 12.289 -9.891 1 97.06 113 GLU B CA 1
ATOM 3016 C C . GLU B 1 113 ? 5.414 12.992 -8.844 1 97.06 113 GLU B C 1
ATOM 3018 O O . GLU B 1 113 ? 6.504 13.477 -9.156 1 97.06 113 GLU B O 1
ATOM 3023 N N . ARG B 1 114 ? 4.977 13.086 -7.648 1 98.25 114 ARG B N 1
ATOM 3024 C CA . ARG B 1 114 ? 5.723 13.742 -6.574 1 98.25 114 ARG B CA 1
ATOM 3025 C C . ARG B 1 114 ? 6.961 12.938 -6.199 1 98.25 114 ARG B C 1
ATOM 3027 O O . ARG B 1 114 ? 8.008 13.508 -5.898 1 98.25 114 ARG B O 1
ATOM 3034 N N . ALA B 1 115 ? 6.832 11.633 -6.277 1 98.44 115 ALA B N 1
ATOM 3035 C CA . ALA B 1 115 ? 7.922 10.742 -5.891 1 98.44 115 ALA B CA 1
ATOM 3036 C C . ALA B 1 115 ? 9.086 10.828 -6.879 1 98.44 115 ALA B C 1
ATOM 3038 O O . ALA B 1 115 ? 10.203 10.414 -6.57 1 98.44 115 ALA B O 1
ATOM 3039 N N . GLN B 1 116 ? 8.867 11.375 -8.07 1 97.38 116 GLN B N 1
ATOM 3040 C CA . GLN B 1 116 ? 9.945 11.617 -9.016 1 97.38 116 GLN B CA 1
ATOM 3041 C C . GLN B 1 116 ? 10.867 12.727 -8.523 1 97.38 116 GLN B C 1
ATOM 3043 O O . GLN B 1 116 ? 12.055 12.766 -8.867 1 97.38 116 GLN B O 1
ATOM 3048 N N . GLN B 1 117 ? 10.289 13.578 -7.652 1 97.62 117 GLN B N 1
ATOM 3049 C CA . GLN B 1 117 ? 10.977 14.82 -7.312 1 97.62 117 GLN B CA 1
ATOM 3050 C C . GLN B 1 117 ? 11.57 14.75 -5.91 1 97.62 117 GLN B C 1
ATOM 3052 O O . GLN B 1 117 ? 12.594 15.375 -5.629 1 97.62 117 GLN B O 1
ATOM 3057 N N . ILE B 1 118 ? 10.969 14.039 -5.074 1 98.56 118 ILE B N 1
ATOM 3058 C CA . ILE B 1 118 ? 11.398 13.969 -3.682 1 98.56 118 ILE B CA 1
ATOM 3059 C C . ILE B 1 118 ? 11.32 12.531 -3.186 1 98.56 118 ILE B C 1
ATOM 3061 O O . ILE B 1 118 ? 10.773 11.664 -3.865 1 98.56 118 ILE B O 1
ATOM 3065 N N . ALA B 1 119 ? 11.922 12.258 -2.033 1 98.56 119 ALA B N 1
ATOM 3066 C CA . ALA B 1 119 ? 11.781 10.977 -1.348 1 98.56 119 ALA B CA 1
ATOM 3067 C C . ALA B 1 119 ? 10.727 11.062 -0.244 1 98.56 119 ALA B C 1
ATOM 3069 O O . ALA B 1 119 ? 10.773 11.969 0.596 1 98.56 119 ALA B O 1
ATOM 3070 N N . PHE B 1 120 ? 9.836 10.109 -0.274 1 98.75 120 PHE B N 1
ATOM 3071 C CA . PHE B 1 120 ? 8.812 10.062 0.763 1 98.75 120 PHE B CA 1
ATOM 3072 C C . PHE B 1 120 ? 9.258 9.18 1.927 1 98.75 120 PHE B C 1
ATOM 3074 O O . PHE B 1 120 ? 9.906 8.148 1.722 1 98.75 120 PHE B O 1
ATOM 3081 N N . THR B 1 121 ? 8.922 9.586 3.082 1 98.69 121 THR B N 1
ATOM 3082 C CA . THR B 1 121 ? 9.047 8.734 4.262 1 98.69 121 THR B CA 1
ATOM 3083 C C . THR B 1 121 ? 7.969 7.652 4.258 1 98.69 121 THR B C 1
ATOM 3085 O O . THR B 1 121 ? 7.105 7.629 3.379 1 98.69 121 THR B O 1
ATOM 3088 N N . ILE B 1 122 ? 8.031 6.773 5.258 1 97.62 122 ILE B N 1
ATOM 3089 C CA . ILE B 1 122 ? 6.887 5.906 5.535 1 97.62 122 ILE B CA 1
ATOM 3090 C C . ILE B 1 122 ? 5.668 6.758 5.883 1 97.62 122 ILE B C 1
ATOM 3092 O O . ILE B 1 122 ? 5.805 7.902 6.32 1 97.62 122 ILE B O 1
ATOM 3096 N N . PRO B 1 123 ? 4.516 6.242 5.605 1 97.69 123 PRO B N 1
ATOM 3097 C CA . PRO B 1 123 ? 3.307 7.027 5.875 1 97.69 123 PRO B CA 1
ATOM 3098 C C . PRO B 1 123 ? 3.053 7.223 7.367 1 97.69 123 PRO B C 1
ATOM 3100 O O . PRO B 1 123 ? 3.393 6.355 8.18 1 97.69 123 PRO B O 1
ATOM 3103 N N . TYR B 1 124 ? 2.43 8.344 7.715 1 98.06 124 TYR B N 1
ATOM 3104 C CA . TYR B 1 124 ? 2.004 8.531 9.102 1 98.06 124 TYR B CA 1
ATOM 3105 C C . TYR B 1 124 ? 0.486 8.617 9.195 1 98.06 124 TYR B C 1
ATOM 3107 O O . TYR B 1 124 ? -0.071 8.672 10.297 1 98.06 124 TYR B O 1
ATOM 3115 N N . TYR B 1 125 ? -0.162 8.547 8.062 1 98.31 125 TYR B N 1
ATOM 3116 C CA . TYR B 1 125 ? -1.62 8.539 8.055 1 98.31 125 TYR B CA 1
ATOM 3117 C C . TYR B 1 125 ? -2.156 8.031 6.723 1 98.31 125 TYR B C 1
ATOM 3119 O O . TYR B 1 125 ? -1.624 8.367 5.664 1 98.31 125 TYR B O 1
ATOM 3127 N N . ARG B 1 126 ? -3.201 7.227 6.746 1 97.81 126 ARG B N 1
ATOM 3128 C CA . ARG B 1 126 ? -3.955 6.801 5.57 1 97.81 126 ARG B CA 1
ATOM 3129 C C . ARG B 1 126 ? -5.27 7.562 5.457 1 97.81 126 ARG B C 1
ATOM 3131 O O . ARG B 1 126 ? -6.164 7.398 6.293 1 97.81 126 ARG B O 1
ATOM 3138 N N . GLU B 1 127 ? -5.328 8.328 4.422 1 97.56 127 GLU B N 1
ATOM 3139 C CA . GLU B 1 127 ? -6.539 9.109 4.203 1 97.56 127 GLU B CA 1
ATOM 3140 C C . GLU B 1 127 ? -7.477 8.414 3.217 1 97.56 127 GLU B C 1
ATOM 3142 O O . GLU B 1 127 ? -7.074 7.48 2.523 1 97.56 127 GLU B O 1
ATOM 3147 N N . GLY B 1 128 ? -8.688 8.852 3.154 1 97.06 128 GLY B N 1
ATOM 3148 C CA . GLY B 1 128 ? -9.75 8.422 2.258 1 97.06 128 GLY B CA 1
ATOM 3149 C C . GLY B 1 128 ? -11.039 9.195 2.445 1 97.06 128 GLY B C 1
ATOM 3150 O O . GLY B 1 128 ? -11.078 10.172 3.191 1 97.06 128 GLY B O 1
ATOM 3151 N N . VAL B 1 129 ? -12.016 8.766 1.709 1 97.5 129 VAL B N 1
ATOM 3152 C CA . VAL B 1 129 ? -13.328 9.391 1.805 1 97.5 129 VAL B CA 1
ATOM 3153 C C . VAL B 1 129 ? -14.203 8.609 2.785 1 97.5 129 VAL B C 1
ATOM 3155 O O . VAL B 1 129 ? -14.141 7.379 2.84 1 97.5 129 VAL B O 1
ATOM 3158 N N . GLY B 1 130 ? -14.93 9.328 3.607 1 97.75 130 GLY B N 1
ATOM 3159 C CA . GLY B 1 130 ? -15.891 8.719 4.516 1 97.75 130 GLY B CA 1
ATOM 3160 C C . GLY B 1 130 ? -17.266 9.336 4.43 1 97.75 130 GLY B C 1
ATOM 3161 O O . GLY B 1 130 ? -17.5 10.234 3.617 1 97.75 130 GLY B O 1
ATOM 3162 N N . LEU B 1 131 ? -18.141 8.766 5.223 1 98.62 131 LEU B N 1
ATOM 3163 C CA . LEU B 1 131 ? -19.516 9.234 5.34 1 98.62 131 LEU B CA 1
ATOM 3164 C C . LEU B 1 131 ? -19.859 9.578 6.785 1 98.62 131 LEU B C 1
ATOM 3166 O O . LEU B 1 131 ? -19.609 8.781 7.695 1 98.62 131 LEU B O 1
ATOM 3170 N N . MET B 1 132 ? -20.344 10.758 6.984 1 98.69 132 MET B N 1
ATOM 3171 C CA . MET B 1 132 ? -20.797 11.18 8.305 1 98.69 132 MET B CA 1
ATOM 3172 C C . MET B 1 132 ? -22.312 11.234 8.367 1 98.69 132 MET B C 1
ATOM 3174 O O . MET B 1 132 ? -22.953 11.758 7.453 1 98.69 132 MET B O 1
ATOM 3178 N N . LEU B 1 133 ? -22.859 10.688 9.367 1 98.75 133 LEU B N 1
ATOM 3179 C CA . LEU B 1 133 ? -24.297 10.656 9.641 1 98.75 133 LEU B CA 1
ATOM 3180 C C . LEU B 1 133 ? -24.625 11.477 10.883 1 98.75 133 LEU B C 1
ATOM 3182 O O . LEU B 1 133 ? -23.75 11.734 11.711 1 98.75 133 LEU B O 1
ATOM 3186 N N . LYS B 1 134 ? -25.875 11.883 10.961 1 98.19 134 LYS B N 1
ATOM 3187 C CA . LYS B 1 134 ? -26.344 12.375 12.258 1 98.19 134 LYS B CA 1
ATOM 3188 C C . LYS B 1 134 ? -26.5 11.234 13.258 1 98.19 134 LYS B C 1
ATOM 3190 O O . LYS B 1 134 ? -26.938 10.141 12.906 1 98.19 134 LYS B O 1
ATOM 3195 N N . ALA B 1 135 ? -26.125 11.492 14.492 1 97.19 135 ALA B N 1
ATOM 3196 C CA . ALA B 1 135 ? -26.188 10.453 15.516 1 97.19 135 ALA B CA 1
ATOM 3197 C C . ALA B 1 135 ? -27.609 9.906 15.672 1 97.19 135 ALA B C 1
ATOM 3199 O O . ALA B 1 135 ? -27.797 8.711 15.906 1 97.19 135 ALA B O 1
ATOM 3200 N N . ASP B 1 136 ? -28.562 10.727 15.508 1 95.69 136 ASP B N 1
ATOM 3201 C CA . ASP B 1 136 ? -29.969 10.359 15.664 1 95.69 136 ASP B CA 1
ATOM 3202 C C . ASP B 1 136 ? -30.656 10.25 14.305 1 95.69 136 ASP B C 1
ATOM 3204 O O . ASP B 1 136 ? -31.891 10.359 14.211 1 95.69 136 ASP B O 1
ATOM 3208 N N . GLY B 1 137 ? -29.875 10.078 13.305 1 94.62 137 GLY B N 1
ATOM 3209 C CA . GLY B 1 137 ? -30.422 10.039 11.953 1 94.62 137 GLY B CA 1
ATOM 3210 C C . GLY B 1 137 ? -31.125 8.734 11.633 1 94.62 137 GLY B C 1
ATOM 3211 O O . GLY B 1 137 ? -31.109 7.801 12.438 1 94.62 137 GLY B O 1
ATOM 3212 N N . GLN B 1 138 ? -31.703 8.711 10.484 1 95.38 138 GLN B N 1
ATOM 3213 C CA . GLN B 1 138 ? -32.531 7.613 10.016 1 95.38 138 GLN B CA 1
ATOM 3214 C C . GLN B 1 138 ? -31.703 6.367 9.742 1 95.38 138 GLN B C 1
ATOM 3216 O O . GLN B 1 138 ? -32.156 5.242 9.953 1 95.38 138 GLN B O 1
ATOM 3221 N N . TYR B 1 139 ? -30.516 6.551 9.227 1 97.62 139 TYR B N 1
ATOM 3222 C CA . TYR B 1 139 ? -29.688 5.43 8.797 1 97.62 139 TYR B CA 1
ATOM 3223 C C . TYR B 1 139 ? -28.594 5.141 9.812 1 97.62 139 TYR B C 1
ATOM 3225 O O . TYR B 1 139 ? -27.906 6.059 10.281 1 97.62 139 TYR B O 1
ATOM 3233 N N . ALA B 1 140 ? -28.375 3.877 10.055 1 96.88 140 ALA B N 1
ATOM 3234 C CA . ALA B 1 140 ? -27.5 3.467 11.156 1 96.88 140 ALA B CA 1
ATOM 3235 C C . ALA B 1 140 ? -26.031 3.482 10.727 1 96.88 140 ALA B C 1
ATOM 3237 O O . ALA B 1 140 ? -25.156 3.77 11.531 1 96.88 140 ALA B O 1
ATOM 3238 N N . ASP B 1 141 ? -25.781 3.076 9.5 1 98.06 141 ASP B N 1
ATOM 3239 C CA . ASP B 1 141 ? -24.391 2.891 9.055 1 98.06 141 ASP B CA 1
ATOM 3240 C C . ASP B 1 141 ? -24.312 2.764 7.539 1 98.06 141 ASP B C 1
ATOM 3242 O O . ASP B 1 141 ? -25.297 3.014 6.836 1 98.06 141 ASP B O 1
ATOM 3246 N N . TYR B 1 142 ? -23.109 2.455 7.02 1 98.25 142 TYR B N 1
ATOM 3247 C CA . TYR B 1 142 ? -22.844 2.354 5.586 1 98.25 142 TYR B CA 1
ATOM 3248 C C . TYR B 1 142 ? -23.75 1.301 4.945 1 98.25 142 TYR B C 1
ATOM 3250 O O . TYR B 1 142 ? -24.297 1.521 3.863 1 98.25 142 TYR B O 1
ATOM 3258 N N . ALA B 1 143 ? -23.859 0.166 5.57 1 98.19 143 ALA B N 1
ATOM 3259 C CA . ALA B 1 143 ? -24.672 -0.914 5.031 1 98.19 143 ALA B CA 1
ATOM 3260 C C . ALA B 1 143 ? -26.125 -0.462 4.848 1 98.19 143 ALA B C 1
ATOM 3262 O O . ALA B 1 143 ? -26.766 -0.792 3.844 1 98.19 143 ALA B O 1
ATOM 3263 N N . ALA B 1 144 ? -26.656 0.27 5.809 1 98.38 144 ALA B N 1
ATOM 3264 C CA . ALA B 1 144 ? -28.016 0.794 5.73 1 98.38 144 ALA B CA 1
ATOM 3265 C C . ALA B 1 144 ? -28.156 1.775 4.57 1 98.38 144 ALA B C 1
ATOM 3267 O O . ALA B 1 144 ? -29.156 1.759 3.857 1 98.38 144 ALA B O 1
ATOM 3268 N N . LEU B 1 145 ? -27.156 2.648 4.402 1 98.5 145 LEU B N 1
ATOM 3269 C CA . LEU B 1 145 ? -27.172 3.59 3.289 1 98.5 145 LEU B CA 1
ATOM 3270 C C . LEU B 1 145 ? -27.172 2.854 1.953 1 98.5 145 LEU B C 1
ATOM 3272 O O . LEU B 1 145 ? -27.938 3.205 1.048 1 98.5 145 LEU B O 1
ATOM 3276 N N . LYS B 1 146 ? -26.297 1.892 1.864 1 98 146 LYS B N 1
ATOM 3277 C CA . LYS B 1 146 ? -26.172 1.128 0.625 1 98 146 LYS B CA 1
ATOM 3278 C C . LYS B 1 146 ? -27.484 0.411 0.295 1 98 146 LYS B C 1
ATOM 3280 O O . LYS B 1 146 ? -27.922 0.414 -0.856 1 98 146 LYS B O 1
ATOM 3285 N N . ALA B 1 147 ? -28.125 -0.184 1.256 1 98.06 147 ALA B N 1
ATOM 3286 C CA . ALA B 1 147 ? -29.391 -0.895 1.081 1 98.06 147 ALA B CA 1
ATOM 3287 C C . ALA B 1 147 ? -30.484 0.057 0.638 1 98.06 147 ALA B C 1
ATOM 3289 O O . ALA B 1 147 ? -31.375 -0.326 -0.131 1 98.06 147 ALA B O 1
ATOM 3290 N N . ALA B 1 148 ? -30.484 1.271 1.039 1 97.81 148 ALA B N 1
ATOM 3291 C CA . ALA B 1 148 ? -31.516 2.258 0.732 1 97.81 148 ALA B CA 1
ATOM 3292 C C . ALA B 1 148 ? -31.422 2.721 -0.719 1 97.81 148 ALA B C 1
ATOM 3294 O O . ALA B 1 148 ? -32.375 3.24 -1.278 1 97.81 148 ALA B O 1
ATOM 3295 N N . GLY B 1 149 ? -30.234 2.588 -1.22 1 97 149 GLY B N 1
ATOM 3296 C CA . GLY B 1 149 ? -30.062 2.84 -2.641 1 97 149 GLY B CA 1
ATOM 3297 C C . GLY B 1 149 ? -30.438 4.254 -3.047 1 97 149 GLY B C 1
ATOM 3298 O O . GLY B 1 149 ? -29.938 5.223 -2.465 1 97 149 GLY B O 1
ATOM 3299 N N . SER B 1 150 ? -31.406 4.336 -3.914 1 97.44 150 SER B N 1
ATOM 3300 C CA . SER B 1 150 ? -31.781 5.613 -4.52 1 97.44 150 SER B CA 1
ATOM 3301 C C . SER B 1 150 ? -32.625 6.453 -3.566 1 97.44 150 SER B C 1
ATOM 3303 O O . SER B 1 150 ? -32.906 7.613 -3.852 1 97.44 150 SER B O 1
ATOM 3305 N N . ALA B 1 151 ? -32.938 6.027 -2.412 1 97.62 151 ALA B N 1
ATOM 3306 C CA . ALA B 1 151 ? -33.719 6.77 -1.433 1 97.62 151 ALA B CA 1
ATOM 3307 C C . ALA B 1 151 ? -32.844 7.754 -0.662 1 97.62 151 ALA B C 1
ATOM 3309 O O . ALA B 1 151 ? -33.344 8.641 0.024 1 97.62 151 ALA B O 1
ATOM 3310 N N . VAL B 1 152 ? -31.516 7.566 -0.762 1 97.81 152 VAL B N 1
ATOM 3311 C CA . VAL B 1 152 ? -30.672 8.438 0.041 1 97.81 152 VAL B CA 1
ATOM 3312 C C . VAL B 1 152 ? -29.984 9.461 -0.86 1 97.81 152 VAL B C 1
ATOM 3314 O O . VAL B 1 152 ? -29.688 9.172 -2.023 1 97.81 152 VAL B O 1
ATOM 3317 N N . THR B 1 153 ? -29.766 10.602 -0.3 1 98.62 153 THR B N 1
ATOM 3318 C CA . THR B 1 153 ? -28.984 11.672 -0.893 1 98.62 153 THR B CA 1
ATOM 3319 C C . THR B 1 153 ? -27.719 11.922 -0.08 1 98.62 153 THR B C 1
ATOM 3321 O O . THR B 1 153 ? -27.766 11.984 1.15 1 98.62 153 THR B O 1
ATOM 3324 N N . ILE B 1 154 ? -26.609 12.016 -0.774 1 98.81 154 ILE B N 1
ATOM 3325 C CA . ILE B 1 154 ? -25.328 12.266 -0.149 1 98.81 154 ILE B CA 1
ATOM 3326 C C . ILE B 1 154 ? -24.828 13.656 -0.53 1 98.81 154 ILE B C 1
ATOM 3328 O O . ILE B 1 154 ? -24.781 14.008 -1.712 1 98.81 154 ILE B O 1
ATOM 3332 N N . SER B 1 155 ? -24.469 14.484 0.466 1 98.75 155 SER B N 1
ATOM 3333 C CA . SER B 1 155 ? -23.875 15.797 0.195 1 98.75 155 SER B CA 1
ATOM 3334 C C . SER B 1 155 ? -22.375 15.695 0.034 1 98.75 155 SER B C 1
ATOM 3336 O O . SER B 1 155 ? -21.703 15.008 0.813 1 98.75 155 SER B O 1
ATOM 3338 N N . VAL B 1 156 ? -21.828 16.328 -0.998 1 98.25 156 VAL B N 1
ATOM 3339 C CA . VAL B 1 156 ? -20.406 16.297 -1.295 1 98.25 156 VAL B CA 1
ATOM 3340 C C . VAL B 1 156 ? -19.953 17.672 -1.817 1 98.25 156 VAL B C 1
ATOM 3342 O O . VAL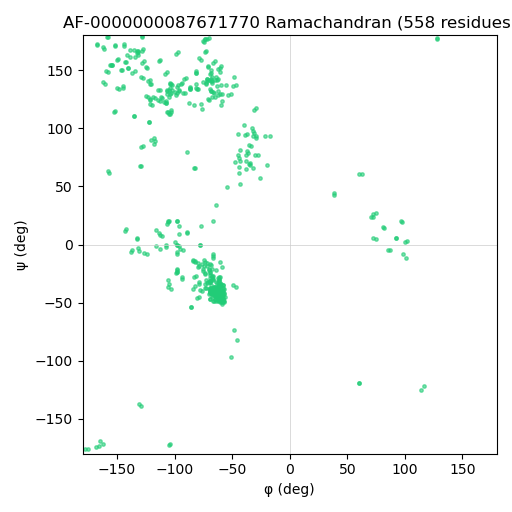 B 1 156 ? -20.797 18.484 -2.23 1 98.25 156 VAL B O 1
ATOM 3345 N N . LEU B 1 157 ? -18.656 17.938 -1.685 1 97.19 157 LEU B N 1
ATOM 3346 C CA . LEU B 1 157 ? -18.094 19.141 -2.289 1 97.19 157 LEU B CA 1
ATOM 3347 C C . LEU B 1 157 ? -18.125 19.047 -3.811 1 97.19 157 LEU B C 1
ATOM 3349 O O . LEU B 1 157 ? -17.828 18 -4.379 1 97.19 157 LEU B O 1
ATOM 3353 N N . GLN B 1 158 ? -18.453 20.125 -4.398 1 96.38 158 GLN B N 1
ATOM 3354 C CA . GLN B 1 158 ? -18.547 20.188 -5.852 1 96.38 158 GLN B CA 1
ATOM 3355 C C . GLN B 1 158 ? -17.188 19.984 -6.508 1 96.38 158 GLN B C 1
ATOM 3357 O O . GLN B 1 158 ? -16.219 20.625 -6.129 1 96.38 158 GLN B O 1
ATOM 3362 N N . ASN B 1 159 ? -17.109 19.031 -7.449 1 93.44 159 ASN B N 1
ATOM 3363 C CA . ASN B 1 159 ? -15.953 18.797 -8.312 1 93.44 159 ASN B CA 1
ATOM 3364 C C . ASN B 1 159 ? -16.297 17.859 -9.469 1 93.44 159 ASN B C 1
ATOM 3366 O O . ASN B 1 159 ? -17.391 17.312 -9.516 1 93.44 159 ASN B O 1
ATOM 3370 N N . VAL B 1 160 ? -15.445 17.672 -10.43 1 92.56 160 VAL B N 1
ATOM 3371 C CA . VAL B 1 160 ? -15.742 16.953 -11.664 1 92.56 160 VAL B CA 1
ATOM 3372 C C . VAL B 1 160 ? -15.867 15.453 -11.359 1 92.56 160 VAL B C 1
ATOM 3374 O O . VAL B 1 160 ? -16.438 14.703 -12.148 1 92.56 160 VAL B O 1
ATOM 3377 N N . TYR B 1 161 ? -15.391 14.992 -10.203 1 92.5 161 TYR B N 1
ATOM 3378 C CA . TYR B 1 161 ? -15.414 13.562 -9.898 1 92.5 161 TYR B CA 1
ATOM 3379 C C . TYR B 1 161 ? -16.375 13.266 -8.758 1 92.5 161 TYR B C 1
ATOM 3381 O O . TYR B 1 161 ? -16.438 12.133 -8.266 1 92.5 161 TYR B O 1
ATOM 3389 N N . ALA B 1 162 ? -17.125 14.219 -8.344 1 95.38 162 ALA B N 1
ATOM 3390 C CA . ALA B 1 162 ? -17.953 14.086 -7.141 1 95.38 162 ALA B CA 1
ATOM 3391 C C . ALA B 1 162 ? -18.938 12.93 -7.27 1 95.38 162 ALA B C 1
ATOM 3393 O O . ALA B 1 162 ? -19.016 12.078 -6.379 1 95.38 162 ALA B O 1
ATOM 3394 N N . GLU B 1 163 ? -19.672 12.82 -8.336 1 96.62 163 GLU B N 1
ATOM 3395 C CA . GLU B 1 163 ? -20.688 11.789 -8.531 1 96.62 163 GLU B CA 1
ATOM 3396 C C . GLU B 1 163 ? -20.062 10.398 -8.594 1 96.62 163 GLU B C 1
ATOM 3398 O O . GLU B 1 163 ? -20.5 9.477 -7.914 1 96.62 163 GLU B O 1
ATOM 3403 N N . SER B 1 164 ? -19 10.312 -9.375 1 96.44 164 SER B N 1
ATOM 3404 C CA . SER B 1 164 ? -18.344 9.016 -9.492 1 96.44 164 SER B CA 1
ATOM 3405 C C . SER B 1 164 ? -17.719 8.586 -8.164 1 96.44 164 SER B C 1
ATOM 3407 O O . SER B 1 164 ? -17.719 7.402 -7.832 1 96.44 164 SER B O 1
ATOM 3409 N N . MET B 1 165 ? -17.219 9.523 -7.48 1 96.06 165 MET B N 1
ATOM 3410 C CA . MET B 1 165 ? -16.641 9.234 -6.176 1 96.06 165 MET B CA 1
ATOM 3411 C C . MET B 1 165 ? -17.688 8.648 -5.23 1 96.06 165 MET B C 1
ATOM 3413 O O . MET B 1 165 ? -17.453 7.617 -4.602 1 96.06 165 MET B O 1
ATOM 3417 N N . VAL B 1 166 ? -18.844 9.234 -5.18 1 98.19 166 VAL B N 1
ATOM 3418 C CA . VAL B 1 166 ? -19.906 8.758 -4.293 1 98.19 166 VAL B CA 1
ATOM 3419 C C . VAL B 1 166 ? -20.422 7.41 -4.785 1 98.19 166 VAL B C 1
ATOM 3421 O O . VAL B 1 166 ? -20.594 6.477 -3.998 1 98.19 166 VAL B O 1
ATOM 3424 N N . HIS B 1 167 ? -20.578 7.246 -6.055 1 97.94 167 HIS B N 1
ATOM 3425 C CA . HIS B 1 167 ? -21.156 6.043 -6.629 1 97.94 167 HIS B CA 1
ATOM 3426 C C . HIS B 1 167 ? -20.219 4.852 -6.496 1 97.94 167 HIS B C 1
ATOM 3428 O O . HIS B 1 167 ? -20.656 3.699 -6.562 1 97.94 167 HIS B O 1
ATOM 3434 N N . ALA B 1 168 ? -18.969 5.121 -6.324 1 95.31 168 ALA B N 1
ATOM 3435 C CA . ALA B 1 168 ? -18.031 4.031 -6.082 1 95.31 168 ALA B CA 1
ATOM 3436 C C . ALA B 1 168 ? -18.375 3.287 -4.797 1 95.31 168 ALA B C 1
ATOM 3438 O O . ALA B 1 168 ? -18.156 2.076 -4.691 1 95.31 168 ALA B O 1
ATOM 3439 N N . ALA B 1 169 ? -18.938 3.973 -3.896 1 96.56 169 ALA B N 1
ATOM 3440 C CA . ALA B 1 169 ? -19.297 3.359 -2.621 1 96.56 169 ALA B CA 1
ATOM 3441 C C . ALA B 1 169 ? -20.797 3.082 -2.561 1 96.56 169 ALA B C 1
ATOM 3443 O O . ALA B 1 169 ? -21.234 2.086 -1.975 1 96.56 169 ALA B O 1
ATOM 3444 N N . LEU B 1 170 ? -21.531 4.031 -3.117 1 98.25 170 LEU B N 1
ATOM 3445 C CA . LEU B 1 170 ? -22.984 3.967 -3.117 1 98.25 170 LEU B CA 1
ATOM 3446 C C . LEU B 1 170 ? -23.547 4.133 -4.531 1 98.25 170 LEU B C 1
ATOM 3448 O O . LEU B 1 170 ? -24 5.215 -4.898 1 98.25 170 LEU B O 1
ATOM 3452 N N . PRO B 1 171 ? -23.594 3.055 -5.219 1 97.88 171 PRO B N 1
ATOM 3453 C CA . PRO B 1 171 ? -23.844 3.121 -6.656 1 97.88 171 PRO B CA 1
ATOM 3454 C C . PRO B 1 171 ? -25.219 3.729 -6.98 1 97.88 171 PRO B C 1
ATOM 3456 O O . PRO B 1 171 ? -25.375 4.383 -8.016 1 97.88 171 PRO B O 1
ATOM 3459 N N . ASP B 1 172 ? -26.188 3.605 -6.137 1 98.12 172 ASP B N 1
ATOM 3460 C CA . ASP B 1 172 ? -27.547 3.992 -6.492 1 98.12 172 ASP B CA 1
ATOM 3461 C C . ASP B 1 172 ? -27.953 5.277 -5.777 1 98.12 172 ASP B C 1
ATOM 3463 O O . ASP B 1 172 ? -29.062 5.789 -5.996 1 98.12 172 ASP B O 1
ATOM 3467 N N . ALA B 1 173 ? -27.094 5.828 -4.941 1 98.56 173 ALA B N 1
ATOM 3468 C CA . ALA B 1 173 ? -27.438 7.004 -4.148 1 98.56 173 ALA B CA 1
ATOM 3469 C C . ALA B 1 173 ? -27.547 8.25 -5.027 1 98.56 173 ALA B C 1
ATOM 3471 O O . ALA B 1 173 ? -26.906 8.328 -6.082 1 98.56 173 ALA B O 1
ATOM 3472 N N . LYS B 1 174 ? -28.344 9.18 -4.566 1 98.5 174 LYS B N 1
ATOM 3473 C CA . LYS B 1 174 ? -28.344 10.516 -5.164 1 98.5 174 LYS B CA 1
ATOM 3474 C C . LYS B 1 174 ? -27.188 11.359 -4.613 1 98.5 174 LYS B C 1
ATOM 3476 O O . LYS B 1 174 ? -26.781 11.18 -3.471 1 98.5 174 LYS B O 1
ATOM 3481 N N . VAL B 1 175 ? -26.688 12.273 -5.473 1 98.62 175 VAL B N 1
ATOM 3482 C CA . VAL B 1 175 ? -25.547 13.094 -5.082 1 98.62 175 VAL B CA 1
ATOM 3483 C C . VAL B 1 175 ? -25.922 14.57 -5.145 1 98.62 175 VAL B C 1
ATOM 3485 O O . VAL B 1 175 ? -26.406 15.055 -6.176 1 98.62 175 VAL B O 1
ATOM 3488 N N . ASP B 1 176 ? -25.812 15.266 -4.031 1 98.44 176 ASP B N 1
ATOM 3489 C CA . ASP B 1 176 ? -26 16.719 -3.959 1 98.44 176 ASP B CA 1
ATOM 3490 C C . ASP B 1 176 ? -24.672 17.438 -3.711 1 98.44 176 ASP B C 1
ATOM 3492 O O . ASP B 1 176 ? -23.984 17.141 -2.732 1 98.44 176 ASP B O 1
ATOM 3496 N N . GLN B 1 177 ? -24.328 18.344 -4.625 1 98.31 177 GLN B N 1
ATOM 3497 C CA . GLN B 1 177 ? -23.016 18.984 -4.586 1 98.31 177 GLN B CA 1
ATOM 3498 C C . GLN B 1 177 ? -23.125 20.422 -4.051 1 98.31 177 GLN B C 1
ATOM 3500 O O . GLN B 1 177 ? -24.062 21.141 -4.383 1 98.31 177 GLN B O 1
ATOM 3505 N N . TYR B 1 178 ? -22.234 20.766 -3.262 1 98.12 178 TYR B N 1
ATOM 3506 C CA . TYR B 1 178 ? -22.203 22.094 -2.654 1 98.12 178 TYR B CA 1
ATOM 3507 C C . TYR B 1 178 ? -20.844 22.766 -2.869 1 98.12 178 TYR B C 1
ATOM 3509 O O . TYR B 1 178 ? -19.859 22.094 -3.172 1 98.12 178 TYR B O 1
ATOM 3517 N N . ASP B 1 179 ? -20.719 24.062 -2.592 1 96.69 179 ASP B N 1
ATOM 3518 C CA . ASP B 1 179 ? -19.531 24.844 -2.953 1 96.69 179 ASP B CA 1
ATOM 3519 C C . ASP B 1 179 ? -18.578 24.969 -1.772 1 96.69 179 ASP B C 1
ATOM 3521 O O . ASP B 1 179 ? -17.484 25.516 -1.91 1 96.69 179 ASP B O 1
ATOM 3525 N N . SER B 1 180 ? -19.094 24.5 -0.607 1 95 180 SER B N 1
ATOM 3526 C CA . SER B 1 180 ? -18.219 24.594 0.557 1 95 180 SER B CA 1
ATOM 3527 C C . SER B 1 180 ? -18.484 23.453 1.539 1 95 180 SER B C 1
ATOM 3529 O O . SER B 1 180 ? -19.578 22.875 1.552 1 95 180 SER B O 1
ATOM 3531 N N . VAL B 1 181 ? -17.469 23.234 2.371 1 92.19 181 VAL B N 1
ATOM 3532 C CA . VAL B 1 181 ? -17.562 22.172 3.365 1 92.19 181 VAL B CA 1
ATOM 3533 C C . VAL B 1 181 ? -18.656 22.5 4.383 1 92.19 181 VAL B C 1
ATOM 3535 O O . VAL B 1 181 ? -19.422 21.625 4.793 1 92.19 181 VAL B O 1
ATOM 3538 N N . ASP B 1 182 ? -18.781 23.688 4.746 1 94.38 182 ASP B N 1
ATOM 3539 C CA . ASP B 1 182 ? -19.812 24.125 5.684 1 94.38 182 ASP B CA 1
ATOM 3540 C C . ASP B 1 182 ? -21.203 23.781 5.156 1 94.38 182 ASP B C 1
ATOM 3542 O O . ASP B 1 182 ? -22.062 23.328 5.91 1 94.38 182 ASP B O 1
ATOM 3546 N N . LEU B 1 183 ? -21.375 23.938 3.902 1 97.06 183 LEU B N 1
ATOM 3547 C CA . LEU B 1 183 ? -22.672 23.703 3.299 1 97.06 183 LEU B CA 1
ATOM 3548 C C . LEU B 1 183 ? -22.984 22.219 3.223 1 97.06 183 LEU B C 1
ATOM 3550 O O . LEU B 1 183 ? -24.141 21.812 3.322 1 97.06 183 LEU B O 1
ATOM 3554 N N . ILE B 1 184 ? -21.953 21.422 3.02 1 97.5 184 ILE B N 1
ATOM 3555 C CA . ILE B 1 184 ? -22.203 19.984 2.996 1 97.5 184 ILE B CA 1
ATOM 3556 C C . ILE B 1 184 ? -22.672 19.516 4.375 1 97.5 184 ILE B C 1
ATOM 3558 O O . ILE B 1 184 ? -23.562 18.672 4.488 1 97.5 184 ILE B O 1
ATOM 3562 N N . TYR B 1 185 ? -22.156 20.047 5.441 1 97.62 185 TYR B N 1
ATOM 3563 C CA . TYR B 1 185 ? -22.547 19.688 6.801 1 97.62 185 TYR B CA 1
ATOM 3564 C C . TYR B 1 185 ? -23.938 20.25 7.121 1 97.62 185 TYR B C 1
ATOM 3566 O O . TYR B 1 185 ? -24.719 19.594 7.812 1 97.62 185 TYR B O 1
ATOM 3574 N N . GLN B 1 186 ? -24.219 21.438 6.633 1 97.44 186 GLN B N 1
ATOM 3575 C CA . GLN B 1 186 ? -25.547 22.031 6.844 1 97.44 186 GLN B CA 1
ATOM 3576 C C . GLN B 1 186 ? -26.641 21.203 6.176 1 97.44 186 GLN B C 1
ATOM 3578 O O . GLN B 1 186 ? -27.734 21.062 6.715 1 97.44 186 GLN B O 1
ATOM 3583 N N . ALA B 1 187 ? -26.328 20.703 5 1 98.25 187 ALA B N 1
ATOM 3584 C CA . ALA B 1 187 ? -27.266 19.828 4.316 1 98.25 187 ALA B CA 1
ATOM 3585 C C . ALA B 1 187 ? -27.609 18.609 5.16 1 98.25 187 ALA B C 1
ATOM 3587 O O . ALA B 1 187 ? -28.766 18.188 5.234 1 98.25 187 ALA B O 1
ATOM 3588 N N . LEU B 1 188 ? -26.625 18.062 5.797 1 98.31 188 LEU B N 1
ATOM 3589 C CA . LEU B 1 188 ? -26.844 16.938 6.691 1 98.31 188 LEU B CA 1
ATOM 3590 C C . LEU B 1 188 ? -27.641 17.344 7.918 1 98.31 188 LEU B C 1
ATOM 3592 O O . LEU B 1 188 ? -28.609 16.688 8.289 1 98.31 188 LEU B O 1
ATOM 3596 N N . GLU B 1 189 ? -27.281 18.469 8.477 1 96.75 189 GLU B N 1
ATOM 3597 C CA . GLU B 1 189 ? -27.938 18.969 9.688 1 96.75 189 GLU B CA 1
ATOM 3598 C C . GLU B 1 189 ? -29.422 19.219 9.445 1 96.75 189 GLU B C 1
ATOM 3600 O O . GLU B 1 189 ? -30.266 18.922 10.297 1 96.75 189 GLU B O 1
ATOM 3605 N N . SER B 1 190 ? -29.766 19.703 8.32 1 96.44 190 SER B N 1
ATOM 3606 C CA . SER B 1 190 ? -31.141 20.078 8 1 96.44 190 SER B CA 1
ATOM 3607 C C . SER B 1 190 ? -31.953 18.875 7.531 1 96.44 190 SER B C 1
ATOM 3609 O O . SER B 1 190 ? -33.156 18.984 7.336 1 96.44 190 SER B O 1
ATOM 3611 N N . GLY B 1 191 ? -31.234 17.797 7.219 1 96.19 191 GLY B N 1
ATOM 3612 C CA . GLY B 1 191 ? -31.938 16.609 6.77 1 96.19 191 GLY B CA 1
ATOM 3613 C C . GLY B 1 191 ? -32.094 16.531 5.258 1 96.19 191 GLY B C 1
ATOM 3614 O O . GLY B 1 191 ? -32.719 15.609 4.734 1 96.19 191 GLY B O 1
ATOM 3615 N N . ARG B 1 192 ? -31.5 17.453 4.566 1 97.12 192 ARG B N 1
ATOM 3616 C CA . ARG B 1 192 ? -31.531 17.438 3.105 1 97.12 192 ARG B CA 1
ATOM 3617 C C . ARG B 1 192 ? -30.703 16.281 2.553 1 97.12 192 ARG B C 1
ATOM 3619 O O . ARG B 1 192 ? -30.953 15.805 1.446 1 97.12 192 ARG B O 1
ATOM 3626 N N . SER B 1 193 ? -29.719 15.898 3.258 1 98.5 193 SER B N 1
ATOM 3627 C CA . SER B 1 193 ? -28.922 14.719 2.912 1 98.5 193 SER B CA 1
ATOM 3628 C C . SER B 1 193 ? -28.891 13.719 4.062 1 98.5 193 SER B C 1
ATOM 3630 O O . SER B 1 193 ? -29.078 14.094 5.223 1 98.5 193 SER B O 1
ATOM 3632 N N . ALA B 1 194 ? -28.734 12.5 3.662 1 98.5 194 ALA B N 1
ATOM 3633 C CA . ALA B 1 194 ? -28.672 11.43 4.652 1 98.5 194 ALA B CA 1
ATOM 3634 C C . ALA B 1 194 ? -27.281 11.312 5.258 1 98.5 194 ALA B C 1
ATOM 3636 O O . ALA B 1 194 ? -27.125 10.828 6.379 1 98.5 194 ALA B O 1
ATOM 3637 N N . ALA B 1 195 ? -26.297 11.719 4.508 1 98.75 195 ALA B N 1
ATOM 3638 C CA . ALA B 1 195 ? -24.906 11.695 4.93 1 98.75 195 ALA B CA 1
ATOM 3639 C C . ALA B 1 195 ? -24.078 12.742 4.18 1 98.75 195 ALA B C 1
ATOM 3641 O O . ALA B 1 195 ? -24.484 13.188 3.102 1 98.75 195 ALA B O 1
ATOM 3642 N N . ALA B 1 196 ? -23.031 13.172 4.77 1 98.69 196 ALA B N 1
ATOM 3643 C CA . ALA B 1 196 ? -22.031 14.008 4.121 1 98.69 196 ALA B CA 1
ATOM 3644 C C . ALA B 1 196 ? -20.781 13.195 3.789 1 98.69 196 ALA B C 1
ATOM 3646 O O . ALA B 1 196 ? -20.297 12.414 4.617 1 98.69 196 ALA B O 1
ATOM 3647 N N . ALA B 1 197 ? -20.297 13.352 2.545 1 98.44 197 ALA B N 1
ATOM 3648 C CA . ALA B 1 197 ? -19.094 12.633 2.121 1 98.44 197 ALA B CA 1
ATOM 3649 C C . ALA B 1 197 ? -17.938 13.602 1.873 1 98.44 197 ALA B C 1
ATOM 3651 O O . ALA B 1 197 ? -18.078 14.562 1.108 1 98.44 197 ALA B O 1
ATOM 3652 N N . THR B 1 198 ? -16.844 13.445 2.504 1 97.12 198 THR B N 1
ATOM 3653 C CA . THR B 1 198 ? -15.57 14.141 2.281 1 97.12 198 THR B CA 1
ATOM 3654 C C . THR B 1 198 ? -14.422 13.375 2.932 1 97.12 198 THR B C 1
ATOM 3656 O O . THR B 1 198 ? -14.562 12.211 3.293 1 97.12 198 THR B O 1
ATOM 3659 N N . ASP B 1 199 ? -13.227 13.953 2.98 1 96.62 199 ASP B N 1
ATOM 3660 C CA . ASP B 1 199 ? -12.078 13.305 3.613 1 96.62 199 ASP B CA 1
ATOM 3661 C C . ASP B 1 199 ? -12.43 12.828 5.02 1 96.62 199 ASP B C 1
ATOM 3663 O O . ASP B 1 199 ? -12.961 13.594 5.828 1 96.62 199 ASP B O 1
ATOM 3667 N N . GLN B 1 200 ? -12.125 11.609 5.277 1 97.06 200 GLN B N 1
ATOM 3668 C CA . GLN B 1 200 ? -12.492 11.023 6.562 1 97.06 200 GLN B CA 1
ATOM 3669 C C . GLN B 1 200 ? -11.82 11.766 7.719 1 97.06 200 GLN B C 1
ATOM 3671 O O . GLN B 1 200 ? -12.398 11.891 8.797 1 97.06 200 GLN B O 1
ATOM 3676 N N . SER B 1 201 ? -10.609 12.281 7.547 1 97.31 201 SER B N 1
ATOM 3677 C CA . SER B 1 201 ? -9.945 13.047 8.586 1 97.31 201 SER B CA 1
ATOM 3678 C C . SER B 1 201 ? -10.727 14.312 8.938 1 97.31 201 SER B C 1
ATOM 3680 O O . SER B 1 201 ? -10.82 14.688 10.102 1 97.31 201 SER B O 1
ATOM 3682 N N . SER B 1 202 ? -11.258 14.938 7.918 1 96.62 202 SER B N 1
ATOM 3683 C CA . SER B 1 202 ? -12.078 16.125 8.133 1 96.62 202 SER B CA 1
ATOM 3684 C C . SER B 1 202 ? -13.352 15.781 8.898 1 96.62 202 SER B C 1
ATOM 3686 O O . SER B 1 202 ? -13.758 16.516 9.805 1 96.62 202 SER B O 1
ATOM 3688 N N . LEU B 1 203 ? -13.992 14.68 8.523 1 97.94 203 LEU B N 1
ATOM 3689 C CA . LEU B 1 203 ? -15.188 14.227 9.227 1 97.94 203 LEU B CA 1
ATOM 3690 C C . LEU B 1 203 ? -14.875 13.922 10.688 1 97.94 203 LEU B C 1
ATOM 3692 O O . LEU B 1 203 ? -15.617 14.328 11.586 1 97.94 203 LEU B O 1
ATOM 3696 N N . ALA B 1 204 ? -13.766 13.234 10.93 1 97.69 204 ALA B N 1
ATOM 3697 C CA . ALA B 1 204 ? -13.352 12.891 12.297 1 97.69 204 ALA B CA 1
ATOM 3698 C C . ALA B 1 204 ? -13.125 14.148 13.125 1 97.69 204 ALA B C 1
ATOM 3700 O O . ALA B 1 204 ? -13.57 14.234 14.273 1 97.69 204 ALA B O 1
ATOM 3701 N N . TRP B 1 205 ? -12.453 15.094 12.547 1 97.56 205 TRP B N 1
ATOM 3702 C CA . TRP B 1 205 ? -12.195 16.344 13.242 1 97.56 205 TRP B CA 1
ATOM 3703 C C . TRP B 1 205 ? -13.5 17.062 13.57 1 97.56 205 TRP B C 1
ATOM 3705 O O . TRP B 1 205 ? -13.68 17.547 14.688 1 97.56 205 TRP B O 1
ATOM 3715 N N . TYR B 1 206 ? -14.406 17.109 12.602 1 97.44 206 TYR B N 1
ATOM 3716 C CA . TYR B 1 206 ? -15.703 17.75 12.812 1 97.44 206 TYR B CA 1
ATOM 3717 C C . TYR B 1 206 ? -16.469 17.078 13.953 1 97.44 206 TYR B C 1
ATOM 3719 O O . TYR B 1 206 ? -17.062 17.75 14.789 1 97.44 206 TYR B O 1
ATOM 3727 N N . MET B 1 207 ? -16.422 15.852 13.992 1 97.56 207 MET B N 1
ATOM 3728 C CA . MET B 1 207 ? -17.109 15.102 15.047 1 97.56 207 MET B CA 1
ATOM 3729 C C . MET B 1 207 ? -16.469 15.375 16.406 1 97.56 207 MET B C 1
ATOM 3731 O O . MET B 1 207 ? -17.156 15.438 17.422 1 97.56 207 MET B O 1
ATOM 3735 N N . THR B 1 208 ? -15.156 15.484 16.422 1 96.94 208 THR B N 1
ATOM 3736 C CA . THR B 1 208 ? -14.469 15.82 17.672 1 96.94 208 THR B CA 1
ATOM 3737 C C . THR B 1 208 ? -14.914 17.188 18.172 1 96.94 208 THR B C 1
ATOM 3739 O O . THR B 1 208 ? -14.992 17.422 19.375 1 96.94 208 THR B O 1
ATOM 3742 N N . GLN B 1 209 ? -15.188 18.078 17.25 1 96.19 209 GLN B N 1
ATOM 3743 C CA . GLN B 1 209 ? -15.602 19.438 17.594 1 96.19 209 GLN B CA 1
ATOM 3744 C C . GLN B 1 209 ? -17.078 19.469 18 1 96.19 209 GLN B C 1
ATOM 3746 O O . GLN B 1 209 ? -17.547 20.453 18.578 1 96.19 209 GLN B O 1
ATOM 3751 N N . ASN B 1 210 ? -17.828 18.453 17.641 1 96.81 210 ASN B N 1
ATOM 3752 C CA . ASN B 1 210 ? -19.266 18.359 17.891 1 96.81 210 ASN B CA 1
ATOM 3753 C C . ASN B 1 210 ? -19.641 17.031 18.531 1 96.81 210 ASN B C 1
ATOM 3755 O O . ASN B 1 210 ? -20.375 16.234 17.938 1 96.81 210 ASN B O 1
ATOM 3759 N N . PRO B 1 211 ? -19.203 16.828 19.766 1 96.44 211 PRO B N 1
ATOM 3760 C CA . PRO B 1 211 ? -19.359 15.516 20.391 1 96.44 211 PRO B CA 1
ATOM 3761 C C . PRO B 1 211 ? -20.812 15.094 20.516 1 96.44 211 PRO B C 1
ATOM 3763 O O . PRO B 1 211 ? -21.672 15.898 20.906 1 96.44 211 PRO B O 1
ATOM 3766 N N . GLY B 1 212 ? -21.062 13.891 20.062 1 96.69 212 GLY B N 1
ATOM 3767 C CA . GLY B 1 212 ? -22.359 13.258 20.266 1 96.69 212 GLY B CA 1
ATOM 3768 C C . GLY B 1 212 ? -23.359 13.602 19.188 1 96.69 212 GLY B C 1
ATOM 3769 O O . GLY B 1 212 ? -24.469 13.062 19.172 1 96.69 212 GLY B O 1
ATOM 3770 N N . ARG B 1 213 ? -23.062 14.461 18.266 1 97.25 213 ARG B N 1
ATOM 3771 C CA . ARG B 1 213 ? -24.031 14.961 17.297 1 97.25 213 ARG B CA 1
ATOM 3772 C C . ARG B 1 213 ? -24 14.148 16 1 97.25 213 ARG B C 1
ATOM 3774 O O . ARG B 1 213 ? -25 14.055 15.297 1 97.25 213 ARG B O 1
ATOM 3781 N N . TYR B 1 214 ? -22.844 13.633 15.734 1 98.19 214 TYR B N 1
ATOM 3782 C CA . TYR B 1 214 ? -22.641 12.906 14.477 1 98.19 214 TYR B CA 1
ATOM 3783 C C . TYR B 1 214 ? -21.953 11.57 14.727 1 98.19 214 TYR B C 1
ATOM 3785 O O . TYR B 1 214 ? -21.469 11.312 15.828 1 98.19 214 TYR B O 1
ATOM 3793 N N . LYS B 1 215 ? -22 10.719 13.695 1 97.5 215 LYS B N 1
ATOM 3794 C CA . LYS B 1 215 ? -21.297 9.445 13.766 1 97.5 215 LYS B CA 1
ATOM 3795 C C . LYS B 1 215 ? -20.75 9.047 12.398 1 97.5 215 LYS B C 1
ATOM 3797 O O . LYS B 1 215 ? -21.281 9.453 11.367 1 97.5 215 LYS B O 1
ATOM 3802 N N . ASP B 1 216 ? -19.672 8.344 12.398 1 97.62 216 ASP B N 1
ATOM 3803 C CA . ASP B 1 216 ? -19.078 7.758 11.211 1 97.62 216 ASP B CA 1
ATOM 3804 C C . ASP B 1 216 ? -19.891 6.574 10.703 1 97.62 216 ASP B C 1
ATOM 3806 O O . ASP B 1 216 ? -20.359 5.75 11.492 1 97.62 216 ASP B O 1
ATOM 3810 N N . ALA B 1 217 ? -20.062 6.465 9.391 1 98.12 217 ALA B N 1
ATOM 3811 C CA . ALA B 1 217 ? -20.891 5.402 8.82 1 98.12 217 ALA B CA 1
ATOM 3812 C C . ALA B 1 217 ? -20.156 4.066 8.852 1 98.12 217 ALA B C 1
ATOM 3814 O O . ALA B 1 217 ? -20.766 3.014 8.648 1 98.12 217 ALA B O 1
ATOM 3815 N N . GLY B 1 218 ? -18.891 4.086 9.023 1 96.38 218 GLY B N 1
ATOM 3816 C CA . GLY B 1 218 ? -18.156 2.852 9.234 1 96.38 218 GLY B CA 1
ATOM 3817 C C . GLY B 1 218 ? -17.531 2.301 7.961 1 96.38 218 GLY B C 1
ATOM 3818 O O . GLY B 1 218 ? -17.25 1.106 7.875 1 96.38 218 GLY B O 1
ATOM 3819 N N . TYR B 1 219 ? -17.359 3.139 6.949 1 96.44 219 TYR B N 1
ATOM 3820 C CA . TYR B 1 219 ? -16.766 2.721 5.68 1 96.44 219 TYR B CA 1
ATOM 3821 C C . TYR B 1 219 ? -15.914 3.834 5.078 1 96.44 219 TYR B C 1
ATOM 3823 O O . TYR B 1 219 ? -16.312 5.004 5.105 1 96.44 219 TYR B O 1
ATOM 3831 N N . GLY B 1 220 ? -14.75 3.506 4.605 1 96.56 220 GLY B N 1
ATOM 3832 C CA . GLY B 1 220 ? -13.859 4.41 3.898 1 96.56 220 GLY B CA 1
ATOM 3833 C C . GLY B 1 220 ? -13.398 3.861 2.562 1 96.56 220 GLY B C 1
ATOM 3834 O O . GLY B 1 220 ? -13.227 2.65 2.406 1 96.56 220 GLY B O 1
ATOM 3835 N N . TRP B 1 221 ? -13.25 4.723 1.563 1 96.19 221 TRP B N 1
ATOM 3836 C CA . TRP B 1 221 ? -12.781 4.312 0.243 1 96.19 221 TRP B CA 1
ATOM 3837 C C . TRP B 1 221 ? -11.891 5.383 -0.378 1 96.19 221 TRP B C 1
ATOM 3839 O O . TRP B 1 221 ? -11.664 6.438 0.222 1 96.19 221 TRP B O 1
ATOM 3849 N N . ASN B 1 222 ? -11.273 5.039 -1.532 1 95.19 222 ASN B N 1
ATOM 3850 C CA . ASN B 1 222 ? -10.32 5.93 -2.191 1 95.19 222 ASN B CA 1
ATOM 3851 C C . ASN B 1 222 ? -9.133 6.246 -1.293 1 95.19 222 ASN B C 1
ATOM 3853 O O . ASN B 1 222 ? -8.867 7.41 -0.989 1 95.19 222 ASN B O 1
ATOM 3857 N N . PRO B 1 223 ? -8.453 5.227 -0.947 1 96.62 223 PRO B N 1
ATOM 3858 C CA . PRO B 1 223 ? -7.344 5.445 -0.02 1 96.62 223 PRO B CA 1
ATOM 3859 C C . PRO B 1 223 ? -6.246 6.32 -0.615 1 96.62 223 PRO B C 1
ATOM 3861 O O . PRO B 1 223 ? -5.965 6.234 -1.813 1 96.62 223 PRO B O 1
ATOM 3864 N N . GLN B 1 224 ? -5.652 7.145 0.251 1 96.38 224 GLN B N 1
ATOM 3865 C CA . GLN B 1 224 ? -4.492 7.984 -0.022 1 96.38 224 GLN B CA 1
ATOM 3866 C C . GLN B 1 224 ? -3.496 7.941 1.133 1 96.38 224 GLN B C 1
ATOM 3868 O O . GLN B 1 224 ? -3.891 7.926 2.301 1 96.38 224 GLN B O 1
ATOM 3873 N N . THR B 1 225 ? -2.213 8.055 0.772 1 97.56 225 THR B N 1
ATOM 3874 C CA . THR B 1 225 ? -1.167 8.016 1.789 1 97.56 225 THR B CA 1
ATOM 3875 C C . THR B 1 225 ? -0.639 9.422 2.07 1 97.56 225 THR B C 1
ATOM 3877 O O . THR B 1 225 ? -0.387 10.195 1.143 1 97.56 225 THR B O 1
ATOM 3880 N N . TYR B 1 226 ? -0.583 9.734 3.33 1 98.38 226 TYR B N 1
ATOM 3881 C CA . TYR B 1 226 ? 0.138 10.938 3.729 1 98.38 226 TYR B CA 1
ATOM 3882 C C . TYR B 1 226 ? 1.484 10.586 4.352 1 98.38 226 TYR B C 1
ATOM 3884 O O . TYR B 1 226 ? 1.561 9.742 5.242 1 98.38 226 TYR B O 1
ATOM 3892 N N . ALA B 1 227 ? 2.471 11.188 3.822 1 98.75 227 ALA B N 1
ATOM 3893 C CA . ALA B 1 227 ? 3.842 11.023 4.297 1 98.75 227 ALA B CA 1
ATOM 3894 C C . ALA B 1 227 ? 4.578 12.359 4.305 1 98.75 227 ALA B C 1
ATOM 3896 O O . ALA B 1 227 ? 4.129 13.328 3.689 1 98.75 227 ALA B O 1
ATOM 3897 N N . CYS B 1 228 ? 5.684 12.445 5.059 1 98.88 228 CYS B N 1
ATOM 3898 C CA . CYS B 1 228 ? 6.605 13.562 4.902 1 98.88 228 CYS B CA 1
ATOM 3899 C C . CYS B 1 228 ? 7.477 13.383 3.664 1 98.88 228 CYS B C 1
ATOM 3901 O O . CYS B 1 228 ? 7.57 12.281 3.119 1 98.88 228 CYS B O 1
ATOM 3903 N N . GLY B 1 229 ? 8 14.469 3.215 1 98.81 229 GLY B N 1
ATOM 3904 C CA . GLY B 1 229 ? 8.914 14.461 2.084 1 98.81 229 GLY B CA 1
ATOM 3905 C C . GLY B 1 229 ? 10.281 15.039 2.414 1 98.81 229 GLY B C 1
ATOM 3906 O O . GLY B 1 229 ? 10.383 16.016 3.158 1 98.81 229 GLY B O 1
ATOM 3907 N N . VAL B 1 230 ? 11.344 14.461 1.88 1 98.81 230 VAL B N 1
ATOM 3908 C CA . VAL B 1 230 ? 12.703 14.969 1.998 1 98.81 230 VAL B CA 1
ATOM 3909 C C . VAL B 1 230 ? 13.375 14.977 0.625 1 98.81 230 VAL B C 1
ATOM 3911 O O . VAL B 1 230 ? 12.852 14.398 -0.33 1 98.81 230 VAL B O 1
ATOM 3914 N N . LYS B 1 231 ? 14.461 15.695 0.589 1 97.94 231 LYS B N 1
ATOM 3915 C CA . LYS B 1 231 ? 15.219 15.711 -0.658 1 97.94 231 LYS B CA 1
ATOM 3916 C C . LYS B 1 231 ? 15.734 14.32 -1.007 1 97.94 231 LYS B C 1
ATOM 3918 O O . LYS B 1 231 ? 16.172 13.578 -0.126 1 97.94 231 LYS B O 1
ATOM 3923 N N . ARG B 1 232 ? 15.727 13.977 -2.281 1 96.12 232 ARG B N 1
ATOM 3924 C CA . ARG B 1 232 ? 16.328 12.719 -2.73 1 96.12 232 ARG B CA 1
ATOM 3925 C C . ARG B 1 232 ? 17.828 12.711 -2.494 1 96.12 232 ARG B C 1
ATOM 3927 O O . ARG B 1 232 ? 18.453 13.773 -2.363 1 96.12 232 ARG B O 1
ATOM 3934 N N . GLY B 1 233 ? 18.406 11.445 -2.43 1 94.19 233 GLY B N 1
ATOM 3935 C CA . GLY B 1 233 ? 19.859 11.312 -2.514 1 94.19 233 GLY B CA 1
ATOM 3936 C C . GLY B 1 233 ? 20.516 11.164 -1.16 1 94.19 233 GLY B C 1
ATOM 3937 O O . GLY B 1 233 ? 21.734 10.93 -1.079 1 94.19 233 GLY B O 1
ATOM 3938 N N . ASP B 1 234 ? 19.766 11.328 -0.135 1 94.5 234 ASP B N 1
ATOM 3939 C CA . ASP B 1 234 ? 20.344 11.172 1.197 1 94.5 234 ASP B CA 1
ATOM 3940 C C . ASP B 1 234 ? 19.625 10.07 1.977 1 94.5 234 ASP B C 1
ATOM 3942 O O . ASP B 1 234 ? 18.734 10.352 2.771 1 94.5 234 ASP B O 1
ATOM 3946 N N . GLN B 1 235 ? 20.141 8.914 1.804 1 95.06 235 GLN B N 1
ATOM 3947 C CA . GLN B 1 235 ? 19.484 7.754 2.389 1 95.06 235 GLN B CA 1
ATOM 3948 C C . GLN B 1 235 ? 19.625 7.754 3.908 1 95.06 235 GLN B C 1
ATOM 3950 O O . GLN B 1 235 ? 18.734 7.273 4.613 1 95.06 235 GLN B O 1
ATOM 3955 N N . ASP B 1 236 ? 20.656 8.242 4.422 1 96.5 236 ASP B N 1
ATOM 3956 C CA . ASP B 1 236 ? 20.828 8.305 5.871 1 96.5 236 ASP B CA 1
ATOM 3957 C C . ASP B 1 236 ? 19.734 9.164 6.516 1 96.5 236 ASP B C 1
ATOM 3959 O O . ASP B 1 236 ? 19.156 8.781 7.535 1 96.5 236 ASP B O 1
ATOM 3963 N N . TRP B 1 237 ? 19.516 10.312 5.895 1 98.19 237 TRP B N 1
ATOM 3964 C CA . TRP B 1 237 ? 18.484 11.211 6.391 1 98.19 237 TRP B CA 1
ATOM 3965 C C . TRP B 1 237 ? 17.109 10.555 6.316 1 98.19 237 TRP B C 1
ATOM 3967 O O . TRP B 1 237 ? 16.375 10.539 7.305 1 98.19 237 TRP B O 1
ATOM 3977 N N . LEU B 1 238 ? 16.797 9.977 5.191 1 98.5 238 LEU B N 1
ATOM 3978 C CA . LEU B 1 238 ? 15.516 9.297 5.012 1 98.5 238 LEU B CA 1
ATOM 3979 C C . LEU B 1 238 ? 15.359 8.164 6.016 1 98.5 238 LEU B C 1
ATOM 3981 O O . LEU B 1 238 ? 14.297 8.016 6.629 1 98.5 238 LEU B O 1
ATOM 3985 N N . ASN B 1 239 ? 16.406 7.383 6.246 1 97.94 239 ASN B N 1
ATOM 3986 C CA . ASN B 1 239 ? 16.359 6.277 7.195 1 97.94 239 ASN B CA 1
ATOM 3987 C C . ASN B 1 239 ? 16.109 6.766 8.617 1 97.94 239 ASN B C 1
ATOM 3989 O O . ASN B 1 239 ? 15.352 6.148 9.367 1 97.94 239 ASN B O 1
ATOM 3993 N N . PHE B 1 240 ? 16.797 7.828 8.953 1 98.56 240 PHE B N 1
ATOM 3994 C CA . PHE B 1 240 ? 16.609 8.367 10.297 1 98.56 240 PHE B CA 1
ATOM 3995 C C . PHE B 1 240 ? 15.156 8.781 10.523 1 98.56 240 PHE B C 1
ATOM 3997 O O . PHE B 1 240 ? 14.547 8.398 11.523 1 98.56 240 PHE B O 1
ATOM 4004 N N . VAL B 1 241 ? 14.57 9.547 9.555 1 98.88 241 VAL B N 1
ATOM 4005 C CA . VAL B 1 241 ? 13.203 10.039 9.695 1 98.88 241 VAL B CA 1
ATOM 4006 C C . VAL B 1 241 ? 12.234 8.859 9.734 1 98.88 241 VAL B C 1
ATOM 4008 O O . VAL B 1 241 ? 11.305 8.836 10.547 1 98.88 241 VAL B O 1
ATOM 4011 N N . ASN B 1 242 ? 12.469 7.879 8.859 1 98.5 242 ASN B N 1
ATOM 4012 C CA . ASN B 1 242 ? 11.641 6.676 8.859 1 98.5 242 ASN B CA 1
ATOM 4013 C C . ASN B 1 242 ? 11.664 5.98 10.219 1 98.5 242 ASN B C 1
ATOM 4015 O O . ASN B 1 242 ? 10.633 5.504 10.695 1 98.5 242 ASN B O 1
ATOM 4019 N N . THR B 1 243 ? 12.797 5.906 10.812 1 98.44 243 THR B N 1
ATOM 4020 C CA . THR B 1 243 ? 12.93 5.277 12.117 1 98.44 243 THR B CA 1
ATOM 4021 C C . THR B 1 243 ? 12.133 6.047 13.172 1 98.44 243 THR B C 1
ATOM 4023 O O . THR B 1 243 ? 11.406 5.445 13.961 1 98.44 243 THR B O 1
ATOM 4026 N N . ALA B 1 244 ? 12.258 7.371 13.148 1 98.69 244 ALA B N 1
ATOM 4027 C CA . ALA B 1 244 ? 11.531 8.203 14.102 1 98.69 244 ALA B CA 1
ATOM 4028 C C . ALA B 1 244 ? 10.023 8 13.969 1 98.69 244 ALA B C 1
ATOM 4030 O O . ALA B 1 244 ? 9.328 7.816 14.969 1 98.69 244 ALA B O 1
ATOM 4031 N N . LEU B 1 245 ? 9.516 8.008 12.758 1 98.44 245 LEU B N 1
ATOM 4032 C CA . LEU B 1 245 ? 8.086 7.852 12.516 1 98.44 245 LEU B CA 1
ATOM 4033 C C . LEU B 1 245 ? 7.629 6.434 12.844 1 98.44 245 LEU B C 1
ATOM 4035 O O . LEU B 1 245 ? 6.547 6.242 13.406 1 98.44 245 LEU B O 1
ATOM 4039 N N . HIS B 1 246 ? 8.438 5.477 12.469 1 97.56 246 HIS B N 1
ATOM 4040 C CA . HIS B 1 246 ? 8.117 4.09 12.789 1 97.56 246 HIS B CA 1
ATOM 4041 C C . HIS B 1 246 ? 7.973 3.887 14.289 1 97.56 246 HIS B C 1
ATOM 4043 O O . HIS B 1 246 ? 6.992 3.295 14.75 1 97.56 246 HIS B O 1
ATOM 4049 N N . GLU B 1 247 ? 8.891 4.367 15.062 1 96.88 247 GLU B N 1
ATOM 4050 C CA . GLU B 1 247 ? 8.867 4.207 16.516 1 96.88 247 GLU B CA 1
ATOM 4051 C C . GLU B 1 247 ? 7.707 4.988 17.141 1 96.88 247 GLU B C 1
ATOM 4053 O O . GLU B 1 247 ? 7.168 4.594 18.172 1 96.88 247 GLU B O 1
ATOM 4058 N N . ALA B 1 248 ? 7.312 6.055 16.484 1 97.5 248 ALA B N 1
ATOM 4059 C CA . ALA B 1 248 ? 6.141 6.797 16.938 1 97.5 248 ALA B CA 1
ATOM 4060 C C . ALA B 1 248 ? 4.867 5.969 16.781 1 97.5 248 ALA B C 1
ATOM 4062 O O . ALA B 1 248 ? 3.928 6.105 17.562 1 97.5 248 ALA B O 1
ATOM 4063 N N . MET B 1 249 ? 4.812 5.078 15.812 1 96.69 249 MET B N 1
ATOM 4064 C CA . MET B 1 249 ? 3.578 4.359 15.508 1 96.69 249 MET B CA 1
ATOM 4065 C C . MET B 1 249 ? 3.574 2.982 16.156 1 96.69 249 MET B C 1
ATOM 4067 O O . MET B 1 249 ? 2.512 2.439 16.469 1 96.69 249 MET B O 1
ATOM 4071 N N . THR B 1 250 ? 4.848 2.441 16.453 1 96.12 250 THR B N 1
ATOM 4072 C CA . THR B 1 250 ? 4.848 1.055 16.891 1 96.12 250 THR B CA 1
ATOM 4073 C C . THR B 1 250 ? 5.793 0.87 18.078 1 96.12 250 THR B C 1
ATOM 4075 O O . THR B 1 250 ? 5.867 -0.216 18.656 1 96.12 250 THR B O 1
ATOM 4078 N N . GLY B 1 251 ? 6.512 1.894 18.469 1 95.5 251 GLY B N 1
ATOM 4079 C CA . GLY B 1 251 ? 7.598 1.688 19.406 1 95.5 251 GLY B CA 1
ATOM 4080 C C . GLY B 1 251 ? 7.566 2.658 20.578 1 95.5 251 GLY B C 1
ATOM 4081 O O . GLY B 1 251 ? 6.5 2.943 21.125 1 95.5 251 GLY B O 1
ATOM 4082 N N . VAL B 1 252 ? 8.758 3.174 20.938 1 96.19 252 VAL B N 1
ATOM 4083 C CA . VAL B 1 252 ? 9.016 3.85 22.219 1 96.19 252 VAL B CA 1
ATOM 4084 C C . VAL B 1 252 ? 8.234 5.164 22.266 1 96.19 252 VAL B C 1
ATOM 4086 O O . VAL B 1 252 ? 7.926 5.668 23.344 1 96.19 252 VAL B O 1
ATOM 4089 N N . GLU B 1 253 ? 7.859 5.68 21.141 1 96.56 253 GLU B N 1
ATOM 4090 C CA . GLU B 1 253 ? 7.184 6.973 21.109 1 96.56 253 GLU B CA 1
ATOM 4091 C C . GLU B 1 253 ? 5.699 6.812 20.797 1 96.56 253 GLU B C 1
ATOM 4093 O O . GLU B 1 253 ? 5.023 7.781 20.438 1 96.56 253 GLU B O 1
ATOM 4098 N N . PHE B 1 254 ? 5.152 5.648 20.953 1 97.5 254 PHE B N 1
ATOM 4099 C CA . PHE B 1 254 ? 3.783 5.336 20.547 1 97.5 254 PHE B CA 1
ATOM 4100 C C . PHE B 1 254 ? 2.789 6.203 21.312 1 97.5 254 PHE B C 1
ATOM 4102 O O . PHE B 1 254 ? 1.808 6.68 20.734 1 97.5 254 PHE B O 1
ATOM 4109 N N . ASP B 1 255 ? 2.984 6.445 22.578 1 97.56 255 ASP B N 1
ATOM 4110 C CA . ASP B 1 255 ? 2.033 7.168 23.422 1 97.56 255 ASP B CA 1
ATOM 4111 C C . ASP B 1 255 ? 1.79 8.578 22.891 1 97.56 255 ASP B C 1
ATOM 4113 O O . ASP B 1 255 ? 0.659 9.07 22.906 1 97.56 255 ASP B O 1
ATOM 4117 N N . PHE B 1 256 ? 2.855 9.188 22.453 1 97.88 256 PHE B N 1
ATOM 4118 C CA . PHE B 1 256 ? 2.697 10.531 21.922 1 97.88 256 PHE B CA 1
ATOM 4119 C C . PHE B 1 256 ? 1.855 10.516 20.641 1 97.88 256 PHE B C 1
ATOM 4121 O O . PHE B 1 256 ? 0.933 11.32 20.5 1 97.88 256 PHE B O 1
ATOM 4128 N N . TYR B 1 257 ? 2.174 9.656 19.734 1 98.31 257 TYR B N 1
ATOM 4129 C CA . TYR B 1 257 ? 1.416 9.523 18.484 1 98.31 257 TYR B CA 1
ATOM 4130 C C . TYR B 1 257 ? -0.047 9.211 18.781 1 98.31 257 TYR B C 1
ATOM 4132 O O . TYR B 1 257 ? -0.946 9.828 18.203 1 98.31 257 TYR B O 1
ATOM 4140 N N . ALA B 1 258 ? -0.291 8.312 19.656 1 98.12 258 ALA B N 1
ATOM 4141 C CA . ALA B 1 258 ? -1.648 7.891 20 1 98.12 258 ALA B CA 1
ATOM 4142 C C . ALA B 1 258 ? -2.439 9.047 20.609 1 98.12 258 ALA B C 1
ATOM 4144 O O . ALA B 1 258 ? -3.615 9.234 20.297 1 98.12 258 ALA B O 1
ATOM 4145 N N . LYS B 1 259 ? -1.831 9.766 21.469 1 98.5 259 LYS B N 1
ATOM 4146 C CA . LYS B 1 259 ? -2.484 10.922 22.078 1 98.5 259 LYS B CA 1
ATOM 4147 C C . LYS B 1 259 ? -2.836 11.961 21.016 1 98.5 259 LYS B C 1
ATOM 4149 O O . LYS B 1 259 ? -3.934 12.523 21.031 1 98.5 259 LYS B O 1
ATOM 4154 N N . SER B 1 260 ? -1.878 12.234 20.172 1 98.56 260 SER B N 1
ATOM 4155 C CA . SER B 1 260 ? -2.123 13.164 19.078 1 98.56 260 SER B CA 1
ATOM 4156 C C . SER B 1 260 ? -3.275 12.688 18.188 1 98.56 260 SER B C 1
ATOM 4158 O O . SER B 1 260 ? -4.172 13.461 17.859 1 98.56 260 SER B O 1
ATOM 4160 N N . TYR B 1 261 ? -3.27 11.398 17.812 1 98.31 261 TYR B N 1
ATOM 4161 C CA . TYR B 1 261 ? -4.305 10.789 16.984 1 98.31 261 TYR B CA 1
ATOM 4162 C C . TYR B 1 261 ? -5.68 10.969 17.609 1 98.31 261 TYR B C 1
ATOM 4164 O O . TYR B 1 261 ? -6.641 11.336 16.938 1 98.31 261 TYR B O 1
ATOM 4172 N N . LYS B 1 262 ? -5.766 10.734 18.875 1 98.12 262 LYS B N 1
ATOM 4173 C CA . LYS B 1 262 ? -7.023 10.906 19.594 1 98.12 262 LYS B CA 1
ATOM 4174 C C . LYS B 1 262 ? -7.457 12.367 19.609 1 98.12 262 LYS B C 1
ATOM 4176 O O . LYS B 1 262 ? -8.633 12.672 19.406 1 98.12 262 LYS B O 1
ATOM 4181 N N . THR B 1 263 ? -6.504 13.227 19.859 1 98.12 263 THR B N 1
ATOM 4182 C CA . THR B 1 263 ? -6.801 14.648 19.953 1 98.12 263 THR B CA 1
ATOM 4183 C C . THR B 1 263 ? -7.414 15.148 18.641 1 98.12 263 THR B C 1
ATOM 4185 O O . THR B 1 263 ? -8.422 15.859 18.672 1 98.12 263 THR B O 1
ATOM 4188 N N . TRP B 1 264 ? -6.871 14.703 17.547 1 98.25 264 TRP B N 1
ATOM 4189 C CA . TRP B 1 264 ? -7.227 15.344 16.281 1 98.25 264 TRP B CA 1
ATOM 4190 C C . TRP B 1 264 ? -8.297 14.539 15.547 1 98.25 264 TRP B C 1
ATOM 4192 O O . TRP B 1 264 ? -9.086 15.102 14.781 1 98.25 264 TRP B O 1
ATOM 4202 N N . PHE B 1 265 ? -8.398 13.234 15.805 1 97.5 265 PHE B N 1
ATOM 4203 C CA . PHE B 1 265 ? -9.297 12.414 15.008 1 97.5 265 PHE B CA 1
ATOM 4204 C C . PHE B 1 265 ? -10.297 11.68 15.898 1 97.5 265 PHE B C 1
ATOM 4206 O O . PHE B 1 265 ? -11.156 10.945 15.398 1 97.5 265 PHE B O 1
ATOM 4213 N N . GLY B 1 266 ? -10.109 11.75 17.234 1 96.88 266 GLY B N 1
ATOM 4214 C CA . GLY B 1 266 ? -11.125 11.328 18.172 1 96.88 266 GLY B CA 1
ATOM 4215 C C . GLY B 1 266 ? -11.156 9.828 18.391 1 96.88 266 GLY B C 1
ATOM 4216 O O . GLY B 1 266 ? -12.133 9.289 18.922 1 96.88 266 GLY B O 1
ATOM 4217 N N . LYS B 1 267 ? -10.125 9.141 17.984 1 95.38 267 LYS B N 1
ATOM 4218 C CA . LYS B 1 267 ? -10.125 7.688 18.109 1 95.38 267 LYS B CA 1
ATOM 4219 C C . LYS B 1 267 ? -8.945 7.211 18.953 1 95.38 267 LYS B C 1
ATOM 4221 O O . LYS B 1 267 ? -7.828 7.715 18.812 1 95.38 267 LYS B O 1
ATOM 4226 N N . ASP B 1 268 ? -9.234 6.266 19.797 1 96.31 268 ASP B N 1
ATOM 4227 C CA . ASP B 1 268 ? -8.18 5.613 20.578 1 96.31 268 ASP B CA 1
ATOM 4228 C C . ASP B 1 268 ? -7.477 4.539 19.75 1 96.31 268 ASP B C 1
ATOM 4230 O O . ASP B 1 268 ? -8.125 3.787 19.016 1 96.31 268 ASP B O 1
ATOM 4234 N N . LEU B 1 269 ? -6.199 4.539 19.828 1 96.12 269 LEU B N 1
ATOM 4235 C CA . LEU B 1 269 ? -5.414 3.48 19.203 1 96.12 269 LEU B CA 1
ATOM 4236 C C . LEU B 1 269 ? -4.996 2.434 20.219 1 96.12 269 LEU B C 1
ATOM 4238 O O . LEU B 1 269 ? -4.5 2.775 21.297 1 96.12 269 LEU B O 1
ATOM 4242 N N . ALA B 1 270 ? -5.227 1.208 19.875 1 93.88 270 ALA B N 1
ATOM 4243 C CA . ALA B 1 270 ? -4.691 0.146 20.719 1 93.88 270 ALA B CA 1
ATOM 4244 C C . ALA B 1 270 ? -3.17 0.098 20.641 1 93.88 270 ALA B C 1
ATOM 4246 O O . ALA B 1 270 ? -2.592 0.27 19.562 1 93.88 270 ALA B O 1
ATOM 4247 N N . PRO B 1 271 ? -2.504 -0.145 21.781 1 92.81 271 PRO B N 1
ATOM 4248 C CA . PRO B 1 271 ? -1.049 -0.3 21.703 1 92.81 271 PRO B CA 1
ATOM 4249 C C . PRO B 1 271 ? -0.624 -1.46 20.812 1 92.81 271 PRO B C 1
ATOM 4251 O O . PRO B 1 271 ? -1.357 -2.443 20.672 1 92.81 271 PRO B O 1
ATOM 4254 N N . PRO B 1 272 ? 0.547 -1.306 20.156 1 92.31 272 PRO B N 1
ATOM 4255 C CA . PRO B 1 272 ? 1.042 -2.424 19.344 1 92.31 272 PRO B CA 1
ATOM 4256 C C . PRO B 1 272 ? 1.166 -3.719 20.156 1 92.31 272 PRO B C 1
ATOM 4258 O O . PRO B 1 272 ? 1.605 -3.697 21.297 1 92.31 272 PRO B O 1
ATOM 4261 N N . GLN B 1 273 ? 0.735 -4.766 19.516 1 90.88 273 GLN B N 1
ATOM 4262 C CA . GLN B 1 273 ? 0.808 -6.066 20.172 1 90.88 273 GLN B CA 1
ATOM 4263 C C . GLN B 1 273 ? 2.254 -6.457 20.469 1 90.88 273 GLN B C 1
ATOM 4265 O O . GLN B 1 273 ? 3.131 -6.289 19.609 1 90.88 273 GLN B O 1
ATOM 4270 N N . ILE B 1 274 ? 2.525 -6.906 21.703 1 93.25 274 ILE B N 1
ATOM 4271 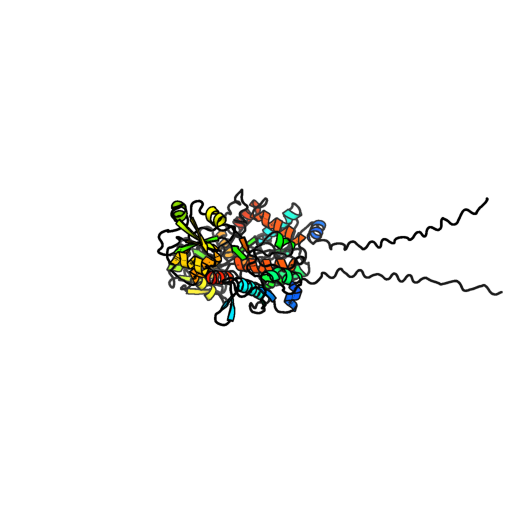C CA . ILE B 1 274 ? 3.848 -7.367 22.109 1 93.25 274 ILE B CA 1
ATOM 4272 C C . ILE B 1 274 ? 4.121 -8.75 21.531 1 93.25 274 ILE B C 1
ATOM 4274 O O . ILE B 1 274 ? 3.225 -9.594 21.469 1 93.25 274 ILE B O 1
ATOM 4278 N N . GLY B 1 275 ? 5.344 -9.133 21.016 1 94.81 275 GLY B N 1
ATOM 4279 C CA . GLY B 1 275 ? 5.703 -10.367 20.344 1 94.81 275 GLY B CA 1
ATOM 4280 C C . GLY B 1 275 ? 6.125 -10.164 18.906 1 94.81 275 GLY B C 1
ATOM 4281 O O . GLY B 1 275 ? 6.996 -9.344 18.625 1 94.81 275 GLY B O 1
ATOM 4282 N N . PHE B 1 276 ? 5.359 -10.859 17.984 1 91.5 276 PHE B N 1
ATOM 4283 C CA . PHE B 1 276 ? 5.676 -10.734 16.562 1 91.5 276 PHE B CA 1
ATOM 4284 C C . PHE B 1 276 ? 5.426 -9.312 16.078 1 91.5 276 PHE B C 1
ATOM 4286 O O . PHE B 1 276 ? 4.375 -8.727 16.344 1 91.5 276 PHE B O 1
ATOM 4293 N N . PRO B 1 277 ? 6.355 -8.789 15.438 1 89.56 277 PRO B N 1
ATOM 4294 C CA . PRO B 1 277 ? 6.133 -7.434 14.938 1 89.56 277 PRO B CA 1
ATOM 4295 C C . PRO B 1 277 ? 4.941 -7.344 13.984 1 89.56 277 PRO B C 1
ATOM 4297 O O . PRO B 1 277 ? 4.969 -7.938 12.898 1 89.56 277 PRO B O 1
ATOM 4300 N N . VAL B 1 278 ? 3.986 -6.551 14.344 1 82.56 278 VAL B N 1
ATOM 4301 C CA . VAL B 1 278 ? 2.67 -6.539 13.719 1 82.56 278 VAL B CA 1
ATOM 4302 C C . VAL B 1 278 ? 2.785 -6.027 12.281 1 82.56 278 VAL B C 1
ATOM 4304 O O . VAL B 1 278 ? 1.942 -6.336 11.438 1 82.56 278 VAL B O 1
ATOM 4307 N N . GLU B 1 279 ? 3.791 -5.203 12.031 1 84.75 279 GLU B N 1
ATOM 4308 C CA . GLU B 1 279 ? 3.939 -4.637 10.695 1 84.75 279 GLU B CA 1
ATOM 4309 C C . GLU B 1 279 ? 4.285 -5.715 9.672 1 84.75 279 GLU B C 1
ATOM 4311 O O . GLU B 1 279 ? 4.223 -5.48 8.461 1 84.75 279 GLU B O 1
ATOM 4316 N N . TYR B 1 280 ? 4.551 -6.922 10.227 1 78.38 280 TYR B N 1
ATOM 4317 C CA . TYR B 1 280 ? 4.863 -8.016 9.32 1 78.38 280 TYR B CA 1
ATOM 4318 C C . TYR B 1 280 ? 3.775 -9.086 9.359 1 78.38 280 TYR B C 1
ATOM 4320 O O . TYR B 1 280 ? 3.947 -10.172 8.805 1 78.38 280 TYR B O 1
ATOM 4328 N N . LYS B 1 281 ? 2.625 -8.719 10.07 1 70.75 281 LYS B N 1
ATOM 4329 C CA . LYS B 1 281 ? 1.554 -9.695 10.203 1 70.75 281 LYS B CA 1
ATOM 4330 C C . LYS B 1 281 ? 0.629 -9.672 8.992 1 70.75 281 LYS B C 1
ATOM 4332 O O . LYS B 1 281 ? 0.392 -8.609 8.406 1 70.75 281 LYS B O 1
#

Organism: NCBI:txid484088

Foldseek 3Di:
DDPPDDPPDVVVPPVPPPPPPPPPPPPDFLLVVCLVVQAFEEEEAAVDPQQWHADPVRDIHHLLLLLQLLLRCLSHVGSPRYHYDHDDPVCQLVCQAVVVGQKYAYQDWDDPVSCVRWPWAAFLDKKFKFKKAWLPADADALVRQQVCFCVFEEEEADDPCQLVRVCVSRVRYHYHHDPDPVVRVVCRVVPVGRIYMDMLLVNLQVCLVVPPGMDTRPDGDDITTGTMTHHPDRVVSSVSSNVSSVCCVANDNVVSSQVSCCNRRVDGDDHHDPDDGPVVD/DPDDPDPPPPPPPPVPPPPVPPPPPPPDFLLVVCLVVQAFEEEEAAVDPQQWHADPVRDIHHLLLLLQLLLRCLSHVGSPRYHYDHDDPVCQLVCQQVVVGQKYAYQDWDDPVSCVRWPWAAFLDKKFKFKKAWLPADADALVRQQVCFQVFEEEEADDPCQLVRVCVSRVRYHYHHDPDPVVRVVCRVVPVGRIYMDMLLVVLQVCLVVPPGMDTRPDGDDMTTGTMTHHPDRVVSSVSSNVSSVCCVANDNVVSSQVSCCNRRVDGDDHHDPDPGPVVD

Secondary structure (DSSP, 8-state):
------S----------------------HHHHHHHHTSEEEEE-SEETTTEEE-TTS-EESHHHHHHHHHHHHHHS-TT-EEEEE--GGGHHHHHHTTS-SEE-SSPBP-HHHHTTSEEEEEEEEEEEEEEEETTSS--SHHHHHHHGGG-EEEEE--TTHHHHHHHH-TT-EEEEESSHHHHHHHHHHTS-SEEEEEHHHHHHHHHHSTTTEEE-S--EEEEEEEEEE-TT-HHHHHHHHHHHHHHHHSTTHHHHHHHHHHHH--PPPPPPSBS-GGG-/------STT--------------------HHHHHHHHTSEEEEE-SEETTTEEE-TTS-EESHHHHHHHHHHHHHHS-TT-EEEEE--GGGHHHHHHTTS-SEE-SSPBP-HHHHTTEEEEEEEEEEEEEEEEETTSS--SHHHHHHHGGG-EEEEE--TTHHHHHHHH-TT-EEEEESSHHHHHHHHHHTS-SEEEEEHHHHHHHHHHSTTTEEE-S--EEEEEEEEEEETT-HHHHHHHHHHHHHHHHSTTHHHHHHHHHHHH--PPPPPPSSS-GGG-

Nearest PDB structures (foldseek):
  5tuj-assembly1_C  TM=8.364E-01  e=7.862E-25  unidentified
  9e2b-assembly1_B  TM=6.815E-01  e=1.874E-21  Desulfonauticus sp. 38_4375
  3k4u-assembly1_A  TM=7.178E-01  e=3.081E-20  Wolinella succinogenes
  3kbr-assembly1_A  TM=6.980E-01  e=1.651E-18  Pseudomonas aeruginosa
  8pnh-assembly1_A  TM=6.964E-01  e=3.074E-17  Janthinobacterium sp. HH01